Protein 3DIP (pdb70)

Foldseek 3Di:
DKAWFKKKKKADPLQRFKIKIWIDIPVGDIFIFMFGGPRVLLVCCCAVPLQVVRGGPHLQVLLVSLVVQQDDVPDHFFLDSSLLNLLRVSQRSLLVQLVVVFFESLVSVPDFLDQKAFAEEAAAAEPPLLLVVLVVCLVQQHQEYEDEQLAVQCVVPQEDGDPVSLVVSCVSLVSNCVRPNNSHAYEYEHPQRHDLVRLLVNQQSCVVSRHPEYEQSHNHLLPLVSLLVSCVVRVGAYEYEARTAAQVSLLSNLVSVSHQEYEYFQSRHSHLSRLSVSLVSCVVSVHAYEYERAQLSQLRRRSSLRNRNRYHYYYDYDPVHDYCNVVFKPDHFDDGNRMTGHDGGTGSNIDTDPCSCVPPPMDMDMDGDDD/DWAWFKKKKKDDPVARFKIKIWIDTPVGDIFIFMFGHPRVLLVCCCFVPVCVVGGGPHLQVLLVSLVVQLDDPPDHFFLDSSLLNLLRVSQRSLLVQLVVVFWASLVSLPHFLDQWAFAEEEFLPALLVVLVVCLVLQHQEYEDEQLAVQCVVPQEDDDPVSLVSSCVRLVRNCVNPNNSHAYEYEPPQRHDLVRLLVSQQVCVVSRHPEYEQSHNHLLPLVSLLVSCVVRVGAYEYEAGTAAPVSLLSNLVSVSHQEYEYFSSRHSHLSRLLVSLVSCVVSVHAYEYDHAQLSQLRRRSSLRNRNRYHYYYDYDPDVNVVFKPDHFDAHSRMTGHDTGGGSNIDTDPCSCVPPPMDMDMDGDDD

Nearest PDB structures (foldseek):
  4jn7-assembly1_A  TM=8.848E-01  e=3.374E-29  Rhizobium rhizogenes K84
  3no1-assembly1_C  TM=8.374E-01  e=2.042E-25  marine actinobacterium PHSC20C1
  4h83-assembly3_C  TM=8.393E-01  e=2.134E-24  marine actinobacterium PHSC20C1
  3msy-assembly1_A  TM=8.237E-01  e=7.470E-25  marine actinobacterium PHSC20C1
  4h83-assembly1_F  TM=7.962E-01  e=2.270E-24  marine actinobacterium PHSC20C1

B-factor: mean 30.41, std 9.1, range [6.36, 83.69]

Solvent-accessible surface area: 26213 Å² total

CATH classification: 3.30.390.10 (+1 more: 3.20.20.120)

Structure (mmCIF, N/CA/C/O backbone):
data_3DIP
#
_entry.id   3DIP
#
_cell.length_a   282.292
_cell.length_b   282.292
_cell.length_c   282.292
_cell.angle_alpha   90.000
_cell.angle_beta   90.000
_cell.angle_gamma   90.000
#
_symmetry.space_group_name_H-M   'F 4 3 2'
#
loop_
_entity.id
_entity.type
_entity.pdbx_description
1 polymer enolase
2 non-polymer 'SULFATE ION'
3 water water
#
loop_
_atom_site.group_PDB
_atom_site.id
_atom_site.type_symbol
_atom_site.label_atom_id
_atom_site.label_alt_id
_atom_site.label_comp_id
_atom_site.label_asym_id
_atom_site.label_entity_id
_atom_site.label_seq_id
_atom_site.pdbx_PDB_ins_code
_atom_site.Cartn_x
_atom_site.Cartn_y
_atom_site.Cartn_z
_atom_site.occupancy
_atom_site.B_iso_or_equiv
_atom_site.auth_seq_id
_atom_site.auth_comp_id
_atom_site.auth_asym_id
_atom_site.auth_atom_id
_atom_site.pdbx_PDB_model_num
ATOM 1 N N . LEU A 1 3 ? -29.287 -39.717 -77.467 1.00 42.23 1 LEU A N 1
ATOM 2 C CA . LEU A 1 3 ? -30.759 -39.927 -77.657 1.00 42.02 1 LEU A CA 1
ATOM 3 C C . LEU A 1 3 ? -31.694 -39.059 -76.788 1.00 41.64 1 LEU A C 1
ATOM 4 O O . LEU A 1 3 ? -32.420 -38.249 -77.358 1.00 42.84 1 LEU A O 1
ATOM 6 N N . PRO A 1 4 ? -31.692 -39.200 -75.433 1.00 40.69 2 PRO A N 1
ATOM 7 C CA . PRO A 1 4 ? -32.890 -38.682 -74.708 1.00 39.69 2 PRO A CA 1
ATOM 8 C C . PRO A 1 4 ? -33.107 -37.176 -74.889 1.00 39.21 2 PRO A C 1
ATOM 9 O O . PRO A 1 4 ? -32.224 -36.368 -74.557 1.00 39.06 2 PRO A O 1
ATOM 13 N N . ARG A 1 5 ? -34.266 -36.808 -75.433 1.00 38.14 3 ARG A N 1
ATOM 14 C CA . ARG A 1 5 ? -34.577 -35.409 -75.727 1.00 37.69 3 ARG A CA 1
ATOM 15 C C . ARG A 1 5 ? -35.440 -34.784 -74.642 1.00 35.87 3 ARG A C 1
ATOM 16 O O . ARG A 1 5 ? -36.191 -35.489 -73.965 1.00 35.44 3 ARG A O 1
ATOM 24 N N . ILE A 1 6 ? -35.318 -33.463 -74.484 1.00 34.27 4 ILE A N 1
ATOM 25 C CA . ILE A 1 6 ? -36.190 -32.693 -73.596 1.00 32.72 4 ILE A CA 1
ATOM 26 C C . ILE A 1 6 ? -37.587 -32.624 -74.221 1.00 32.88 4 ILE A C 1
ATOM 27 O O . ILE A 1 6 ? -37.738 -32.210 -75.383 1.00 33.06 4 ILE A O 1
ATOM 32 N N . THR A 1 7 ? -38.596 -32.998 -73.433 1.00 32.33 5 THR A N 1
ATOM 33 C CA . THR A 1 7 ? -39.978 -33.089 -73.895 1.00 31.77 5 THR A CA 1
ATOM 34 C C . THR A 1 7 ? -40.931 -32.047 -73.302 1.00 31.97 5 THR A C 1
ATOM 35 O O . THR A 1 7 ? -41.936 -31.693 -73.934 1.00 31.85 5 THR A O 1
ATOM 39 N N . ALA A 1 8 ? -40.652 -31.593 -72.080 1.00 31.91 6 ALA A N 1
ATOM 40 C CA . ALA A 1 8 ? -41.527 -30.623 -71.400 1.00 31.56 6 ALA A CA 1
ATOM 41 C C . ALA A 1 8 ? -40.760 -29.785 -70.403 1.00 31.51 6 ALA A C 1
ATOM 42 O O . ALA A 1 8 ? -39.657 -30.155 -69.987 1.00 31.31 6 ALA A O 1
ATOM 44 N N . LEU A 1 9 ? -41.371 -28.672 -70.002 1.00 31.39 7 LEU A N 1
ATOM 45 C CA . LEU A 1 9 ? -40.797 -27.771 -69.016 1.00 31.39 7 LEU A CA 1
ATOM 46 C C . LEU A 1 9 ? -41.923 -27.272 -68.126 1.00 31.55 7 LEU A C 1
ATOM 47 O O . LEU A 1 9 ? -42.922 -26.739 -68.619 1.00 31.96 7 LEU A O 1
ATOM 52 N N . ARG A 1 10 ? -41.762 -27.453 -66.818 1.00 31.59 8 ARG A N 1
ATOM 53 C CA . ARG A 1 10 ? -42.798 -27.084 -65.849 1.00 31.56 8 ARG A CA 1
ATOM 54 C C . ARG A 1 10 ? -42.236 -26.118 -64.805 1.00 31.65 8 ARG A C 1
ATOM 55 O O . ARG A 1 10 ? -41.099 -26.263 -64.361 1.00 32.19 8 ARG A O 1
ATOM 63 N N . THR A 1 11 ? -43.032 -25.123 -64.436 1.00 31.49 9 THR A N 1
ATOM 64 C CA . THR A 1 11 ? -42.693 -24.247 -63.339 1.00 31.14 9 THR A CA 1
ATOM 65 C C . THR A 1 11 ? -43.749 -24.330 -62.258 1.00 31.56 9 THR A C 1
ATOM 66 O O . THR A 1 11 ? -44.942 -24.470 -62.546 1.00 31.81 9 THR A O 1
ATOM 70 N N . ILE A 1 12 ? -43.301 -24.241 -61.008 1.00 31.87 10 ILE A N 1
ATOM 71 C CA . ILE A 1 12 ? -44.198 -24.232 -59.859 1.00 32.10 10 ILE A CA 1
ATOM 72 C C . ILE A 1 12 ? -43.895 -23.016 -58.991 1.00 32.83 10 ILE A C 1
ATOM 73 O O . ILE A 1 12 ? -42.734 -22.724 -58.707 1.00 33.16 10 ILE A O 1
ATOM 78 N N . ARG A 1 13 ? -44.941 -22.294 -58.603 1.00 33.40 11 ARG A N 1
ATOM 79 C CA . ARG A 1 13 ? -44.822 -21.175 -57.673 1.00 33.94 11 ARG A CA 1
ATOM 80 C C . ARG A 1 13 ? -45.827 -21.375 -56.543 1.00 34.68 11 ARG A C 1
ATOM 81 O O . ARG A 1 13 ? -46.955 -21.801 -56.788 1.00 35.06 11 ARG A O 1
ATOM 89 N N . LEU A 1 14 ? -45.425 -21.079 -55.312 1.00 35.22 12 LEU A N 1
ATOM 90 C CA . LEU A 1 14 ? -46.305 -21.270 -54.167 1.00 35.87 12 LEU A CA 1
ATOM 91 C C . LEU A 1 14 ? -46.565 -19.934 -53.499 1.00 37.12 12 LEU A C 1
ATOM 92 O O . LEU A 1 14 ? -45.624 -19.189 -53.214 1.00 37.26 12 LEU A O 1
ATOM 97 N N . PRO A 1 15 ? -47.835 -19.641 -53.187 1.00 38.27 13 PRO A N 1
ATOM 98 C CA . PRO A 1 15 ? -48.132 -18.287 -52.690 1.00 39.14 13 PRO A CA 1
ATOM 99 C C . PRO A 1 15 ? -47.418 -17.949 -51.367 1.00 39.70 13 PRO A C 1
ATOM 100 O O . PRO A 1 15 ? -47.233 -16.771 -51.063 1.00 40.28 13 PRO A O 1
ATOM 104 N N . GLU A 1 16 ? -46.996 -18.967 -50.617 1.00 40.15 14 GLU A N 1
ATOM 105 C CA . GLU A 1 16 ? -46.334 -18.771 -49.319 1.00 41.12 14 GLU A CA 1
ATOM 106 C C . GLU A 1 16 ? -44.854 -18.440 -49.433 1.00 40.44 14 GLU A C 1
ATOM 107 O O . GLU A 1 16 ? -44.268 -17.867 -48.518 1.00 40.93 14 GLU A O 1
ATOM 113 N N . ARG A 1 17 ? -44.247 -18.848 -50.541 1.00 39.86 15 ARG A N 1
ATOM 114 C CA . ARG A 1 17 ? -42.864 -18.517 -50.853 1.00 38.60 15 ARG A CA 1
ATOM 115 C C . ARG A 1 17 ? -42.880 -17.750 -52.172 1.00 37.69 15 ARG A C 1
ATOM 116 O O . ARG A 1 17 ? -42.581 -18.321 -53.213 1.00 37.22 15 ARG A O 1
ATOM 124 N N . PRO A 1 18 ? -43.246 -16.447 -52.128 1.00 37.25 16 PRO A N 1
ATOM 125 C CA . PRO A 1 18 ? -43.485 -15.694 -53.381 1.00 36.48 16 PRO A CA 1
ATOM 126 C C . PRO A 1 18 ? -42.219 -15.399 -54.183 1.00 35.95 16 PRO A C 1
ATOM 127 O O . PRO A 1 18 ? -42.307 -15.109 -55.376 1.00 35.59 16 PRO A O 1
ATOM 131 N N . LYS A 1 19 ? -41.050 -15.481 -53.552 1.00 34.97 17 LYS A N 1
ATOM 132 C CA . LYS A 1 19 ? -39.825 -15.183 -54.275 1.00 34.39 17 LYS A CA 1
ATOM 133 C C . LYS A 1 19 ? -39.274 -16.392 -55.008 1.00 33.17 17 LYS A C 1
ATOM 134 O O . LYS A 1 19 ? -38.473 -16.253 -55.929 1.00 33.08 17 LYS A O 1
ATOM 140 N N . LEU A 1 20 ? -39.726 -17.578 -54.619 1.00 31.85 18 LEU A N 1
ATOM 141 C CA . LEU A 1 20 ? -39.211 -18.820 -55.187 1.00 31.00 18 LEU A CA 1
ATOM 142 C C . LEU A 1 20 ? -39.952 -19.293 -56.440 1.00 30.15 18 LEU A C 1
ATOM 143 O O . LEU A 1 20 ? -41.131 -18.977 -56.642 1.00 30.27 18 LEU A O 1
ATOM 148 N N . ILE A 1 21 ? -39.241 -20.043 -57.277 1.00 29.13 19 ILE A N 1
ATOM 149 C CA . ILE A 1 21 ? -39.833 -20.761 -58.414 1.00 28.13 19 ILE A CA 1
ATOM 150 C C . ILE A 1 21 ? -39.064 -22.076 -58.639 1.00 28.44 19 ILE A C 1
ATOM 151 O O . ILE A 1 21 ? -37.825 -22.101 -58.620 1.00 28.52 19 ILE A O 1
ATOM 156 N N . TRP A 1 22 ? -39.798 -23.167 -58.822 1.00 28.27 20 TRP A N 1
ATOM 157 C CA . TRP A 1 22 ? -39.174 -24.445 -59.123 1.00 27.98 20 TRP A CA 1
ATOM 158 C C . TRP A 1 22 ? -39.381 -24.768 -60.571 1.00 27.56 20 TRP A C 1
ATOM 159 O O . TRP A 1 22 ? -40.432 -24.464 -61.119 1.00 27.55 20 TRP A O 1
ATOM 170 N N . VAL A 1 23 ? -38.362 -25.344 -61.198 1.00 27.10 21 VAL A N 1
ATOM 171 C CA . VAL A 1 23 ? -38.466 -25.733 -62.584 1.00 27.36 21 VAL A CA 1
ATOM 172 C C . VAL A 1 23 ? -38.183 -27.239 -62.739 1.00 27.61 21 VAL A C 1
ATOM 173 O O . VAL A 1 23 ? -37.227 -27.784 -62.173 1.00 26.69 21 VAL A O 1
ATOM 177 N N . GLU A 1 24 ? -39.062 -27.901 -63.488 1.00 28.17 22 GLU A N 1
ATOM 178 C CA . GLU A 1 24 ? -38.929 -29.323 -63.741 1.00 29.06 22 GLU A CA 1
ATOM 179 C C . GLU A 1 24 ? -38.771 -29.550 -65.225 1.00 28.78 22 GLU A C 1
ATOM 180 O O . GLU A 1 24 ? -39.502 -28.971 -66.042 1.00 29.00 22 GLU A O 1
ATOM 186 N N . VAL A 1 25 ? -37.787 -30.365 -65.568 1.00 28.61 23 VAL A N 1
ATOM 187 C CA . VAL A 1 25 ? -37.497 -30.644 -66.966 1.00 28.90 23 VAL A CA 1
ATOM 188 C C . VAL A 1 25 ? -37.633 -32.133 -67.224 1.00 29.12 23 VAL A C 1
ATOM 189 O O . VAL A 1 25 ? -36.953 -32.968 -66.600 1.00 29.22 23 VAL A O 1
ATOM 193 N N . GLU A 1 26 ? -38.532 -32.447 -68.147 1.00 29.73 24 GLU A N 1
ATOM 194 C CA . GLU A 1 26 ? -38.855 -33.809 -68.498 1.00 30.35 24 GLU A CA 1
ATOM 195 C C . GLU A 1 26 ? -38.108 -34.240 -69.740 1.00 30.78 24 GLU A C 1
ATOM 196 O O . GLU A 1 26 ? -37.964 -33.479 -70.695 1.00 30.79 24 GLU A O 1
ATOM 202 N N . THR A 1 27 ? -37.640 -35.479 -69.713 1.00 31.82 25 THR A N 1
ATOM 203 C CA . THR A 1 27 ? -37.035 -36.111 -70.877 1.00 33.12 25 THR A CA 1
ATOM 204 C C . THR A 1 27 ? -37.794 -37.389 -71.332 1.00 34.46 25 THR A C 1
ATOM 205 O O . THR A 1 27 ? -38.509 -38.029 -70.534 1.00 34.71 25 THR A O 1
ATOM 209 N N . GLU A 1 28 ? -37.624 -37.742 -72.611 1.00 35.64 26 GLU A N 1
ATOM 210 C CA . GLU A 1 28 ? -38.231 -38.932 -73.254 1.00 36.87 26 GLU A CA 1
ATOM 211 C C . GLU A 1 28 ? -38.081 -40.234 -72.486 1.00 36.65 26 GLU A C 1
ATOM 212 O O . GLU A 1 28 ? -38.831 -41.186 -72.715 1.00 37.01 26 GLU A O 1
ATOM 218 N N . ASP A 1 29 ? -37.068 -40.304 -71.622 1.00 36.60 27 ASP A N 1
ATOM 219 C CA . ASP A 1 29 ? -36.709 -41.552 -70.955 1.00 35.45 27 ASP A CA 1
ATOM 220 C C . ASP A 1 29 ? -37.435 -41.722 -69.637 1.00 35.14 27 ASP A C 1
ATOM 221 O O . ASP A 1 29 ? -37.081 -42.598 -68.844 1.00 35.39 27 ASP A O 1
ATOM 226 N N . GLY A 1 30 ? -38.423 -40.868 -69.386 1.00 34.91 28 GLY A N 1
ATOM 227 C CA . GLY A 1 30 ? -39.224 -40.949 -68.153 1.00 35.05 28 GLY A CA 1
ATOM 228 C C . GLY A 1 30 ? -38.709 -40.128 -66.965 1.00 35.10 28 GLY A C 1
ATOM 229 O O . GLY A 1 30 ? -39.367 -40.060 -65.928 1.00 35.22 28 GLY A O 1
ATOM 230 N N . LEU A 1 31 ? -37.556 -39.475 -67.112 1.00 34.83 29 LEU A N 1
ATOM 231 C CA . LEU A 1 31 ? -36.940 -38.769 -65.984 1.00 33.90 29 LEU A CA 1
ATOM 232 C C . LEU A 1 31 ? -37.350 -37.299 -65.900 1.00 33.53 29 LEU A C 1
ATOM 233 O O . LEU A 1 31 ? -37.677 -36.667 -66.921 1.00 32.90 29 LEU A O 1
ATOM 238 N N . THR A 1 32 ? -37.380 -36.758 -64.678 1.00 33.11 30 THR A N 1
ATOM 239 C CA . THR A 1 32 ? -37.541 -35.306 -64.531 1.00 33.18 30 THR A CA 1
ATOM 240 C C . THR A 1 32 ? -36.389 -34.686 -63.733 1.00 32.37 30 THR A C 1
ATOM 241 O O . THR A 1 32 ? -36.004 -35.192 -62.677 1.00 32.39 30 THR A O 1
ATOM 245 N N . GLY A 1 33 ? -35.827 -33.602 -64.258 1.00 31.70 31 GLY A N 1
ATOM 246 C CA . GLY A 1 33 ? -34.748 -32.887 -63.562 1.00 30.27 31 GLY A CA 1
ATOM 247 C C . GLY A 1 33 ? -35.311 -31.696 -62.807 1.00 29.51 31 GLY A C 1
ATOM 248 O O . GLY A 1 33 ? -36.218 -31.014 -63.302 1.00 29.24 31 GLY A O 1
ATOM 249 N N . LEU A 1 34 ? -34.782 -31.441 -61.610 1.00 28.18 32 LEU A N 1
ATOM 250 C CA . LEU A 1 34 ? -35.231 -30.287 -60.815 1.00 27.41 32 LEU A CA 1
ATOM 251 C C . LEU A 1 34 ? -34.199 -29.150 -60.718 1.00 26.67 32 LEU A C 1
ATOM 252 O O . LEU A 1 34 ? -32.999 -29.381 -60.549 1.00 26.20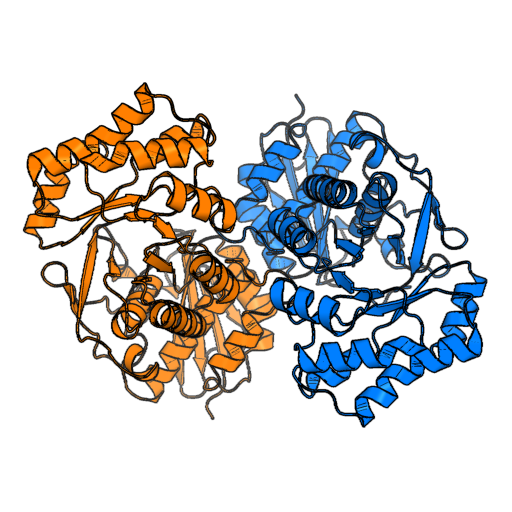 32 LEU A O 1
ATOM 257 N N . GLY A 1 35 ? -34.703 -27.927 -60.835 1.00 26.18 33 GLY A N 1
ATOM 258 C CA . GLY A 1 35 ? -33.943 -26.712 -60.660 1.00 25.37 33 GLY A CA 1
ATOM 259 C C . GLY A 1 35 ? -34.852 -25.705 -59.985 1.00 25.60 33 GLY A C 1
ATOM 260 O O . GLY A 1 35 ? -36.031 -25.968 -59.757 1.00 25.11 33 GLY A O 1
ATOM 261 N N . GLU A 1 36 ? -34.303 -24.531 -59.693 1.00 25.59 34 GLU A N 1
ATOM 262 C CA . GLU A 1 36 ? -34.947 -23.548 -58.833 1.00 25.24 34 GLU A CA 1
ATOM 263 C C . GLU A 1 36 ? -34.206 -22.238 -59.021 1.00 24.65 34 GLU A C 1
ATOM 264 O O . GLU A 1 36 ? -33.043 -22.243 -59.390 1.00 24.56 34 GLU A O 1
ATOM 270 N N . THR A 1 37 ? -34.887 -21.124 -58.803 1.00 24.06 35 THR A N 1
ATOM 271 C CA . THR A 1 37 ? -34.205 -19.855 -58.627 1.00 24.01 35 THR A CA 1
ATOM 272 C C . THR A 1 37 ? -35.052 -18.922 -57.754 1.00 24.50 35 THR A C 1
ATOM 273 O O . THR A 1 37 ? -36.110 -19.339 -57.254 1.00 24.60 35 THR A O 1
ATOM 277 N N . PHE A 1 38 ? -34.593 -17.684 -57.565 1.00 24.41 36 PHE A N 1
ATOM 278 C CA . PHE A 1 38 ? -35.060 -16.860 -56.465 1.00 24.50 36 PHE A CA 1
ATOM 279 C C . PHE A 1 38 ? -35.129 -15.391 -56.864 1.00 24.45 36 PHE A C 1
ATOM 280 O O . PHE A 1 38 ? -34.257 -14.902 -57.605 1.00 24.72 36 PHE A O 1
ATOM 288 N N . ARG A 1 39 ? -36.166 -14.702 -56.377 1.00 23.95 37 ARG A N 1
ATOM 289 C CA . ARG A 1 39 ? -36.531 -13.320 -56.771 1.00 24.23 37 ARG A CA 1
ATOM 290 C C . ARG A 1 39 ? -37.033 -13.140 -58.201 1.00 23.59 37 ARG A C 1
ATOM 291 O O . ARG A 1 39 ? -36.543 -13.769 -59.136 1.00 23.19 37 ARG A O 1
ATOM 299 N N . GLY A 1 40 ? -38.003 -12.243 -58.354 1.00 23.78 38 GLY A N 1
ATOM 300 C CA . GLY A 1 40 ? -38.674 -11.976 -59.629 1.00 24.28 38 GLY A CA 1
ATOM 301 C C . GLY A 1 40 ? -39.226 -13.245 -60.249 1.00 24.79 38 GLY A C 1
ATOM 302 O O . GLY A 1 40 ? -38.964 -13.533 -61.430 1.00 24.94 38 GLY A O 1
ATOM 303 N N . ALA A 1 41 ? -39.966 -14.011 -59.442 1.00 24.57 39 ALA A N 1
ATOM 304 C CA . ALA A 1 41 ? -40.434 -15.343 -59.838 1.00 25.13 39 ALA A CA 1
ATOM 305 C C . ALA A 1 41 ? -41.402 -15.337 -61.025 1.00 25.29 39 ALA A C 1
ATOM 306 O O . ALA A 1 41 ? -41.394 -16.267 -61.835 1.00 24.87 39 ALA A O 1
ATOM 308 N N . GLN A 1 42 ? -42.233 -14.302 -61.130 1.00 25.77 40 GLN A N 1
ATOM 309 C CA . GLN A 1 42 ? -43.126 -14.204 -62.280 1.00 27.63 40 GLN A CA 1
ATOM 310 C C . GLN A 1 42 ? -42.362 -13.889 -63.571 1.00 26.70 40 GLN A C 1
ATOM 311 O O . GLN A 1 42 ? -42.629 -14.503 -64.618 1.00 27.02 40 GLN A O 1
ATOM 317 N N . ALA A 1 43 ? -41.406 -12.953 -63.492 1.00 25.67 41 ALA A N 1
ATOM 318 C CA . ALA A 1 43 ? -40.519 -12.676 -64.613 1.00 24.69 41 ALA A CA 1
ATOM 319 C C . ALA A 1 43 ? -39.831 -13.959 -65.082 1.00 25.15 41 ALA A C 1
ATOM 320 O O . ALA A 1 43 ? -39.838 -14.266 -66.291 1.00 24.78 41 ALA A O 1
ATOM 322 N N . VAL A 1 44 ? -39.252 -14.708 -64.135 1.00 24.62 42 VAL A N 1
ATOM 323 C CA . VAL A 1 44 ? -38.521 -15.923 -64.472 1.00 24.68 42 VAL A CA 1
ATOM 324 C C . VAL A 1 44 ? -39.450 -16.925 -65.134 1.00 25.33 42 VAL A C 1
ATOM 325 O O . VAL A 1 44 ? -39.101 -17.505 -66.162 1.00 25.47 42 VAL A O 1
ATOM 329 N N . GLU A 1 45 ? -40.628 -17.119 -64.546 1.00 26.30 43 GLU A N 1
ATOM 330 C CA . GLU A 1 45 ? -41.684 -17.967 -65.135 1.00 27.66 43 GLU A CA 1
ATOM 331 C C . GLU A 1 45 ? -41.948 -17.559 -66.582 1.00 27.32 43 GLU A C 1
ATOM 332 O O . GLU A 1 45 ? -41.944 -18.410 -67.478 1.00 27.19 43 GLU A O 1
ATOM 338 N N . ALA A 1 46 ? -42.155 -16.257 -66.802 1.00 27.01 44 ALA A N 1
ATOM 339 C CA . ALA A 1 46 ? -42.382 -15.736 -68.144 1.00 27.19 44 ALA A CA 1
ATOM 340 C C . ALA A 1 46 ? -41.240 -16.076 -69.113 1.00 27.64 44 ALA A C 1
ATOM 341 O O . ALA A 1 46 ? -41.494 -16.575 -70.221 1.00 28.57 44 ALA A O 1
ATOM 343 N N . VAL A 1 47 ? -39.993 -15.856 -68.691 1.00 27.43 45 VAL A N 1
ATOM 344 C CA . VAL A 1 47 ? -38.820 -16.212 -69.502 1.00 27.14 45 VAL A CA 1
ATOM 345 C C . VAL A 1 47 ? -38.849 -17.708 -69.866 1.00 28.17 45 VAL A C 1
ATOM 346 O O . VAL A 1 47 ? -38.707 -18.096 -71.047 1.00 28.15 45 VAL A O 1
ATOM 350 N N . LEU A 1 48 ? -39.058 -18.537 -68.847 1.00 28.30 46 LEU A N 1
ATOM 351 C CA . LEU A 1 48 ? -39.029 -19.972 -69.022 1.00 28.86 46 LEU A CA 1
ATOM 352 C C . LEU A 1 48 ? -40.033 -20.435 -70.070 1.00 29.68 46 LEU A C 1
ATOM 353 O O . LEU A 1 48 ? -39.699 -21.264 -70.912 1.00 29.28 46 LEU A O 1
ATOM 358 N N . HIS A 1 49 ? -41.234 -19.851 -70.048 1.00 30.89 47 HIS A N 1
ATOM 359 C CA . HIS A 1 49 ? -42.315 -20.274 -70.937 1.00 31.77 47 HIS A CA 1
ATOM 360 C C . HIS A 1 49 ? -42.367 -19.547 -72.287 1.00 32.70 47 HIS A C 1
ATOM 361 O O . HIS A 1 49 ? -42.514 -20.195 -73.317 1.00 32.56 47 HIS A O 1
ATOM 368 N N . GLU A 1 50 ? -42.221 -18.222 -72.293 1.00 34.23 48 GLU A N 1
ATOM 369 C CA . GLU A 1 50 ? -42.167 -17.476 -73.566 1.00 35.01 48 GLU A CA 1
ATOM 370 C C . GLU A 1 50 ? -40.849 -17.718 -74.331 1.00 34.79 48 GLU A C 1
ATOM 371 O O . GLU A 1 50 ? -40.858 -17.800 -75.557 1.00 35.75 48 GLU A O 1
ATOM 377 N N . GLN A 1 51 ? -39.724 -17.853 -73.626 1.00 34.64 49 GLN A N 1
ATOM 378 C CA . GLN A 1 51 ? -38.404 -17.876 -74.295 1.00 34.37 49 GLN A CA 1
ATOM 379 C C . GLN A 1 51 ? -37.590 -19.173 -74.192 1.00 33.43 49 GLN A C 1
ATOM 380 O O . GLN A 1 51 ? -37.049 -19.630 -75.185 1.00 33.79 49 GLN A O 1
ATOM 386 N N . THR A 1 52 ? -37.493 -19.751 -73.004 1.00 32.45 50 THR A N 1
ATOM 387 C CA . THR A 1 52 ? -36.594 -20.881 -72.774 1.00 31.91 50 THR A CA 1
ATOM 388 C C . THR A 1 52 ? -37.159 -22.170 -73.369 1.00 31.80 50 THR A C 1
ATOM 389 O O . THR A 1 52 ? -36.459 -22.899 -74.092 1.00 31.56 50 THR A O 1
ATOM 393 N N . ALA A 1 53 ? -38.422 -22.437 -73.047 1.00 31.54 51 ALA A N 1
ATOM 394 C CA . ALA A 1 53 ? -39.162 -23.604 -73.548 1.00 32.34 51 ALA A CA 1
ATOM 395 C C . ALA A 1 53 ? -39.056 -23.853 -75.071 1.00 32.65 51 ALA A C 1
ATOM 396 O O . ALA A 1 53 ? -38.647 -24.937 -75.481 1.00 32.23 51 ALA A O 1
ATOM 398 N N . PRO A 1 54 ? -39.452 -22.870 -75.914 1.00 33.33 52 PRO A N 1
ATOM 399 C CA . PRO A 1 54 ? -39.200 -23.062 -77.362 1.00 33.55 52 PRO A CA 1
ATOM 400 C C . PRO A 1 54 ? -37.742 -23.355 -77.739 1.00 33.76 52 PRO A C 1
ATOM 401 O O . PRO A 1 54 ? -37.504 -24.026 -78.747 1.00 33.94 52 PRO A O 1
ATOM 405 N N . ALA A 1 55 ? -36.777 -22.865 -76.957 1.00 33.67 53 ALA A N 1
ATOM 406 C CA . ALA A 1 55 ? -35.351 -23.033 -77.319 1.00 33.24 53 ALA A CA 1
ATOM 407 C C . ALA A 1 55 ? -34.773 -24.403 -76.958 1.00 32.87 53 ALA A C 1
ATOM 408 O O . ALA A 1 55 ? -33.857 -24.883 -77.619 1.00 33.22 53 ALA A O 1
ATOM 410 N N . ILE A 1 56 ? -35.297 -25.030 -75.909 1.00 32.64 54 ILE A N 1
ATOM 411 C CA . ILE A 1 56 ? -34.703 -26.273 -75.401 1.00 31.97 54 ILE A CA 1
ATOM 412 C C . ILE A 1 56 ? -35.518 -27.536 -75.727 1.00 31.61 54 ILE A C 1
ATOM 413 O O . ILE A 1 56 ? -34.974 -28.652 -75.804 1.00 31.07 54 ILE A O 1
ATOM 418 N N . ILE A 1 57 ? -36.814 -27.361 -75.928 1.00 31.26 55 ILE A N 1
ATOM 419 C CA . ILE A 1 57 ? -37.683 -28.506 -76.199 1.00 31.62 55 ILE A CA 1
ATOM 420 C C . ILE A 1 57 ? -37.322 -29.157 -77.544 1.00 31.82 55 ILE A C 1
ATOM 421 O O . ILE A 1 57 ? -37.235 -28.476 -78.564 1.00 31.51 55 ILE A O 1
ATOM 426 N N . GLY A 1 58 ? -37.052 -30.466 -77.513 1.00 32.17 56 GLY A N 1
ATOM 427 C CA . GLY A 1 58 ? -36.579 -31.182 -78.711 1.00 32.43 56 GLY A CA 1
ATOM 428 C C . GLY A 1 58 ? -35.070 -31.412 -78.741 1.00 32.25 56 GLY A C 1
ATOM 429 O O . GLY A 1 58 ? -34.571 -32.302 -79.438 1.00 33.04 56 GLY A O 1
ATOM 430 N N . ARG A 1 59 ? -34.338 -30.613 -77.981 1.00 31.82 57 ARG A N 1
ATOM 431 C CA . ARG A 1 59 ? -32.899 -30.782 -77.863 1.00 31.11 57 ARG A CA 1
ATOM 432 C C . ARG A 1 59 ? -32.531 -31.981 -76.995 1.00 30.52 57 ARG A C 1
ATOM 433 O O . ARG A 1 59 ? -33.234 -32.318 -76.038 1.00 30.76 57 ARG A O 1
ATOM 441 N N . ALA A 1 60 ? -31.442 -32.642 -77.346 1.00 29.77 58 ALA A N 1
ATOM 442 C CA . ALA A 1 60 ? -30.901 -33.710 -76.525 1.00 29.59 58 ALA A CA 1
ATOM 443 C C . ALA A 1 60 ? -30.451 -33.103 -75.180 1.00 29.71 58 ALA A C 1
ATOM 444 O O . ALA A 1 60 ? -29.730 -32.100 -75.135 1.00 29.67 58 ALA A O 1
ATOM 446 N N . ALA A 1 61 ? -30.914 -33.709 -74.095 1.00 29.85 59 ALA A N 1
ATOM 447 C CA . ALA A 1 61 ? -30.671 -33.232 -72.734 1.00 29.46 59 ALA A CA 1
ATOM 448 C C . ALA A 1 61 ? -29.198 -33.282 -72.343 1.00 29.48 59 ALA A C 1
ATOM 449 O O . ALA A 1 61 ? -28.786 -32.587 -71.426 1.00 29.41 59 ALA A O 1
ATOM 451 N N . GLU A 1 62 ? -28.418 -34.110 -73.037 1.00 29.48 60 GLU A N 1
ATOM 452 C CA . GLU A 1 62 ? -27.016 -34.333 -72.684 1.00 29.55 60 GLU A CA 1
ATOM 453 C C . GLU A 1 62 ? -26.094 -33.196 -73.110 1.00 28.39 60 GLU A C 1
ATOM 454 O O . GLU A 1 62 ? -24.929 -33.171 -72.722 1.00 28.65 60 GLU A O 1
ATOM 460 N N . ASN A 1 63 ? -26.588 -32.278 -73.929 1.00 27.60 61 ASN A N 1
ATOM 461 C CA . ASN A 1 63 ? -25.759 -31.156 -74.348 1.00 27.17 61 ASN A CA 1
ATOM 462 C C . ASN A 1 63 ? -25.911 -29.985 -73.373 1.00 27.13 61 ASN A C 1
ATOM 463 O O . ASN A 1 63 ? -26.336 -28.884 -73.745 1.00 27.50 61 ASN A O 1
ATOM 468 N N . ILE A 1 64 ? -25.552 -30.251 -72.116 1.00 26.62 62 ILE A N 1
ATOM 469 C CA . ILE A 1 64 ? -25.766 -29.317 -71.016 1.00 26.34 62 ILE A CA 1
ATOM 470 C C . ILE A 1 64 ? -25.053 -27.967 -71.223 1.00 26.27 62 ILE A C 1
ATOM 471 O O . ILE A 1 64 ? -25.679 -26.904 -71.091 1.00 26.21 62 ILE A O 1
ATOM 476 N N . THR A 1 65 ? -23.758 -28.022 -71.543 1.00 26.03 63 THR A N 1
ATOM 477 C CA . THR A 1 65 ? -22.924 -26.820 -71.654 1.00 26.40 63 THR A CA 1
ATOM 478 C C . THR A 1 65 ? -23.241 -25.991 -72.893 1.00 26.30 63 THR A C 1
ATOM 479 O O . THR A 1 65 ? -23.129 -24.770 -72.863 1.00 26.39 63 THR A O 1
ATOM 483 N N . SER A 1 66 ? -23.672 -26.660 -73.960 1.00 26.50 64 SER A N 1
ATOM 484 C CA . SER A 1 66 ? -24.146 -25.997 -75.176 1.00 26.49 64 SER A CA 1
ATOM 485 C C . SER A 1 66 ? -25.460 -25.267 -74.932 1.00 26.43 64 SER A C 1
ATOM 486 O O . SER A 1 66 ? -25.614 -24.104 -75.315 1.00 26.24 64 SER A O 1
ATOM 489 N N . ILE A 1 67 ? -26.410 -25.957 -74.308 1.00 26.52 65 ILE A N 1
ATOM 490 C CA . ILE A 1 67 ? -27.652 -25.321 -73.885 1.00 26.86 65 ILE A CA 1
ATOM 491 C C . ILE A 1 67 ? -27.385 -24.111 -72.983 1.00 27.37 65 ILE A C 1
ATOM 492 O O . ILE A 1 67 ? -27.977 -23.039 -73.189 1.00 27.52 65 ILE A O 1
ATOM 497 N N . SER A 1 68 ? -26.483 -24.283 -72.007 1.00 27.46 66 SER A N 1
ATOM 498 C CA . SER A 1 68 ? -26.125 -23.217 -71.080 1.00 27.38 66 SER A CA 1
ATOM 499 C C . SER A 1 68 ? -25.546 -22.033 -71.821 1.00 27.83 66 SER A C 1
ATOM 500 O O . SER A 1 68 ? -25.930 -20.903 -71.548 1.00 27.57 66 SER A O 1
ATOM 503 N N . SER A 1 69 ? -24.627 -22.279 -72.760 1.00 28.40 67 SER A N 1
ATOM 504 C CA . SER A 1 69 ? -24.053 -21.180 -73.546 1.00 29.19 67 SER A CA 1
ATOM 505 C C . SER A 1 69 ? -25.135 -20.381 -74.239 1.00 28.95 67 SER A C 1
ATOM 506 O O . SER A 1 69 ? -25.116 -19.161 -74.211 1.00 29.32 67 SER A O 1
ATOM 509 N N . GLU A 1 70 ? -26.099 -21.068 -74.835 1.00 28.68 68 GLU A N 1
ATOM 510 C CA . GLU A 1 70 ? -27.158 -20.364 -75.518 1.00 28.90 68 GLU A CA 1
ATOM 511 C C . GLU A 1 70 ? -28.026 -19.536 -74.559 1.00 28.13 68 GLU A C 1
ATOM 512 O O . GLU A 1 70 ? -28.241 -18.327 -74.776 1.00 27.23 68 GLU A O 1
ATOM 518 N N . LEU A 1 71 ? -28.501 -20.187 -73.495 1.00 27.42 69 LEU A N 1
ATOM 519 C CA . LEU A 1 71 ? -29.448 -19.563 -72.593 1.00 26.77 69 LEU A CA 1
ATOM 520 C C . LEU A 1 71 ? -28.814 -18.384 -71.853 1.00 26.85 69 LEU A C 1
ATOM 521 O O . LEU A 1 71 ? -29.504 -17.420 -71.502 1.00 26.34 69 LEU A O 1
ATOM 526 N N . LEU A 1 72 ? -27.495 -18.465 -71.657 1.00 26.95 70 LEU A N 1
ATOM 527 C CA . LEU A 1 72 ? -26.716 -17.408 -71.013 1.00 27.88 70 LEU A CA 1
ATOM 528 C C . LEU A 1 72 ? -26.355 -16.276 -71.934 1.00 28.74 70 LEU A C 1
ATOM 529 O O . LEU A 1 72 ? -25.834 -15.254 -71.485 1.00 29.80 70 LEU A O 1
ATOM 534 N N . ASN A 1 73 ? -26.631 -16.450 -73.215 1.00 29.64 71 ASN A N 1
ATOM 535 C CA . ASN A 1 73 ? -26.341 -15.433 -74.198 1.00 30.40 71 ASN A CA 1
ATOM 536 C C . ASN A 1 73 ? -27.548 -14.818 -74.888 1.00 30.04 71 ASN A C 1
ATOM 537 O O . ASN A 1 73 ? -27.586 -14.747 -76.123 1.00 29.88 71 ASN A O 1
ATOM 542 N N . PRO A 1 74 ? -28.543 -14.363 -74.103 1.00 29.85 72 PRO A N 1
ATOM 543 C CA . PRO A 1 74 ? -29.677 -13.814 -74.836 1.00 29.44 72 PRO A CA 1
ATOM 544 C C . PRO A 1 74 ? -29.241 -12.480 -75.439 1.00 29.22 72 PRO A C 1
ATOM 545 O O . PRO A 1 74 ? -28.250 -11.898 -75.003 1.00 29.32 72 PRO A O 1
ATOM 549 N N . TYR A 1 75 ? -29.967 -11.996 -76.434 1.00 28.84 73 TYR A N 1
ATOM 550 C CA . TYR A 1 75 ? -29.587 -10.755 -77.067 1.00 28.00 73 TYR A CA 1
ATOM 551 C C . TYR A 1 75 ? -29.560 -9.594 -76.070 1.00 28.00 73 TYR A C 1
ATOM 552 O O . TYR A 1 75 ? -28.699 -8.724 -76.167 1.00 28.13 73 TYR A O 1
ATOM 561 N N . VAL A 1 76 ? -30.481 -9.590 -75.111 1.00 27.79 74 VAL A N 1
ATOM 562 C CA . VAL A 1 76 ? -30.453 -8.603 -74.025 1.00 27.93 74 VAL A CA 1
ATOM 563 C C . VAL A 1 76 ? -30.502 -9.344 -72.675 1.00 28.03 74 VAL A C 1
ATOM 564 O O . VAL A 1 76 ? -31.136 -10.391 -72.588 1.00 28.28 74 VAL A O 1
ATOM 568 N N . GLY A 1 77 ? -29.811 -8.821 -71.653 1.00 27.27 75 GLY A N 1
ATOM 569 C CA . GLY A 1 77 ? -29.802 -9.420 -70.314 1.00 26.37 75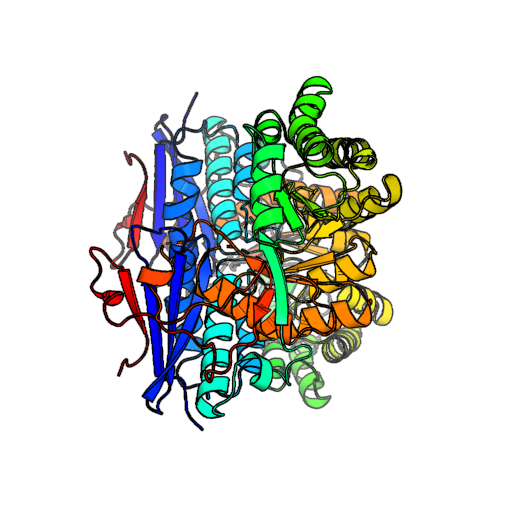 GLY A CA 1
ATOM 570 C C . GLY A 1 77 ? -28.581 -10.269 -69.946 1.00 26.06 75 GLY A C 1
ATOM 571 O O . GLY A 1 77 ? -28.538 -10.900 -68.891 1.00 26.01 75 GLY A O 1
ATOM 572 N N . PHE A 1 78 ? -27.575 -10.289 -70.798 1.00 25.06 76 PHE A N 1
ATOM 573 C CA . PHE A 1 78 ? -26.432 -11.163 -70.561 1.00 24.82 76 PHE A CA 1
ATOM 574 C C . PHE A 1 78 ? -25.497 -10.511 -69.507 1.00 24.89 76 PHE A C 1
ATOM 575 O O . PHE A 1 78 ? -25.617 -9.318 -69.223 1.00 24.92 76 PHE A O 1
ATOM 583 N N . GLY A 1 79 ? -24.575 -11.285 -68.939 1.00 24.27 77 GLY A N 1
ATOM 584 C C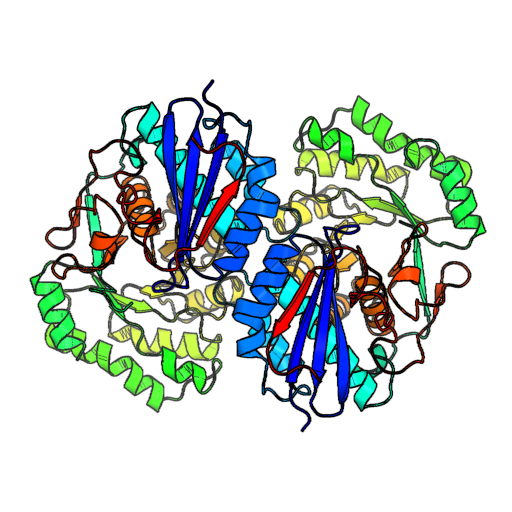A . GLY A 1 79 ? -23.541 -10.713 -68.081 1.00 24.83 77 GLY A CA 1
ATOM 585 C C . GLY A 1 79 ? -24.012 -10.133 -66.750 1.00 24.92 77 GLY A C 1
ATOM 586 O O . GLY A 1 79 ? -23.354 -9.239 -66.185 1.00 25.53 77 GLY A O 1
ATOM 587 N N . SER A 1 80 ? -25.121 -10.664 -66.239 1.00 24.34 78 SER A N 1
ATOM 588 C CA . SER A 1 80 ? -25.718 -10.208 -64.999 1.00 24.47 78 SER A CA 1
ATOM 589 C C . SER A 1 80 ? -26.773 -11.206 -64.542 1.00 23.95 78 SER A C 1
ATOM 590 O O . SER A 1 80 ? -27.240 -12.027 -65.331 1.00 23.40 78 SER A O 1
ATOM 593 N N . SER A 1 81 ? -27.158 -11.115 -63.269 1.00 23.32 79 SER A N 1
ATOM 594 C CA . SER A 1 81 ? -28.134 -12.028 -62.679 1.00 22.74 79 SER A CA 1
ATOM 595 C C . SER A 1 81 ? -29.573 -11.558 -62.999 1.00 22.71 79 SER A C 1
ATOM 596 O O . SER A 1 81 ? -30.467 -11.527 -62.137 1.00 22.22 79 SER A O 1
ATOM 599 N N . SER A 1 82 ? -29.765 -11.198 -64.266 1.00 22.61 80 SER A N 1
ATOM 600 C CA . SER A 1 82 ? -31.061 -10.849 -64.858 1.00 22.74 80 SER A CA 1
ATOM 601 C C . SER A 1 82 ? -32.085 -11.980 -64.752 1.00 22.34 80 SER A C 1
ATOM 602 O O . SER A 1 82 ? -31.727 -13.133 -64.515 1.00 22.25 80 SER A O 1
ATOM 605 N N . ALA A 1 83 ? -33.354 -11.661 -64.970 1.00 22.10 81 ALA A N 1
ATOM 606 C CA . ALA A 1 83 ? -34.388 -12.705 -64.981 1.00 22.12 81 ALA A CA 1
ATOM 607 C C . ALA A 1 83 ? -34.078 -13.784 -66.056 1.00 21.80 81 ALA A C 1
ATOM 608 O O . ALA A 1 83 ? -34.315 -14.975 -65.855 1.00 22.00 81 ALA A O 1
ATOM 610 N N . GLU A 1 84 ? -33.478 -13.350 -67.160 1.00 21.39 82 GLU A N 1
ATOM 611 C CA . GLU A 1 84 ? -32.992 -14.237 -68.213 1.00 21.26 82 GLU A CA 1
ATOM 612 C C . GLU A 1 84 ? -31.979 -15.280 -67.690 1.00 21.56 82 GLU A C 1
ATOM 613 O O . GLU A 1 84 ? -32.136 -16.504 -67.912 1.00 21.99 82 GLU A O 1
ATOM 619 N N . VAL A 1 85 ? -30.964 -14.795 -66.974 1.00 21.19 83 VAL A N 1
ATOM 620 C CA . VAL A 1 85 ? -29.878 -15.643 -66.475 1.00 20.39 83 VAL A CA 1
ATOM 621 C C . VAL A 1 85 ? -30.290 -16.494 -65.280 1.00 20.95 83 VAL A C 1
ATOM 622 O O . VAL A 1 85 ? -29.791 -17.624 -65.123 1.00 20.93 83 VAL A O 1
ATOM 626 N N . ARG A 1 86 ? -31.200 -15.971 -64.453 1.00 20.93 84 ARG A N 1
ATOM 627 C CA . ARG A 1 86 ? -31.784 -16.775 -63.375 1.00 21.90 84 ARG A CA 1
ATOM 628 C C . ARG A 1 86 ? -32.555 -17.988 -63.922 1.00 22.64 84 ARG A C 1
ATOM 629 O O . ARG A 1 86 ? -32.458 -19.093 -63.383 1.00 23.00 84 ARG A O 1
ATOM 637 N N . ALA A 1 87 ? -33.301 -17.762 -65.010 1.00 23.49 85 ALA A N 1
ATOM 638 C CA . ALA A 1 87 ? -34.091 -18.794 -65.665 1.00 23.59 85 ALA A CA 1
ATOM 639 C C . ALA A 1 87 ? -33.179 -19.833 -66.269 1.00 23.80 85 ALA A C 1
ATOM 640 O O . ALA A 1 87 ? -33.413 -21.038 -66.125 1.00 24.14 85 ALA A O 1
ATOM 642 N N . ALA A 1 88 ? -32.116 -19.356 -66.918 1.00 23.78 86 ALA A N 1
ATOM 643 C CA . ALA A 1 88 ? -31.091 -20.228 -67.456 1.00 23.55 86 ALA A CA 1
ATOM 644 C C . ALA A 1 88 ? -30.472 -21.101 -66.359 1.00 23.99 86 ALA A C 1
ATOM 645 O O . ALA A 1 88 ? -30.298 -22.316 -66.559 1.00 24.66 86 ALA A O 1
ATOM 647 N N . SER A 1 89 ? -30.163 -20.496 -65.206 1.00 23.49 87 SER A N 1
ATOM 648 C CA . SER A 1 89 ? -29.520 -21.215 -64.098 1.00 23.35 87 SER A CA 1
ATOM 649 C C . SER A 1 89 ? -30.386 -22.342 -63.559 1.00 23.50 87 SER A C 1
ATOM 650 O O . SER A 1 89 ? -29.870 -23.433 -63.263 1.00 23.44 87 SER A O 1
ATOM 653 N N . ALA A 1 90 ? -31.693 -22.071 -63.417 1.00 23.26 88 ALA A N 1
ATOM 654 C CA . ALA A 1 90 ? -32.652 -23.069 -62.959 1.00 23.42 88 ALA A CA 1
ATOM 655 C C . ALA A 1 90 ? -32.677 -24.284 -63.877 1.00 23.65 88 ALA A C 1
ATOM 656 O O . ALA A 1 90 ? -32.649 -25.419 -63.396 1.00 24.01 88 ALA A O 1
ATOM 658 N N . VAL A 1 91 ? -32.681 -24.046 -65.194 1.00 23.74 89 VAL A N 1
ATOM 659 C CA . VAL A 1 91 ? -32.697 -25.127 -66.203 1.00 23.36 89 VAL A CA 1
ATOM 660 C C . VAL A 1 91 ? -31.382 -25.902 -66.193 1.00 23.22 89 VAL A C 1
ATOM 661 O O . VAL A 1 91 ? -31.386 -27.138 -66.223 1.00 23.79 89 VAL A O 1
ATOM 665 N N . ASP A 1 92 ? -30.260 -25.188 -66.125 1.00 22.76 90 ASP A N 1
ATOM 666 C CA . ASP A 1 92 ? -28.943 -25.840 -66.059 1.00 22.78 90 ASP A CA 1
ATOM 667 C C . ASP A 1 92 ? -28.823 -26.803 -64.865 1.00 22.37 90 ASP A C 1
ATOM 668 O O . ASP A 1 92 ? -28.254 -27.879 -64.998 1.00 21.94 90 ASP A O 1
ATOM 673 N N . ILE A 1 93 ? -29.342 -26.400 -63.702 1.00 22.35 91 ILE A N 1
ATOM 674 C CA . ILE A 1 93 ? -29.373 -27.291 -62.523 1.00 22.03 91 ILE A CA 1
ATOM 675 C C . ILE A 1 93 ? -30.216 -28.540 -62.818 1.00 22.35 91 ILE A C 1
ATOM 676 O O . ILE A 1 93 ? -29.758 -29.686 -62.554 1.00 22.57 91 ILE A O 1
ATOM 681 N N . ALA A 1 94 ? -31.412 -28.333 -63.394 1.00 21.45 92 ALA A N 1
ATOM 682 C CA . ALA A 1 94 ? -32.250 -29.471 -63.795 1.00 21.23 92 ALA A CA 1
ATOM 683 C C . ALA A 1 94 ? -31.515 -30.398 -64.774 1.00 21.17 92 ALA A C 1
ATOM 684 O O . ALA A 1 94 ? -31.602 -31.620 -64.643 1.00 20.88 92 ALA A O 1
ATOM 686 N N . LEU A 1 95 ? -30.765 -29.826 -65.723 1.00 21.11 93 LEU A N 1
ATOM 687 C CA . LEU A 1 95 ? -30.049 -30.656 -66.713 1.00 21.24 93 LEU A CA 1
ATOM 688 C C . LEU A 1 95 ? -28.924 -31.516 -66.101 1.00 21.64 93 LEU A C 1
ATOM 689 O O . LEU A 1 95 ? -28.797 -32.721 -66.423 1.00 21.54 93 LEU A O 1
ATOM 694 N N . TRP A 1 96 ? -28.145 -30.926 -65.192 1.00 21.65 94 TRP A N 1
ATOM 695 C CA . TRP A 1 96 ? -27.099 -31.681 -64.476 1.00 21.96 94 TRP A CA 1
ATOM 696 C C . TRP A 1 96 ? -27.690 -32.751 -63.564 1.00 22.31 94 TRP A C 1
ATOM 697 O O . TRP A 1 96 ? -27.137 -33.853 -63.463 1.00 22.43 94 TRP A O 1
ATOM 708 N N . ASP A 1 97 ? -28.802 -32.410 -62.911 1.00 23.13 95 ASP A N 1
ATOM 709 C CA . ASP A 1 97 ? -29.643 -33.377 -62.180 1.00 24.03 95 ASP A CA 1
ATOM 710 C C . ASP A 1 97 ? -29.896 -34.611 -63.070 1.00 24.46 95 ASP A C 1
ATOM 711 O O . ASP A 1 97 ? -29.567 -35.747 -62.687 1.00 25.09 95 ASP A O 1
ATOM 716 N N . LEU A 1 98 ? -30.419 -34.371 -64.276 1.00 24.49 96 LEU A N 1
ATOM 717 C CA . LEU A 1 98 ? -30.649 -35.428 -65.261 1.00 24.77 96 LEU A CA 1
ATOM 718 C C . LEU A 1 98 ? -29.389 -36.207 -65.665 1.00 25.08 96 LEU A C 1
ATOM 719 O O . LEU A 1 98 ? -29.440 -37.441 -65.801 1.00 25.97 96 LEU A O 1
ATOM 724 N N . ALA A 1 99 ? -28.271 -35.510 -65.864 1.00 24.90 97 ALA A N 1
ATOM 725 C CA . ALA A 1 99 ? -27.024 -36.190 -66.214 1.00 25.45 97 ALA A CA 1
ATOM 726 C C . ALA A 1 99 ? -26.622 -37.134 -65.096 1.00 26.08 97 ALA A C 1
ATOM 727 O O . ALA A 1 99 ? -26.241 -38.283 -65.360 1.00 26.46 97 ALA A O 1
ATOM 729 N N . GLY A 1 100 ? -26.704 -36.645 -63.855 1.00 26.08 98 GLY A N 1
ATOM 730 C CA . GLY A 1 100 ? -26.457 -37.474 -62.683 1.00 26.76 98 GLY A CA 1
ATOM 731 C C . GLY A 1 100 ? -27.355 -38.702 -62.633 1.00 26.78 98 GLY A C 1
ATOM 732 O O . GLY A 1 100 ? -26.888 -39.817 -62.439 1.00 26.13 98 GLY A O 1
ATOM 733 N N . GLN A 1 101 ? -28.651 -38.478 -62.814 1.00 27.48 99 GLN A N 1
ATOM 734 C CA . GLN A 1 101 ? -29.630 -39.568 -62.886 1.00 27.91 99 GLN A CA 1
ATOM 735 C C . GLN A 1 101 ? -29.281 -40.609 -63.941 1.00 28.36 99 GLN A C 1
ATOM 736 O O . GLN A 1 101 ? -29.283 -41.804 -63.636 1.00 28.26 99 GLN A O 1
ATOM 742 N N . ARG A 1 102 ? -28.977 -40.167 -65.168 1.00 28.60 100 ARG A N 1
ATOM 743 C CA . ARG A 1 102 ? -28.745 -41.114 -66.271 1.00 28.31 100 ARG A CA 1
ATOM 744 C C . ARG A 1 102 ? -27.516 -41.949 -65.985 1.00 28.96 100 ARG A C 1
ATOM 745 O O . ARG A 1 102 ? -27.471 -43.140 -66.304 1.00 30.04 100 ARG A O 1
ATOM 753 N N . ALA A 1 103 ? -26.522 -41.335 -65.348 1.00 28.71 101 ALA A N 1
ATOM 754 C CA . ALA A 1 103 ? -25.257 -42.001 -65.118 1.00 27.73 101 ALA A CA 1
ATOM 755 C C . ALA A 1 103 ? -25.245 -42.705 -63.779 1.00 27.42 101 ALA A C 1
ATOM 756 O O . ALA A 1 103 ? -24.303 -43.423 -63.483 1.00 27.92 101 ALA A O 1
ATOM 758 N N . GLY A 1 104 ? -26.275 -42.494 -62.967 1.00 26.67 102 GLY A N 1
ATOM 759 C CA . GLY A 1 104 ? -26.315 -43.042 -61.615 1.00 26.31 102 GLY A CA 1
ATOM 760 C C . GLY A 1 104 ? -25.185 -42.550 -60.711 1.00 26.19 102 GLY A C 1
ATOM 761 O O . GLY A 1 104 ? -24.582 -43.332 -59.983 1.00 25.93 102 GLY A O 1
ATOM 762 N N . VAL A 1 105 ? -24.889 -41.253 -60.763 1.00 25.87 103 VAL A N 1
ATOM 763 C CA . VAL A 1 105 ? -23.860 -40.663 -59.893 1.00 25.37 103 VAL A CA 1
ATOM 764 C C . VAL A 1 105 ? -24.369 -39.377 -59.248 1.00 25.31 103 VAL A C 1
ATOM 765 O O . VAL A 1 105 ? -25.231 -38.688 -59.816 1.00 26.01 103 VAL A O 1
ATOM 769 N N . PRO A 1 106 ? -23.852 -39.047 -58.055 1.00 24.55 104 PRO A N 1
ATOM 770 C CA . PRO A 1 106 ? -24.219 -37.727 -57.515 1.00 23.97 104 PRO A CA 1
ATOM 771 C C . PRO A 1 106 ? -23.787 -36.617 -58.479 1.00 23.55 104 PRO A C 1
ATOM 772 O O . PRO A 1 106 ? -22.819 -36.790 -59.242 1.00 23.51 104 PRO A O 1
ATOM 776 N N . LEU A 1 107 ? -24.492 -35.490 -58.452 1.00 23.03 105 LEU A N 1
ATOM 777 C CA . LEU A 1 107 ? -24.201 -34.412 -59.375 1.00 23.19 105 LEU A CA 1
ATOM 778 C C . LEU A 1 107 ? -22.713 -33.996 -59.397 1.00 23.76 105 LEU A C 1
ATOM 779 O O . LEU A 1 107 ? -22.143 -33.787 -60.466 1.00 23.95 105 LEU A O 1
ATOM 784 N N . HIS A 1 108 ? -22.064 -33.894 -58.239 1.00 23.59 106 HIS A N 1
ATOM 785 C CA . HIS A 1 108 ? -20.696 -33.387 -58.247 1.00 23.55 106 HIS A CA 1
ATOM 786 C C . HIS A 1 108 ? -19.737 -34.351 -58.911 1.00 24.43 106 HIS A C 1
ATOM 787 O O . HIS A 1 108 ? -18.639 -33.946 -59.333 1.00 25.15 106 HIS A O 1
ATOM 794 N N . VAL A 1 109 ? -20.115 -35.629 -58.969 1.00 24.52 107 VAL A N 1
ATOM 795 C CA . VAL A 1 109 ? -19.295 -36.616 -59.664 1.00 24.13 107 VAL A CA 1
ATOM 796 C C . VAL A 1 109 ? -19.503 -36.473 -61.183 1.00 24.24 107 VAL A C 1
ATOM 797 O O . VAL A 1 109 ? -18.547 -36.539 -61.948 1.00 24.44 107 VAL A O 1
ATOM 801 N N . ALA A 1 110 ? -20.743 -36.268 -61.623 1.00 23.95 108 ALA A N 1
ATOM 802 C CA . ALA A 1 110 ? -20.980 -35.937 -63.037 1.00 23.57 108 ALA A CA 1
ATOM 803 C C . ALA A 1 110 ? -20.121 -34.756 -63.503 1.00 23.23 108 ALA A C 1
ATOM 804 O O . ALA A 1 110 ? -19.620 -34.773 -64.615 1.00 23.39 108 ALA A O 1
ATOM 806 N N . LEU A 1 111 ? -19.939 -33.749 -62.642 1.00 23.22 109 LEU A N 1
ATOM 807 C CA . LEU A 1 111 ? -19.093 -32.576 -62.933 1.00 23.02 109 LEU A CA 1
ATOM 808 C C . LEU A 1 111 ? -17.620 -32.917 -63.181 1.00 23.26 109 LEU A C 1
ATOM 809 O O . LEU A 1 111 ? -16.895 -32.130 -63.816 1.00 23.80 109 LEU A O 1
ATOM 814 N N . GLY A 1 112 ? -17.183 -34.080 -62.702 1.00 22.96 110 GLY A N 1
ATOM 815 C CA . GLY A 1 112 ? -15.805 -34.512 -62.883 1.00 22.85 110 GLY A CA 1
ATOM 816 C C . GLY A 1 112 ? -15.115 -35.038 -61.639 1.00 23.00 110 GLY A C 1
ATOM 817 O O . GLY A 1 112 ? -13.941 -35.428 -61.691 1.00 24.00 110 GLY A O 1
ATOM 818 N N . GLY A 1 113 ? -15.834 -35.049 -60.525 1.00 22.75 111 GLY A N 1
ATOM 819 C CA . GLY A 1 113 ? -15.359 -35.662 -59.298 1.00 22.82 111 GLY A CA 1
ATOM 820 C C . GLY A 1 113 ? -15.547 -34.803 -58.068 1.00 23.23 111 GLY A C 1
ATOM 821 O O . GLY A 1 113 ? -15.736 -33.580 -58.166 1.00 23.00 111 GLY A O 1
ATOM 822 N N . ALA A 1 114 ? -15.518 -35.447 -56.901 1.00 23.75 112 ALA A N 1
ATOM 823 C CA . ALA A 1 114 ? -15.349 -34.722 -55.622 1.00 24.07 112 ALA A CA 1
ATOM 824 C C . ALA A 1 114 ? -13.892 -34.333 -55.435 1.00 24.10 112 ALA A C 1
ATOM 825 O O . ALA A 1 114 ? -12.992 -35.138 -55.719 1.00 24.12 112 ALA A O 1
ATOM 827 N N . ALA A 1 115 ? -13.668 -33.105 -54.971 1.00 24.10 113 ALA A N 1
ATOM 828 C CA . ALA A 1 115 ? -12.370 -32.670 -54.445 1.00 24.19 113 ALA A CA 1
ATOM 829 C C . ALA A 1 115 ? -12.278 -32.965 -52.951 1.00 24.94 113 ALA A C 1
ATOM 830 O O . ALA A 1 115 ? -11.199 -32.913 -52.372 1.00 25.39 113 ALA A O 1
ATOM 832 N N . ARG A 1 116 ? -13.427 -33.222 -52.324 1.00 25.27 114 ARG A N 1
ATOM 833 C CA . ARG A 1 116 ? -13.498 -33.513 -50.895 1.00 25.68 114 ARG A CA 1
ATOM 834 C C . ARG A 1 116 ? -14.774 -34.343 -50.601 1.00 26.57 114 ARG A C 1
ATOM 835 O O . ARG A 1 116 ? -15.754 -34.286 -51.350 1.00 26.61 114 ARG A O 1
ATOM 843 N N . ASP A 1 117 ? -14.753 -35.137 -49.539 1.00 27.29 115 ASP A N 1
ATOM 844 C CA . ASP A 1 117 ? -15.946 -35.921 -49.191 1.00 28.49 115 ASP A CA 1
ATOM 845 C C . ASP A 1 117 ? -16.901 -35.177 -48.240 1.00 28.10 115 ASP A C 1
ATOM 846 O O . ASP A 1 117 ? -17.959 -35.690 -47.904 1.00 28.04 115 ASP A O 1
ATOM 851 N N . ARG A 1 118 ? -16.501 -33.966 -47.835 1.00 28.06 116 ARG A N 1
ATOM 852 C CA . ARG A 1 118 ? -17.261 -33.099 -46.930 1.00 27.56 116 ARG A CA 1
ATOM 853 C C . ARG A 1 118 ? -16.751 -31.664 -47.008 1.00 26.76 116 ARG A C 1
ATOM 854 O O . ARG A 1 118 ? -15.625 -31.426 -47.403 1.00 27.19 116 ARG A O 1
ATOM 862 N N . VAL A 1 119 ? -17.578 -30.714 -46.608 1.00 26.19 117 VAL A N 1
ATOM 863 C CA . VAL A 1 119 ? -17.192 -29.314 -46.591 1.00 25.87 117 VAL A CA 1
ATOM 864 C C . VAL A 1 119 ? -17.729 -28.629 -45.326 1.00 25.63 117 VAL A C 1
ATOM 865 O O . VAL A 1 119 ? -18.873 -28.862 -44.922 1.00 24.64 117 VAL A O 1
ATOM 869 N N . PRO A 1 120 ? -16.879 -27.809 -44.678 1.00 25.93 118 PRO A N 1
ATOM 870 C CA . PRO A 1 120 ? -17.302 -27.007 -43.539 1.00 26.15 118 PRO A CA 1
ATOM 871 C C . PRO A 1 120 ? -18.415 -26.074 -43.956 1.00 26.81 118 PRO A C 1
ATOM 872 O O . PRO A 1 120 ? -18.417 -25.583 -45.080 1.00 26.90 118 PRO A O 1
ATOM 876 N N . VAL A 1 121 ? -19.368 -25.852 -43.062 1.00 27.51 119 VAL A N 1
ATOM 877 C CA . VAL A 1 121 ? -20.492 -24.983 -43.347 1.00 28.02 119 VAL A CA 1
ATOM 878 C C . VAL A 1 121 ? -20.575 -23.869 -42.311 1.00 28.98 119 VAL A C 1
ATOM 879 O O . VAL A 1 121 ? -20.015 -23.968 -41.219 1.00 28.37 119 VAL A O 1
ATOM 883 N N . TYR A 1 122 ? -21.267 -22.799 -42.669 1.00 30.67 120 TYR A N 1
ATOM 884 C CA . TYR A 1 122 ? -21.660 -21.784 -41.709 1.00 32.66 120 TYR A CA 1
ATOM 885 C C . TYR A 1 122 ? -23.153 -21.533 -41.870 1.00 34.50 120 TYR A C 1
ATOM 886 O O . TYR A 1 122 ? -23.654 -21.499 -42.991 1.00 34.66 120 TYR A O 1
ATOM 895 N N . ALA A 1 123 ? -23.866 -21.392 -40.755 1.00 37.37 121 ALA A N 1
ATOM 896 C CA . ALA A 1 123 ? -25.337 -21.285 -40.796 1.00 39.84 121 ALA A CA 1
ATOM 897 C C . ALA A 1 123 ? -25.782 -19.859 -40.565 1.00 41.39 121 ALA A C 1
ATOM 898 O O . ALA A 1 123 ? -25.398 -19.245 -39.576 1.00 42.11 121 ALA A O 1
ATOM 900 N N . THR A 1 124 ? -26.598 -19.356 -41.486 1.00 43.19 122 THR A N 1
ATOM 901 C CA . THR A 1 124 ? -27.078 -17.978 -41.480 1.00 44.91 122 THR A CA 1
ATOM 902 C C . THR A 1 124 ? -28.601 -17.900 -41.286 1.00 45.89 122 THR A C 1
ATOM 903 O O . THR A 1 124 ? -29.135 -16.843 -40.923 1.00 46.29 122 THR A O 1
ATOM 907 N N . CYS A 1 125 ? -29.284 -19.011 -41.564 1.00 47.02 123 CYS A N 1
ATOM 908 C CA . CYS A 1 125 ? -30.750 -19.096 -41.543 1.00 48.48 123 CYS A CA 1
ATOM 909 C C . CYS A 1 125 ? -31.227 -20.428 -40.950 1.00 49.58 123 CYS A C 1
ATOM 910 O O . CYS A 1 125 ? -30.499 -21.443 -41.000 1.00 49.34 123 CYS A O 1
ATOM 913 N N . ALA A 1 126 ? -32.454 -20.406 -40.414 1.00 50.93 124 ALA A N 1
ATOM 914 C CA . ALA A 1 126 ? -33.093 -21.569 -39.759 1.00 52.48 124 ALA A CA 1
ATOM 915 C C . ALA A 1 126 ? -34.629 -21.545 -39.893 1.00 53.35 124 ALA A C 1
ATOM 916 O O . ALA A 1 126 ? -35.214 -20.515 -40.224 1.00 53.39 124 ALA A O 1
ATOM 918 N N . GLY A 1 127 ? -35.272 -22.683 -39.644 1.00 54.64 125 GLY A N 1
ATOM 919 C CA . GLY A 1 127 ? -36.724 -22.717 -39.464 1.00 56.51 125 GLY A CA 1
ATOM 920 C C . GLY A 1 127 ? -37.588 -22.324 -40.653 1.00 57.72 125 GLY A C 1
ATOM 921 O O . GLY A 1 127 ? -37.234 -22.589 -41.810 1.00 58.30 125 GLY A O 1
ATOM 922 N N . TYR A 1 128 ? -38.715 -21.674 -40.363 1.00 58.65 126 TYR A N 1
ATOM 923 C CA . TYR A 1 128 ? -39.809 -21.521 -41.335 1.00 59.82 126 TYR A CA 1
ATOM 924 C C . TYR A 1 128 ? -40.041 -20.091 -41.848 1.00 60.73 126 TYR A C 1
ATOM 925 O O . TYR A 1 128 ? -40.893 -19.879 -42.716 1.00 60.81 126 TYR A O 1
ATOM 934 N N . ASP A 1 129 ? -39.273 -19.124 -41.339 1.00 61.90 127 ASP A N 1
ATOM 935 C CA . ASP A 1 129 ? -39.586 -17.698 -41.546 1.00 62.80 127 ASP A CA 1
ATOM 936 C C . ASP A 1 129 ? -38.855 -16.973 -42.676 1.00 63.08 127 ASP A C 1
ATOM 937 O O . ASP A 1 129 ? -39.409 -16.030 -43.261 1.00 63.36 127 ASP A O 1
ATOM 942 N N . PHE A 1 130 ? -37.626 -17.399 -42.971 1.00 63.03 128 PHE A N 1
ATOM 943 C CA . PHE A 1 130 ? -36.731 -16.649 -43.866 1.00 62.89 128 PHE A CA 1
ATOM 944 C C . PHE A 1 130 ? -37.174 -16.587 -45.348 1.00 63.13 128 PHE A C 1
ATOM 945 O O . PHE A 1 130 ? -38.144 -17.236 -45.765 1.00 63.21 128 PHE A O 1
ATOM 953 N N . ASP A 1 159 ? -28.846 -10.855 -29.252 1.00 42.07 157 ASP A N 1
ATOM 954 C CA . ASP A 1 159 ? -27.627 -11.116 -28.487 1.00 41.09 157 ASP A CA 1
ATOM 955 C C . ASP A 1 159 ? -26.733 -12.089 -29.257 1.00 39.62 157 ASP A C 1
ATOM 956 O O . ASP A 1 159 ? -26.891 -13.311 -29.187 1.00 39.34 157 ASP A O 1
ATOM 961 N N . ALA A 1 160 ? -25.786 -11.512 -29.986 1.00 38.12 158 ALA A N 1
ATOM 962 C CA . ALA A 1 160 ? -24.895 -12.252 -30.865 1.00 36.25 158 ALA A CA 1
ATOM 963 C C . ALA A 1 160 ? -23.916 -13.165 -30.112 1.00 34.90 158 ALA A C 1
ATOM 964 O O . ALA A 1 160 ? -23.454 -14.169 -30.666 1.00 34.45 158 ALA A O 1
ATOM 966 N N . GLY A 1 161 ? -23.618 -12.815 -28.860 1.00 33.35 159 GLY A N 1
ATOM 967 C CA . GLY A 1 161 ? -22.759 -13.622 -27.999 1.00 31.92 159 GLY A CA 1
ATOM 968 C C . GLY A 1 161 ? -23.363 -14.979 -27.672 1.00 31.21 159 GLY A C 1
ATOM 969 O O . GLY A 1 161 ? -22.720 -16.013 -27.866 1.00 30.84 159 GLY A O 1
ATOM 970 N N . VAL A 1 162 ? -24.605 -14.966 -27.185 1.00 30.70 160 VAL A N 1
ATOM 971 C CA . VAL A 1 162 ? -25.376 -16.187 -26.938 1.00 30.51 160 VAL A CA 1
ATOM 972 C C . VAL A 1 162 ? -25.468 -17.049 -28.206 1.00 30.63 160 VAL A C 1
ATOM 973 O O . VAL A 1 162 ? -25.276 -18.276 -28.152 1.00 30.52 160 VAL A O 1
ATOM 977 N N . LEU A 1 163 ? -25.740 -16.406 -29.343 1.00 30.17 161 LEU A N 1
ATOM 978 C CA . LEU A 1 163 ? -25.768 -17.110 -30.622 1.00 30.15 161 LEU A CA 1
ATOM 979 C C . LEU A 1 163 ? -24.406 -17.763 -30.897 1.00 29.95 161 LEU A C 1
ATOM 980 O O . LEU A 1 163 ? -24.333 -18.964 -31.166 1.00 30.08 161 LEU A O 1
ATOM 985 N N . ALA A 1 164 ? -23.337 -16.981 -30.793 1.00 29.46 162 ALA A N 1
ATOM 986 C CA . ALA A 1 164 ? -21.992 -17.510 -30.996 1.00 29.94 162 ALA A CA 1
ATOM 987 C C . ALA A 1 164 ? -21.702 -18.738 -30.112 1.00 30.32 162 ALA A C 1
ATOM 988 O O . ALA A 1 164 ? -21.154 -19.739 -30.596 1.00 29.81 162 ALA A O 1
ATOM 990 N N . GLU A 1 165 ? -22.071 -18.654 -28.830 1.00 30.70 163 GLU A N 1
ATOM 991 C CA . GLU A 1 165 ? -21.915 -19.789 -27.909 1.00 31.90 163 GLU A CA 1
ATOM 992 C C . GLU A 1 165 ? -22.555 -21.079 -28.413 1.00 30.97 163 GLU A C 1
ATOM 993 O O . GLU A 1 165 ? -21.896 -22.121 -28.448 1.00 31.07 163 GLU A O 1
ATOM 999 N N . SER A 1 166 ? -23.816 -21.022 -28.823 1.00 30.69 164 SER A N 1
ATOM 1000 C CA . SER A 1 166 ? -24.460 -22.249 -29.290 1.00 30.59 164 SER A CA 1
ATOM 1001 C C . SER A 1 166 ? -23.994 -22.703 -30.685 1.00 30.22 164 SER A C 1
ATOM 1002 O O . SER A 1 166 ? -23.857 -23.919 -30.931 1.00 30.42 164 SER A O 1
ATOM 1005 N N . LEU A 1 167 ? -23.712 -21.751 -31.582 1.00 29.00 165 LEU A N 1
ATOM 1006 C CA . LEU A 1 167 ? -23.094 -22.116 -32.855 1.00 27.70 165 LEU A CA 1
ATOM 1007 C C . LEU A 1 167 ? -21.774 -22.850 -32.632 1.00 27.95 165 LEU A C 1
ATOM 1008 O O . LEU A 1 167 ? -21.529 -23.865 -33.291 1.00 28.57 165 LEU A O 1
ATOM 1013 N N . VAL A 1 168 ? -20.949 -22.369 -31.688 1.00 27.86 166 VAL A N 1
ATOM 1014 C CA . VAL A 1 168 ? -19.690 -23.043 -31.328 1.00 27.72 166 VAL A CA 1
ATOM 1015 C C . VAL A 1 168 ? -19.998 -24.425 -30.738 1.00 28.34 166 VAL A C 1
ATOM 1016 O O . VAL A 1 168 ? -19.377 -25.422 -31.124 1.00 28.65 166 VAL A O 1
ATOM 1020 N N . ALA A 1 169 ? -20.971 -24.475 -29.830 1.00 28.25 167 ALA A N 1
ATOM 1021 C CA . ALA A 1 169 ? -21.399 -25.729 -29.221 1.00 28.66 167 ALA A CA 1
ATOM 1022 C C . ALA A 1 169 ? -21.792 -26.753 -30.291 1.00 28.99 167 ALA A C 1
ATOM 1023 O O . ALA A 1 169 ? -21.472 -27.946 -30.167 1.00 29.11 167 ALA A O 1
ATOM 1025 N N . GLU A 1 170 ? -22.456 -26.288 -31.354 1.00 29.24 168 GLU A N 1
ATOM 1026 C CA . GLU A 1 170 ? -22.905 -27.189 -32.422 1.00 29.83 168 GLU A CA 1
ATOM 1027 C C . GLU A 1 170 ? -21.817 -27.508 -33.451 1.00 29.19 168 GLU A C 1
ATOM 1028 O O . GLU A 1 170 ? -22.063 -28.264 -34.397 1.00 28.96 168 GLU A O 1
ATOM 1034 N N . GLY A 1 171 ? -20.627 -26.927 -33.278 1.00 28.83 169 GLY A N 1
ATOM 1035 C CA . GLY A 1 171 ? -19.489 -27.266 -34.130 1.00 28.60 169 GLY A CA 1
ATOM 1036 C C . GLY A 1 171 ? -19.252 -26.420 -35.383 1.00 28.68 169 GLY A C 1
ATOM 1037 O O . GLY A 1 171 ? -18.369 -26.752 -36.176 1.00 28.24 169 GLY A O 1
ATOM 1038 N N . TYR A 1 172 ? -20.019 -25.339 -35.570 1.00 28.51 170 TYR A N 1
ATOM 1039 C CA . TYR A 1 172 ? -19.774 -24.404 -36.698 1.00 28.58 170 TYR A CA 1
ATOM 1040 C C . TYR A 1 172 ? -18.463 -23.637 -36.558 1.00 27.89 170 TYR A C 1
ATOM 1041 O O . TYR A 1 172 ? -18.216 -22.987 -35.535 1.00 27.91 170 TYR A O 1
ATOM 1050 N N . ALA A 1 173 ? -17.634 -23.714 -37.597 1.00 26.27 171 ALA A N 1
ATOM 1051 C CA . ALA A 1 173 ? -16.401 -22.950 -37.644 1.00 24.91 171 ALA A CA 1
ATOM 1052 C C . ALA A 1 173 ? -16.601 -21.442 -37.956 1.00 23.78 171 ALA A C 1
ATOM 1053 O O . ALA A 1 173 ? -15.697 -20.645 -37.700 1.00 23.01 171 ALA A O 1
ATOM 1055 N N . ALA A 1 174 ? -17.766 -21.057 -38.490 1.00 22.30 172 ALA A N 1
ATOM 1056 C CA . ALA A 1 174 ? -17.977 -19.667 -38.934 1.00 21.88 172 ALA A CA 1
ATOM 1057 C C . ALA A 1 174 ? -19.405 -19.180 -38.765 1.00 21.13 172 ALA A C 1
ATOM 1058 O O . ALA A 1 174 ? -20.345 -19.977 -38.763 1.00 21.67 172 ALA A O 1
ATOM 1060 N N . MET A 1 175 ? -19.567 -17.870 -38.630 1.00 20.09 173 MET A N 1
ATOM 1061 C CA . MET A 1 175 ? -20.893 -17.280 -38.529 1.00 19.16 173 MET A CA 1
ATOM 1062 C C . MET A 1 175 ? -20.910 -15.954 -39.285 1.00 21.21 173 MET A C 1
ATOM 1063 O O . MET A 1 175 ? -19.895 -15.242 -39.342 1.00 21.82 173 MET A O 1
ATOM 1068 N N . LYS A 1 176 ? -22.068 -15.634 -39.857 1.00 21.95 174 LYS A N 1
ATOM 1069 C CA . LYS A 1 176 ? -22.224 -14.443 -40.635 1.00 22.86 174 LYS A CA 1
ATOM 1070 C C . LYS A 1 176 ? -23.338 -13.584 -40.088 1.00 23.30 174 LYS A C 1
ATOM 1071 O O . LYS A 1 176 ? -24.438 -14.070 -39.832 1.00 23.17 174 LYS A O 1
ATOM 1077 N N . ILE A 1 177 ? -23.037 -12.298 -39.933 1.00 23.52 175 ILE A N 1
ATOM 1078 C CA . ILE A 1 177 ? -24.003 -11.324 -39.449 1.00 23.76 175 ILE A CA 1
ATOM 1079 C C . ILE A 1 177 ? -23.947 -10.084 -40.338 1.00 24.02 175 ILE A C 1
ATOM 1080 O O . ILE A 1 177 ? -22.984 -9.869 -41.069 1.00 23.66 175 ILE A O 1
ATOM 1085 N N . TRP A 1 178 ? -24.989 -9.278 -40.266 1.00 24.32 176 TRP A N 1
ATOM 1086 C CA . TRP A 1 178 ? -25.077 -8.088 -41.067 1.00 25.24 176 TRP A CA 1
ATOM 1087 C C . TRP A 1 178 ? -25.727 -6.952 -40.285 1.00 25.11 176 TRP A C 1
ATOM 1088 O O . TRP A 1 178 ? -26.820 -6.523 -40.619 1.00 25.44 176 TRP A O 1
ATOM 1099 N N . PRO A 1 179 ? -25.048 -6.448 -39.238 1.00 25.00 177 PRO A N 1
ATOM 1100 C CA . PRO A 1 179 ? -25.712 -5.462 -38.379 1.00 24.94 177 PRO A CA 1
ATOM 1101 C C . PRO A 1 179 ? -25.685 -4.008 -38.889 1.00 24.92 177 PRO A C 1
ATOM 1102 O O . PRO A 1 179 ? -26.260 -3.154 -38.254 1.00 25.48 177 PRO A O 1
ATOM 1106 N N . PHE A 1 180 ? -25.039 -3.728 -40.016 1.00 24.74 178 PHE A N 1
ATOM 1107 C CA . PHE A 1 180 ? -25.006 -2.370 -40.562 1.00 24.38 178 PHE A CA 1
ATOM 1108 C C . PHE A 1 180 ? -26.158 -2.018 -41.532 1.00 24.84 178 PHE A C 1
ATOM 1109 O O . PHE A 1 180 ? -26.387 -0.830 -41.789 1.00 25.21 178 PHE A O 1
ATOM 1117 N N . ASP A 1 181 ? -26.880 -3.016 -42.060 1.00 24.81 179 ASP A N 1
ATOM 1118 C CA . ASP A 1 181 ? -27.914 -2.780 -43.108 1.00 25.55 179 ASP A CA 1
ATOM 1119 C C . ASP A 1 181 ? -28.888 -1.622 -42.868 1.00 26.39 179 ASP A C 1
ATOM 1120 O O . ASP A 1 181 ? -29.144 -0.834 -43.783 1.00 26.49 179 ASP A O 1
ATOM 1125 N N . ASP A 1 182 ? -29.430 -1.515 -41.658 1.00 27.59 180 ASP A N 1
ATOM 1126 C CA . ASP A 1 182 ? -30.423 -0.471 -41.369 1.00 29.39 180 ASP A CA 1
ATOM 1127 C C . ASP A 1 182 ? -29.895 0.943 -41.586 1.00 29.41 180 ASP A C 1
ATOM 1128 O O . ASP A 1 182 ? -30.638 1.818 -42.080 1.00 29.46 180 ASP A O 1
ATOM 1133 N N . PHE A 1 183 ? -28.616 1.154 -41.253 1.00 29.02 181 PHE A N 1
ATOM 1134 C CA . PHE A 1 183 ? -27.991 2.477 -41.392 1.00 28.80 181 PHE A CA 1
ATOM 1135 C C . PHE A 1 183 ? -27.951 2.991 -42.821 1.00 28.61 181 PHE A C 1
ATOM 1136 O O . PHE A 1 183 ? -28.000 4.193 -43.038 1.00 29.23 181 PHE A O 1
ATOM 1144 N N . ALA A 1 184 ? -27.888 2.082 -43.786 1.00 28.70 182 ALA A N 1
ATOM 1145 C CA . ALA A 1 184 ? -27.861 2.455 -45.192 1.00 29.39 182 ALA A CA 1
ATOM 1146 C C . ALA A 1 184 ? -29.171 3.106 -45.660 1.00 29.90 182 ALA A C 1
ATOM 1147 O O . ALA A 1 184 ? -29.180 3.875 -46.619 1.00 30.02 182 ALA A O 1
ATOM 1149 N N . SER A 1 185 ? -30.273 2.809 -44.978 1.00 30.29 183 SER A N 1
ATOM 1150 C CA . SER A 1 185 ? -31.545 3.449 -45.303 1.00 30.87 183 SER A CA 1
ATOM 1151 C C . SER A 1 185 ? -31.586 4.914 -44.846 1.00 30.51 183 SER A C 1
ATOM 1152 O O . SER A 1 185 ? -32.430 5.681 -45.307 1.00 31.00 183 SER A O 1
ATOM 1155 N N . ILE A 1 186 ? -30.677 5.312 -43.957 1.00 30.07 184 ILE A N 1
ATOM 1156 C CA . ILE A 1 186 ? -30.496 6.734 -43.676 1.00 29.35 184 ILE A CA 1
ATOM 1157 C C . ILE A 1 186 ? -29.793 7.387 -44.881 1.00 29.32 184 ILE A C 1
ATOM 1158 O O . ILE A 1 186 ? -30.216 8.429 -45.386 1.00 30.24 184 ILE A O 1
ATOM 1163 N N . THR A 1 187 ? -28.697 6.775 -45.307 1.00 28.04 185 THR A N 1
ATOM 1164 C CA . THR A 1 187 ? -27.971 7.167 -46.515 1.00 26.44 185 THR A CA 1
ATOM 1165 C C . THR A 1 187 ? -26.916 6.111 -46.799 1.00 25.04 185 THR A C 1
ATOM 1166 O O . THR A 1 187 ? -26.224 5.659 -45.893 1.00 24.01 185 THR A O 1
ATOM 1170 N N . PRO A 1 188 ? -26.817 5.698 -48.063 1.00 24.18 186 PRO A N 1
ATOM 1171 C CA . PRO A 1 188 ? -25.822 4.682 -48.390 1.00 23.32 186 PRO A CA 1
ATOM 1172 C C . PRO A 1 188 ? -24.419 5.258 -48.541 1.00 22.11 186 PRO A C 1
ATOM 1173 O O . PRO A 1 188 ? -23.479 4.503 -48.677 1.00 22.31 186 PRO A O 1
ATOM 1177 N N . HIS A 1 189 ? -24.271 6.575 -48.460 1.00 21.67 187 HIS A N 1
ATOM 1178 C CA . HIS A 1 189 ? -22.989 7.233 -48.798 1.00 21.30 187 HIS A CA 1
ATOM 1179 C C . HIS A 1 189 ? -22.200 7.823 -47.636 1.00 21.08 187 HIS A C 1
ATOM 1180 O O . HIS A 1 189 ? -21.129 8.406 -47.826 1.00 20.55 187 HIS A O 1
ATOM 1187 N N . HIS A 1 190 ? -22.728 7.641 -46.431 1.00 21.61 188 HIS A N 1
ATOM 1188 C CA . HIS A 1 190 ? -22.060 8.060 -45.218 1.00 21.72 188 HIS A CA 1
ATOM 1189 C C . HIS A 1 190 ? -22.611 7.261 -44.073 1.00 22.40 188 HIS A C 1
ATOM 1190 O O . HIS A 1 190 ? -23.787 6.918 -44.071 1.00 23.63 188 HIS A O 1
ATOM 1197 N N . ILE A 1 191 ? -21.764 6.945 -43.106 1.00 23.07 189 ILE A N 1
ATOM 1198 C CA . ILE A 1 191 ? -22.218 6.370 -41.848 1.00 23.45 189 ILE A CA 1
ATOM 1199 C C . ILE A 1 191 ? -21.596 7.157 -40.688 1.00 24.27 189 ILE A C 1
ATOM 1200 O O . ILE A 1 191 ? -20.375 7.356 -40.641 1.00 23.38 189 ILE A O 1
ATOM 1205 N N . SER A 1 192 ? -22.442 7.638 -39.774 1.00 25.59 190 SER A N 1
ATOM 1206 C CA . SER A 1 192 ? -21.932 8.384 -38.603 1.00 27.37 190 SER A CA 1
ATOM 1207 C C . SER A 1 192 ? -21.058 7.507 -37.701 1.00 27.83 190 SER A C 1
ATOM 1208 O O . SER A 1 192 ? -21.108 6.258 -37.764 1.00 27.55 190 SER A O 1
ATOM 1211 N N . LEU A 1 193 ? -20.225 8.168 -36.901 1.00 28.65 191 LEU A N 1
ATOM 1212 C CA . LEU A 1 193 ? -19.393 7.483 -35.928 1.00 29.21 191 LEU A CA 1
ATOM 1213 C C . LEU A 1 193 ? -20.232 6.703 -34.901 1.00 30.09 191 LEU A C 1
ATOM 1214 O O . LEU A 1 193 ? -19.823 5.615 -34.454 1.00 30.79 191 LEU A O 1
ATOM 1219 N N . THR A 1 194 ? -21.408 7.247 -34.568 1.00 30.44 192 THR A N 1
ATOM 1220 C CA . THR A 1 194 ? -22.353 6.663 -33.605 1.00 30.86 192 THR A CA 1
ATOM 1221 C C . THR A 1 194 ? -23.029 5.407 -34.137 1.00 31.02 192 THR A C 1
ATOM 1222 O O . THR A 1 194 ? -23.116 4.382 -33.442 1.00 31.65 192 THR A O 1
ATOM 1226 N N . ASP A 1 195 ? -23.530 5.491 -35.365 1.00 30.84 193 ASP A N 1
ATOM 1227 C CA . ASP A 1 195 ? -24.073 4.320 -36.028 1.00 30.42 193 ASP A CA 1
ATOM 1228 C C . ASP A 1 195 ? -23.000 3.251 -36.200 1.00 29.64 193 ASP A C 1
ATOM 1229 O O . ASP A 1 195 ? -23.261 2.070 -35.955 1.00 29.55 193 ASP A O 1
ATOM 1234 N N . LEU A 1 196 ? -21.789 3.685 -36.556 1.00 28.80 194 LEU A N 1
ATOM 1235 C CA . LEU A 1 196 ? -20.625 2.809 -36.635 1.00 28.53 194 LEU A CA 1
ATOM 1236 C C . LEU A 1 196 ? -20.380 2.048 -35.323 1.00 28.86 194 LEU A C 1
ATOM 1237 O O . LEU A 1 196 ? -20.368 0.811 -35.330 1.00 28.44 194 LEU A O 1
ATOM 1242 N N . LYS A 1 197 ? -20.238 2.774 -34.204 1.00 29.50 195 LYS A N 1
ATOM 1243 C CA . LYS A 1 197 ? -20.089 2.134 -32.888 1.00 30.14 195 LYS A CA 1
ATOM 1244 C C . LYS A 1 197 ? -21.179 1.095 -32.610 1.00 30.78 195 LYS A C 1
ATOM 1245 O O . LYS A 1 197 ? -20.865 0.024 -32.097 1.00 30.87 195 LYS A O 1
ATOM 1247 N N . ASP A 1 198 ? -22.436 1.383 -32.965 1.00 30.94 196 ASP A N 1
ATOM 1248 C CA . ASP A 1 198 ? -23.519 0.426 -32.686 1.00 31.49 196 ASP A CA 1
ATOM 1249 C C . ASP A 1 198 ? -23.464 -0.802 -33.550 1.00 31.52 196 ASP A C 1
ATOM 1250 O O . ASP A 1 198 ? -23.711 -1.908 -33.071 1.00 31.93 196 ASP A O 1
ATOM 1255 N N . GLY A 1 199 ? -23.144 -0.615 -34.828 1.00 31.50 197 GLY A N 1
ATOM 1256 C CA . GLY A 1 199 ? -23.032 -1.746 -35.742 1.00 30.76 197 GLY A CA 1
ATOM 1257 C C . GLY A 1 199 ? -21.928 -2.694 -35.332 1.00 30.37 197 GLY A C 1
ATOM 1258 O O . GLY A 1 199 ? -21.994 -3.875 -35.619 1.00 30.13 197 GLY A O 1
ATOM 1259 N N . LEU A 1 200 ? -20.910 -2.173 -34.656 1.00 30.58 198 LEU A N 1
ATOM 1260 C CA . LEU A 1 200 ? -19.783 -2.991 -34.216 1.00 30.79 198 LEU A CA 1
ATOM 1261 C C . LEU A 1 200 ? -20.042 -3.760 -32.911 1.00 31.34 198 LEU A C 1
ATOM 1262 O O . LEU A 1 200 ? -19.332 -4.734 -32.623 1.00 31.03 198 LEU A O 1
ATOM 1267 N N . GLU A 1 201 ? -21.060 -3.347 -32.144 1.00 31.67 199 GLU A N 1
ATOM 1268 C CA . GLU A 1 201 ? -21.423 -4.033 -30.888 1.00 32.56 199 GLU A CA 1
ATOM 1269 C C . GLU A 1 201 ? -21.534 -5.571 -30.975 1.00 31.92 199 GLU A C 1
ATOM 1270 O O . GLU A 1 201 ? -20.986 -6.275 -30.116 1.00 32.37 199 GLU A O 1
ATOM 1276 N N . PRO A 1 202 ? -22.262 -6.101 -31.981 1.00 31.07 200 PRO A N 1
ATOM 1277 C CA . PRO A 1 202 ? -22.330 -7.567 -32.088 1.00 30.66 200 PRO A CA 1
ATOM 1278 C C . PRO A 1 202 ? -20.968 -8.221 -32.268 1.00 30.45 200 PRO A C 1
ATOM 1279 O O . PRO A 1 202 ? -20.800 -9.372 -31.885 1.00 30.64 200 PRO A O 1
ATOM 1283 N N . PHE A 1 203 ? -20.008 -7.507 -32.851 1.00 29.90 201 PHE A N 1
ATOM 1284 C CA . PHE A 1 203 ? -18.681 -8.078 -33.056 1.00 29.56 201 PHE A CA 1
ATOM 1285 C C . PHE A 1 203 ? -17.955 -8.186 -31.727 1.00 29.99 201 PHE A C 1
ATOM 1286 O O . PHE A 1 203 ? -17.316 -9.203 -31.445 1.00 30.13 201 PHE A O 1
ATOM 1294 N N . ARG A 1 204 ? -18.076 -7.136 -30.911 1.00 30.56 202 ARG A N 1
ATOM 1295 C CA . ARG A 1 204 ? -17.528 -7.102 -29.551 1.00 31.15 202 ARG A CA 1
ATOM 1296 C C . ARG A 1 204 ? -18.103 -8.264 -28.708 1.00 30.49 202 ARG A C 1
ATOM 1297 O O . ARG A 1 204 ? -17.360 -8.991 -28.048 1.00 29.63 202 ARG A O 1
ATOM 1305 N N . LYS A 1 205 ? -19.425 -8.439 -28.764 1.00 30.32 203 LYS A N 1
ATOM 1306 C CA . LYS A 1 205 ? -20.097 -9.487 -27.996 1.00 30.06 203 LYS A CA 1
ATOM 1307 C C . LYS A 1 205 ? -19.602 -10.885 -28.355 1.00 29.87 203 LYS A C 1
ATOM 1308 O O . LYS A 1 205 ? -19.316 -11.694 -27.446 1.00 30.02 203 LYS A O 1
ATOM 1314 N N . ILE A 1 206 ? -19.471 -11.156 -29.665 1.00 28.61 204 ILE A N 1
ATOM 1315 C CA . ILE A 1 206 ? -19.033 -12.463 -30.149 1.00 26.95 204 ILE A CA 1
ATOM 1316 C C . ILE A 1 206 ? -17.642 -12.734 -29.615 1.00 26.91 204 ILE A C 1
ATOM 1317 O O . ILE A 1 206 ? -17.373 -13.820 -29.088 1.00 27.19 204 ILE A O 1
ATOM 1322 N N . ARG A 1 207 ? -16.764 -11.743 -29.733 1.00 26.12 205 ARG A N 1
ATOM 1323 C CA . ARG A 1 207 ? -15.416 -11.901 -29.229 1.00 25.60 205 ARG A CA 1
ATOM 1324 C C . ARG A 1 207 ? -15.408 -12.102 -27.712 1.00 25.60 205 ARG A C 1
ATOM 1325 O O . ARG A 1 207 ? -14.754 -13.034 -27.221 1.00 25.32 205 ARG A O 1
ATOM 1333 N N . ALA A 1 208 ? -16.164 -11.280 -26.983 1.00 25.18 206 ALA A N 1
ATOM 1334 C CA . ALA A 1 208 ? -16.167 -11.373 -25.520 1.00 25.81 206 ALA A CA 1
ATOM 1335 C C . ALA A 1 208 ? -16.722 -12.721 -25.031 1.00 25.89 206 ALA A C 1
ATOM 1336 O O . ALA A 1 208 ? -16.264 -13.242 -24.016 1.00 26.05 206 ALA A O 1
ATOM 1338 N N . ALA A 1 209 ? -17.661 -13.290 -25.790 1.00 25.59 207 ALA A N 1
ATOM 1339 C CA . ALA A 1 209 ? -18.292 -14.566 -25.455 1.00 25.06 207 ALA A CA 1
ATOM 1340 C C . ALA A 1 209 ? -17.477 -15.784 -25.838 1.00 24.89 207 ALA A C 1
ATOM 1341 O O . ALA A 1 209 ? -17.441 -16.743 -25.069 1.00 24.89 207 ALA A O 1
ATOM 1343 N N . VAL A 1 210 ? -16.846 -15.777 -27.023 1.00 24.65 208 VAL A N 1
ATOM 1344 C CA . VAL A 1 210 ? -16.179 -17.004 -27.543 1.00 24.09 208 VAL A CA 1
ATOM 1345 C C . VAL A 1 210 ? -14.725 -16.829 -28.043 1.00 24.12 208 VAL A C 1
ATOM 1346 O O . VAL A 1 210 ? -14.102 -17.795 -28.510 1.00 23.59 208 VAL A O 1
ATOM 1350 N N . GLY A 1 211 ? -14.183 -15.614 -27.936 1.00 24.41 209 GLY A N 1
ATOM 1351 C CA . GLY A 1 211 ? -12.829 -15.325 -28.430 1.00 24.65 209 GLY A CA 1
ATOM 1352 C C . GLY A 1 211 ? -12.607 -15.753 -29.876 1.00 25.45 209 GLY A C 1
ATOM 1353 O O . GLY A 1 211 ? -13.356 -15.367 -30.768 1.00 25.67 209 GLY A O 1
ATOM 1354 N N . GLN A 1 212 ? -11.593 -16.577 -30.098 1.00 25.98 210 GLN A N 1
ATOM 1355 C CA . GLN A 1 212 ? -11.172 -16.983 -31.438 1.00 26.44 210 GLN A CA 1
ATOM 1356 C C . GLN A 1 212 ? -11.811 -18.300 -31.900 1.00 26.34 210 GLN A C 1
ATOM 1357 O O . GLN A 1 212 ? -11.462 -18.819 -32.963 1.00 26.11 210 GLN A O 1
ATOM 1363 N N . ARG A 1 213 ? -12.766 -18.818 -31.127 1.00 26.35 211 ARG A N 1
ATOM 1364 C CA . ARG A 1 213 ? -13.381 -20.134 -31.404 1.00 26.74 211 ARG A CA 1
ATOM 1365 C C . ARG A 1 213 ? -14.333 -20.208 -32.609 1.00 25.93 211 ARG A C 1
ATOM 1366 O O . ARG A 1 213 ? -14.734 -21.300 -33.021 1.00 26.14 211 ARG A O 1
ATOM 1374 N N . ILE A 1 214 ? -14.717 -19.062 -33.154 1.00 24.19 212 ILE A N 1
ATOM 1375 C CA . ILE A 1 214 ? -15.507 -19.051 -34.368 1.00 23.37 212 ILE A CA 1
ATOM 1376 C C . ILE A 1 214 ? -14.967 -17.928 -35.263 1.00 23.65 212 ILE A C 1
ATOM 1377 O O . ILE A 1 214 ? -14.447 -16.919 -34.750 1.00 23.81 212 ILE A O 1
ATOM 1382 N N . GLU A 1 215 ? -15.065 -18.125 -36.580 1.00 22.85 213 GLU A N 1
ATOM 1383 C CA . GLU A 1 215 ? -14.807 -17.069 -37.554 1.00 22.43 213 GLU A CA 1
ATOM 1384 C C . GLU A 1 215 ? -16.031 -16.176 -37.655 1.00 22.41 213 GLU A C 1
ATOM 1385 O O . GLU A 1 215 ? -17.176 -16.653 -37.501 1.00 22.15 213 GLU A O 1
ATOM 1391 N N . ILE A 1 216 ? -15.794 -14.882 -37.890 1.00 22.01 214 ILE A N 1
ATOM 1392 C CA . ILE A 1 216 ? -16.896 -13.946 -38.134 1.00 21.75 214 ILE A CA 1
ATOM 1393 C C . ILE A 1 216 ? -16.824 -13.355 -39.538 1.00 22.25 214 ILE A C 1
ATOM 1394 O O . ILE A 1 216 ? -15.765 -12.918 -39.994 1.00 22.33 214 ILE A O 1
ATOM 1399 N N . MET A 1 217 ? -17.973 -13.326 -40.199 1.00 22.12 215 MET A N 1
ATOM 1400 C CA . MET A 1 217 ? -18.065 -12.797 -41.533 1.00 22.72 215 MET A CA 1
ATOM 1401 C C . MET A 1 217 ? -19.047 -11.628 -41.474 1.00 23.41 215 MET A C 1
ATOM 1402 O O . MET A 1 217 ? -20.170 -11.775 -40.983 1.00 23.52 215 MET A O 1
ATOM 1407 N N . CYS A 1 218 ? -18.591 -10.453 -41.917 1.00 23.76 216 CYS A N 1
ATOM 1408 C CA . CYS A 1 218 ? -19.445 -9.281 -41.988 1.00 23.56 216 CYS A CA 1
ATOM 1409 C C . CYS A 1 218 ? -20.083 -9.131 -43.373 1.00 23.66 216 CYS A C 1
ATOM 1410 O O . CYS A 1 218 ? -19.401 -8.836 -44.358 1.00 25.01 216 CYS A O 1
ATOM 1413 N N . GLU A 1 219 ? -21.387 -9.340 -43.439 1.00 22.93 217 GLU A N 1
ATOM 1414 C CA . GLU A 1 219 ? -22.151 -9.166 -44.657 1.00 22.96 217 GLU A CA 1
ATOM 1415 C C . GLU A 1 219 ? -22.592 -7.708 -44.764 1.00 22.62 217 GLU A C 1
ATOM 1416 O O . GLU A 1 219 ? -23.175 -7.165 -43.809 1.00 22.39 217 GLU A O 1
ATOM 1422 N N . LEU A 1 220 ? -22.309 -7.068 -45.904 1.00 21.75 218 LEU A N 1
ATOM 1423 C CA . LEU A 1 220 ? -22.755 -5.676 -46.125 1.00 21.02 218 LEU A CA 1
ATOM 1424 C C . LEU A 1 220 ? -23.825 -5.560 -47.203 1.00 20.88 218 LEU A C 1
ATOM 1425 O O . LEU A 1 220 ? -24.387 -4.482 -47.394 1.00 20.70 218 LEU A O 1
ATOM 1430 N N . HIS A 1 221 ? -24.093 -6.657 -47.910 1.00 20.87 219 HIS A N 1
ATOM 1431 C CA . HIS A 1 221 ? -25.209 -6.710 -48.857 1.00 21.75 219 HIS A CA 1
ATOM 1432 C C . HIS A 1 221 ? -25.188 -5.659 -49.985 1.00 22.23 219 HIS A C 1
ATOM 1433 O O . HIS A 1 221 ? -26.266 -5.217 -50.435 1.00 22.99 219 HIS A O 1
ATOM 1440 N N . SER A 1 222 ? -23.997 -5.238 -50.423 1.00 21.97 220 SER A N 1
ATOM 1441 C CA . SER A 1 222 ? -23.863 -4.256 -51.534 1.00 21.48 220 SER A CA 1
ATOM 1442 C C . SER A 1 222 ? -24.620 -2.945 -51.258 1.00 21.52 220 SER A C 1
ATOM 1443 O O . SER A 1 222 ? -25.150 -2.328 -52.174 1.00 21.73 220 SER A O 1
ATOM 1446 N N . LEU A 1 223 ? -24.684 -2.525 -50.006 1.00 21.40 221 LEU A N 1
ATOM 1447 C CA . LEU A 1 223 ? -25.497 -1.370 -49.652 1.00 21.07 221 LEU A CA 1
ATOM 1448 C C . LEU A 1 223 ? -24.756 -0.040 -49.692 1.00 20.70 221 LEU A C 1
ATOM 1449 O O . LEU A 1 223 ? -25.396 1.010 -49.751 1.00 21.02 221 LEU A O 1
ATOM 1454 N N . TRP A 1 224 ? -23.422 -0.073 -49.683 1.00 19.94 222 TRP A N 1
ATOM 1455 C CA . TRP A 1 224 ? -22.643 1.130 -49.354 1.00 18.94 222 TRP A CA 1
ATOM 1456 C C . TRP A 1 224 ? -21.799 1.754 -50.471 1.00 18.80 222 TRP A C 1
ATOM 1457 O O . TRP A 1 224 ? -21.277 1.055 -51.335 1.00 17.54 222 TRP A O 1
ATOM 1468 N N . GLY A 1 225 ? -21.632 3.077 -50.396 1.00 18.99 223 GLY A N 1
ATOM 1469 C CA . GLY A 1 225 ? -20.668 3.799 -51.221 1.00 19.18 223 GLY A CA 1
ATOM 1470 C C . GLY A 1 225 ? -19.254 3.640 -50.680 1.00 19.75 223 GLY A C 1
ATOM 1471 O O . GLY A 1 225 ? -19.051 3.026 -49.612 1.00 19.93 223 GLY A O 1
ATOM 1472 N N . THR A 1 226 ? -18.274 4.211 -51.389 1.00 19.28 224 THR A N 1
ATOM 1473 C CA . THR A 1 226 ? -16.860 3.923 -51.102 1.00 19.53 224 THR A CA 1
ATOM 1474 C C . THR A 1 226 ? -16.383 4.385 -49.722 1.00 19.66 224 THR A C 1
ATOM 1475 O O . THR A 1 226 ? -15.601 3.685 -49.073 1.00 19.04 224 THR A O 1
ATOM 1479 N N . HIS A 1 227 ? -16.854 5.554 -49.281 1.00 19.61 225 HIS A N 1
ATOM 1480 C CA . HIS A 1 227 ? -16.417 6.099 -48.004 1.00 20.49 225 HIS A CA 1
ATOM 1481 C C . HIS A 1 227 ? -16.999 5.327 -46.812 1.00 20.43 225 HIS A C 1
ATOM 1482 O O . HIS A 1 227 ? -16.275 4.955 -45.880 1.00 20.47 225 HIS A O 1
ATOM 1489 N N . ALA A 1 228 ? -18.294 5.050 -46.867 1.00 20.13 226 ALA A N 1
ATOM 1490 C CA . ALA A 1 228 ? -18.930 4.303 -45.810 1.00 19.69 226 ALA A CA 1
ATOM 1491 C C . ALA A 1 228 ? -18.345 2.905 -45.737 1.00 19.52 226 ALA A C 1
ATOM 1492 O O . ALA A 1 228 ? -18.166 2.381 -44.653 1.00 20.31 226 ALA A O 1
ATOM 1494 N N . ALA A 1 229 ? -18.011 2.297 -46.868 1.00 18.88 227 ALA A N 1
ATOM 1495 C CA . ALA A 1 229 ? -17.464 0.937 -46.800 1.00 18.06 227 ALA A CA 1
ATOM 1496 C C . ALA A 1 229 ? -16.043 0.904 -46.196 1.00 18.31 227 ALA A C 1
ATOM 1497 O O . ALA A 1 229 ? -15.714 0.029 -45.382 1.00 18.74 227 ALA A O 1
ATOM 1499 N N . ALA A 1 230 ? -15.207 1.848 -46.608 1.00 17.72 228 ALA A N 1
ATOM 1500 C CA . ALA A 1 230 ? -13.865 1.959 -46.088 1.00 17.49 228 ALA A CA 1
ATOM 1501 C C . ALA A 1 230 ? -13.881 2.163 -44.566 1.00 17.67 228 ALA A C 1
ATOM 1502 O O . ALA A 1 230 ? -13.086 1.559 -43.847 1.00 16.99 228 ALA A O 1
ATOM 1504 N N . ARG A 1 231 ? -14.800 3.018 -44.104 1.00 18.06 229 ARG A N 1
ATOM 1505 C CA . ARG A 1 231 ? -14.971 3.340 -42.703 1.00 18.38 229 ARG A CA 1
ATOM 1506 C C . ARG A 1 231 ? -15.412 2.096 -41.913 1.00 19.49 229 ARG A C 1
ATOM 1507 O O . ARG A 1 231 ? -14.910 1.847 -40.814 1.00 20.48 229 ARG A O 1
ATOM 1515 N N . ILE A 1 232 ? -16.347 1.320 -42.462 1.00 19.77 230 ILE A N 1
ATOM 1516 C CA . ILE A 1 232 ? -16.744 0.080 -41.826 1.00 20.46 230 ILE A CA 1
ATOM 1517 C C . ILE A 1 232 ? -15.587 -0.946 -41.844 1.00 21.48 230 ILE A C 1
ATOM 1518 O O . ILE A 1 232 ? -15.206 -1.456 -40.789 1.00 22.96 230 ILE A O 1
ATOM 1523 N N . CYS A 1 233 ? -15.009 -1.220 -43.010 1.00 21.42 231 CYS A N 1
ATOM 1524 C CA . CYS A 1 233 ? -13.840 -2.108 -43.113 1.00 21.45 231 CYS A CA 1
ATOM 1525 C C . CYS A 1 233 ? -12.698 -1.797 -42.180 1.00 21.89 231 CYS A C 1
ATOM 1526 O O . CYS A 1 233 ? -12.171 -2.707 -41.554 1.00 22.59 231 CYS A O 1
ATOM 1529 N N . ASN A 1 234 ? -12.290 -0.531 -42.100 1.00 21.95 232 ASN A N 1
ATOM 1530 C CA . ASN A 1 234 ? -11.256 -0.155 -41.159 1.00 22.14 232 ASN A CA 1
ATOM 1531 C C . ASN A 1 234 ? -11.694 -0.437 -39.709 1.00 22.95 232 ASN A C 1
ATOM 1532 O O . ASN A 1 234 ? -10.936 -1.018 -38.952 1.00 22.90 232 ASN A O 1
ATOM 1537 N N . ALA A 1 235 ? -12.920 -0.051 -39.338 1.00 23.21 233 ALA A N 1
ATOM 1538 C CA . ALA A 1 235 ? -13.377 -0.217 -37.960 1.00 23.62 233 ALA A CA 1
ATOM 1539 C C . ALA A 1 235 ? -13.440 -1.677 -37.513 1.00 24.38 233 ALA A C 1
ATOM 1540 O O . ALA A 1 235 ? -13.328 -1.963 -36.318 1.00 24.17 233 ALA A O 1
ATOM 1542 N N . LEU A 1 236 ? -13.615 -2.596 -38.468 1.00 25.08 234 LEU A N 1
ATOM 1543 C CA . LEU A 1 236 ? -13.682 -4.025 -38.162 1.00 25.45 234 LEU A CA 1
ATOM 1544 C C . LEU A 1 236 ? -12.313 -4.658 -37.942 1.00 26.39 234 LEU A C 1
ATOM 1545 O O . LEU A 1 236 ? -12.237 -5.818 -37.541 1.00 27.28 234 LEU A O 1
ATOM 1550 N N . ALA A 1 237 ? -11.234 -3.930 -38.211 1.00 27.17 235 ALA A N 1
ATOM 1551 C CA . ALA A 1 237 ? -9.878 -4.517 -38.097 1.00 28.18 235 ALA A CA 1
ATOM 1552 C C . ALA A 1 237 ? -9.647 -5.296 -36.790 1.00 28.55 235 ALA A C 1
ATOM 1553 O O . ALA A 1 237 ? -9.068 -6.386 -36.810 1.00 28.44 235 ALA A O 1
ATOM 1555 N N . ASP A 1 238 ? -10.112 -4.735 -35.675 1.00 28.84 236 ASP A N 1
ATOM 1556 C CA . ASP A 1 238 ? -9.802 -5.269 -34.349 1.00 30.05 236 ASP A CA 1
ATOM 1557 C C . ASP A 1 238 ? -10.605 -6.510 -33.969 1.00 29.18 236 ASP A C 1
ATOM 1558 O O . ASP A 1 238 ? -10.331 -7.149 -32.947 1.00 29.28 236 ASP A O 1
ATOM 1563 N N . TYR A 1 239 ? -11.570 -6.871 -34.803 1.00 27.92 237 TYR A N 1
ATOM 1564 C CA . TYR A 1 239 ? -12.398 -8.028 -34.513 1.00 26.35 237 TYR A CA 1
ATOM 1565 C C . TYR A 1 239 ? -11.962 -9.255 -35.293 1.00 24.59 237 TYR A C 1
ATOM 1566 O O . TYR A 1 239 ? -12.516 -10.336 -35.106 1.00 24.28 237 TYR A O 1
ATOM 1575 N N . GLY A 1 240 ? -10.936 -9.093 -36.128 1.00 23.01 238 GLY A N 1
ATOM 1576 C CA . GLY A 1 240 ? -10.379 -10.204 -36.905 1.00 21.47 238 GLY A CA 1
ATOM 1577 C C . GLY A 1 240 ? -11.407 -10.961 -37.733 1.00 20.96 238 GLY A C 1
ATOM 1578 O O . GLY A 1 240 ? -11.465 -12.189 -37.680 1.00 20.70 238 GLY A O 1
ATOM 1579 N N . VAL A 1 241 ? -12.238 -10.221 -38.478 1.00 20.51 239 VAL A N 1
ATOM 1580 C CA . VAL A 1 241 ? -13.283 -10.815 -39.315 1.00 19.82 239 VAL A CA 1
ATOM 1581 C C . VAL A 1 241 ? -12.616 -11.622 -40.405 1.00 19.32 239 VAL A C 1
ATOM 1582 O O . VAL A 1 241 ? -11.551 -11.235 -40.886 1.00 19.75 239 VAL A O 1
ATOM 1586 N N . LEU A 1 242 ? -13.215 -12.757 -40.759 1.00 18.19 240 LEU A N 1
ATOM 1587 C CA . LEU A 1 242 ? -12.697 -13.584 -41.828 1.00 17.30 240 LEU A CA 1
ATOM 1588 C C . LEU A 1 242 ? -12.842 -12.856 -43.184 1.00 17.61 240 LEU A C 1
ATOM 1589 O O . LEU A 1 242 ? -11.915 -12.845 -44.012 1.00 16.97 240 LEU A O 1
ATOM 1594 N N . TRP A 1 243 ? -14.003 -12.245 -43.396 1.00 17.29 241 TRP A N 1
ATOM 1595 C CA . TRP A 1 243 ? -14.235 -11.488 -44.604 1.00 17.79 241 TRP A CA 1
ATOM 1596 C C . TRP A 1 243 ? -15.340 -10.471 -44.436 1.00 18.77 241 TRP A C 1
ATOM 1597 O O . TRP A 1 243 ? -16.238 -10.628 -43.583 1.00 19.51 241 TRP A O 1
ATOM 1608 N N . VAL A 1 244 ? -15.228 -9.411 -45.230 1.00 19.11 242 VAL A N 1
ATOM 1609 C CA . VAL A 1 244 ? -16.278 -8.427 -45.350 1.00 20.03 242 VAL A CA 1
ATOM 1610 C C . VAL A 1 244 ? -16.889 -8.655 -46.727 1.00 20.32 242 VAL A C 1
ATOM 1611 O O . VAL A 1 244 ? -16.192 -8.571 -47.765 1.00 19.84 242 VAL A O 1
ATOM 1615 N N . GLU A 1 245 ? -18.184 -8.972 -46.710 1.00 20.00 243 GLU A N 1
ATOM 1616 C CA . GLU A 1 245 ? -18.878 -9.426 -47.894 1.00 20.30 243 GLU A CA 1
ATOM 1617 C C . GLU A 1 245 ? -19.696 -8.338 -48.589 1.00 19.86 243 GLU A C 1
ATOM 1618 O O . GLU A 1 245 ? -20.515 -7.651 -47.969 1.00 19.38 243 GLU A O 1
ATOM 1624 N N . ASP A 1 246 ? -19.455 -8.219 -49.892 1.00 19.87 244 ASP A N 1
ATOM 1625 C CA . ASP A 1 246 ? -20.168 -7.299 -50.773 1.00 20.24 244 ASP A CA 1
ATOM 1626 C C . ASP A 1 246 ? -20.280 -5.891 -50.176 1.00 20.13 244 ASP A C 1
ATOM 1627 O O . ASP A 1 246 ? -21.384 -5.391 -49.957 1.00 19.72 244 ASP A O 1
ATOM 1632 N N . PRO A 1 247 ? -19.124 -5.247 -49.921 1.00 20.10 245 PRO A N 1
ATOM 1633 C CA . PRO A 1 247 ? -19.118 -3.919 -49.310 1.00 19.79 245 PRO A CA 1
ATOM 1634 C C . PRO A 1 247 ? -19.728 -2.808 -50.173 1.00 20.23 245 PRO A C 1
ATOM 1635 O O . PRO A 1 247 ? -20.223 -1.837 -49.605 1.00 20.57 245 PRO A O 1
ATOM 1639 N N . ILE A 1 248 ? -19.698 -2.945 -51.509 1.00 20.03 246 ILE A N 1
ATOM 1640 C CA . ILE A 1 248 ? -19.991 -1.827 -52.430 1.00 19.76 246 ILE A CA 1
ATOM 1641 C C . ILE A 1 248 ? -21.293 -1.967 -53.223 1.00 20.09 246 ILE A C 1
ATOM 1642 O O . ILE A 1 248 ? -21.568 -3.001 -53.808 1.00 20.03 246 ILE A O 1
ATOM 1647 N N . ALA A 1 249 ? -22.084 -0.905 -53.231 1.00 20.43 247 ALA A N 1
ATOM 1648 C CA . ALA A 1 249 ? -23.262 -0.788 -54.089 1.00 20.63 247 ALA A CA 1
ATOM 1649 C C . ALA A 1 249 ? -22.838 -0.339 -55.505 1.00 20.34 247 ALA A C 1
ATOM 1650 O O . ALA A 1 249 ? -22.530 0.844 -55.673 1.00 20.48 247 ALA A O 1
ATOM 1652 N N . LYS A 1 250 ? -22.776 -1.216 -56.510 1.00 19.51 248 LYS A N 1
ATOM 1653 C CA . LYS A 1 250 ? -22.937 -2.654 -56.440 1.00 20.16 248 LYS A CA 1
ATOM 1654 C C . LYS A 1 250 ? -21.599 -3.266 -56.846 1.00 19.97 248 LYS A C 1
ATOM 1655 O O . LYS A 1 250 ? -20.656 -2.542 -57.197 1.00 19.85 248 LYS A O 1
ATOM 1661 N N . MET A 1 251 ? -21.518 -4.594 -56.818 1.00 19.35 249 MET A N 1
ATOM 1662 C CA . MET A 1 251 ? -20.221 -5.268 -56.948 1.00 19.73 249 MET A CA 1
ATOM 1663 C C . MET A 1 251 ? -19.728 -5.445 -58.407 1.00 20.44 249 MET A C 1
ATOM 1664 O O . MET A 1 251 ? -18.684 -6.063 -58.657 1.00 19.25 249 MET A O 1
ATOM 1669 N N . ASP A 1 252 ? -20.483 -4.889 -59.363 1.00 20.95 250 ASP A N 1
ATOM 1670 C CA . ASP A 1 252 ? -19.944 -4.687 -60.709 1.00 21.41 250 ASP A CA 1
ATOM 1671 C C . ASP A 1 252 ? -18.983 -3.507 -60.724 1.00 21.20 250 ASP A C 1
ATOM 1672 O O . ASP A 1 252 ? -18.280 -3.302 -61.707 1.00 21.64 250 ASP A O 1
ATOM 1677 N N . ASN A 1 253 ? -18.964 -2.725 -59.652 1.00 21.06 251 ASN A N 1
ATOM 1678 C CA . ASN A 1 253 ? -17.980 -1.642 -59.555 1.00 21.66 251 ASN A CA 1
ATOM 1679 C C . ASN A 1 253 ? -16.635 -2.167 -59.058 1.00 21.87 251 ASN A C 1
ATOM 1680 O O . ASN A 1 253 ? -16.268 -1.994 -57.902 1.00 21.70 251 ASN A O 1
ATOM 1685 N N . ILE A 1 254 ? -15.908 -2.799 -59.965 1.00 21.95 252 ILE A N 1
ATOM 1686 C CA . ILE A 1 254 ? -14.662 -3.452 -59.640 1.00 21.54 252 ILE A CA 1
ATOM 1687 C C . ILE A 1 254 ? -13.573 -2.453 -59.214 1.00 21.48 252 ILE A C 1
ATOM 1688 O O . ILE A 1 254 ? -12.889 -2.711 -58.206 1.00 21.95 252 ILE A O 1
ATOM 1693 N N . PRO A 1 255 ? -13.413 -1.317 -59.942 1.00 20.69 253 PRO A N 1
ATOM 1694 C CA . PRO A 1 255 ? -12.374 -0.364 -59.525 1.00 20.05 253 PRO A CA 1
ATOM 1695 C C . PRO A 1 255 ? -12.569 0.157 -58.093 1.00 19.26 253 PRO A C 1
ATOM 1696 O O . PRO A 1 255 ? -11.585 0.285 -57.362 1.00 18.84 253 PRO A O 1
ATOM 1700 N N . ALA A 1 256 ? -13.823 0.408 -57.711 1.00 18.64 254 ALA A N 1
ATOM 1701 C CA . ALA A 1 256 ? -14.184 0.871 -56.354 1.00 18.57 254 ALA A CA 1
ATOM 1702 C C . ALA A 1 256 ? -13.822 -0.180 -55.306 1.00 18.03 254 ALA A C 1
ATOM 1703 O O . ALA A 1 256 ? -13.254 0.152 -54.270 1.00 17.96 254 ALA A O 1
ATOM 1705 N N . VAL A 1 257 ? -14.132 -1.438 -55.602 1.00 17.66 255 VAL A N 1
ATOM 1706 C CA . VAL A 1 257 ? -13.784 -2.554 -54.724 1.00 18.03 255 VAL A CA 1
ATOM 1707 C C . VAL A 1 257 ? -12.261 -2.760 -54.642 1.00 17.98 255 VAL A C 1
ATOM 1708 O O . VAL A 1 257 ? -11.720 -2.928 -53.557 1.00 19.17 255 VAL A O 1
ATOM 1712 N N . ALA A 1 258 ? -11.573 -2.741 -55.782 1.00 17.51 256 ALA A N 1
ATOM 1713 C CA . ALA A 1 258 ? -10.122 -2.834 -55.795 1.00 16.94 256 ALA A CA 1
ATOM 1714 C C . ALA A 1 258 ? -9.473 -1.707 -54.966 1.00 17.45 256 ALA A C 1
ATOM 1715 O O . ALA A 1 258 ? -8.486 -1.945 -54.291 1.00 17.34 256 ALA A O 1
ATOM 1717 N N . ASP A 1 259 ? -10.011 -0.485 -55.031 1.00 17.94 257 ASP A N 1
ATOM 1718 C CA . ASP A 1 259 ? -9.410 0.632 -54.312 1.00 18.20 257 ASP A CA 1
ATOM 1719 C C . ASP A 1 259 ? -9.666 0.454 -52.816 1.00 18.78 257 ASP A C 1
ATOM 1720 O O . ASP A 1 259 ? -8.766 0.675 -52.005 1.00 19.71 257 ASP A O 1
ATOM 1725 N N . LEU A 1 260 ? -10.871 0.013 -52.466 1.00 19.08 258 LEU A N 1
ATOM 1726 C CA . LEU A 1 260 ? -11.211 -0.333 -51.093 1.00 19.77 258 LEU A CA 1
ATOM 1727 C C . LEU A 1 260 ? -10.237 -1.339 -50.477 1.00 20.50 258 LEU A C 1
ATOM 1728 O O . LEU A 1 260 ? -9.749 -1.150 -49.345 1.00 20.55 258 LEU A O 1
ATOM 1733 N N . ARG A 1 261 ? -9.995 -2.428 -51.212 1.00 21.02 259 ARG A N 1
ATOM 1734 C CA . ARG A 1 261 ? -9.168 -3.517 -50.711 1.00 21.41 259 ARG A CA 1
ATOM 1735 C C . ARG A 1 261 ? -7.729 -3.033 -50.571 1.00 22.24 259 ARG A C 1
ATOM 1736 O O . ARG A 1 261 ? -7.046 -3.384 -49.628 1.00 23.07 259 ARG A O 1
ATOM 1744 N N . ARG A 1 262 ? -7.294 -2.206 -51.509 1.00 23.04 260 ARG A N 1
ATOM 1745 C CA . ARG A 1 262 ? -5.955 -1.647 -51.511 1.00 24.58 260 ARG A CA 1
ATOM 1746 C C . ARG A 1 262 ? -5.713 -0.691 -50.322 1.00 24.34 260 ARG A C 1
ATOM 1747 O O . ARG A 1 262 ? -4.720 -0.839 -49.589 1.00 24.47 260 ARG A O 1
ATOM 1755 N N . GLN A 1 263 ? -6.628 0.264 -50.130 1.00 23.76 261 GLN A N 1
ATOM 1756 C CA . GLN A 1 263 ? -6.491 1.277 -49.091 1.00 23.30 261 GLN A CA 1
ATOM 1757 C C . GLN A 1 263 ? -6.629 0.735 -47.660 1.00 23.35 261 GLN A C 1
ATOM 1758 O O . GLN A 1 263 ? -5.908 1.173 -46.756 1.00 23.66 261 GLN A O 1
ATOM 1764 N N . THR A 1 264 ? -7.543 -0.210 -47.457 1.00 22.77 262 THR A N 1
ATOM 1765 C CA . THR A 1 264 ? -7.861 -0.699 -46.111 1.00 21.81 262 THR A CA 1
ATOM 1766 C C . THR A 1 264 ? -7.197 -2.026 -45.804 1.00 22.24 262 THR A C 1
ATOM 1767 O O . THR A 1 264 ? -7.025 -2.356 -44.643 1.00 22.04 262 THR A O 1
ATOM 1771 N N . ARG A 1 265 ? -6.866 -2.795 -46.847 1.00 22.89 263 ARG A N 1
ATOM 1772 C CA . ARG A 1 265 ? -6.306 -4.150 -46.723 1.00 24.15 263 ARG A CA 1
ATOM 1773 C C . ARG A 1 265 ? -7.257 -5.143 -46.057 1.00 23.90 263 ARG A C 1
ATOM 1774 O O . ARG A 1 265 ? -6.828 -6.167 -45.519 1.00 23.86 263 ARG A O 1
ATOM 1782 N N . ALA A 1 266 ? -8.551 -4.838 -46.088 1.00 23.78 264 ALA A N 1
ATOM 1783 C CA . ALA A 1 266 ? -9.552 -5.703 -45.453 1.00 22.95 264 ALA A CA 1
ATOM 1784 C C . ALA A 1 266 ? -9.736 -6.935 -46.331 1.00 22.42 264 ALA A C 1
ATOM 1785 O O . ALA A 1 266 ? -9.497 -6.864 -47.533 1.00 21.77 264 ALA A O 1
ATOM 1787 N N . PRO A 1 267 ? -10.097 -8.081 -45.720 1.00 22.33 265 PRO A N 1
ATOM 1788 C CA . PRO A 1 267 ? -10.406 -9.267 -46.525 1.00 21.67 265 PRO A CA 1
ATOM 1789 C C . PRO A 1 267 ? -11.797 -9.120 -47.157 1.00 21.34 265 PRO A C 1
ATOM 1790 O O . PRO A 1 267 ? -12.794 -8.973 -46.422 1.00 21.32 265 PRO A O 1
ATOM 1794 N N . ILE A 1 268 ? -11.863 -9.130 -48.492 1.00 20.63 266 ILE A N 1
ATOM 1795 C CA . ILE A 1 268 ? -13.129 -8.864 -49.210 1.00 20.12 266 ILE A CA 1
ATOM 1796 C C . ILE A 1 268 ? -13.684 -10.116 -49.906 1.00 20.09 266 ILE A C 1
ATOM 1797 O O . ILE A 1 268 ? -12.959 -10.819 -50.607 1.00 19.96 266 ILE A O 1
ATOM 1802 N N . CYS A 1 269 ? -14.964 -10.394 -49.678 1.00 20.68 267 CYS A N 1
ATOM 1803 C CA . CYS A 1 269 ? -15.678 -11.453 -50.394 1.00 20.85 267 CYS A CA 1
ATOM 1804 C C . CYS A 1 269 ? -16.716 -10.831 -51.354 1.00 20.77 267 CYS A C 1
ATOM 1805 O O . CYS A 1 269 ? -17.502 -9.940 -50.975 1.00 20.76 267 CYS A O 1
ATOM 1808 N N . GLY A 1 270 ? -16.694 -11.277 -52.604 1.00 20.59 268 GLY A N 1
ATOM 1809 C CA . GLY A 1 270 ? -17.562 -10.714 -53.629 1.00 20.14 268 GLY A CA 1
ATOM 1810 C C . GLY A 1 270 ? -18.148 -11.771 -54.527 1.00 20.54 268 GLY A C 1
ATOM 1811 O O . GLY A 1 270 ? -17.559 -12.840 -54.699 1.00 20.37 268 GLY A O 1
ATOM 1812 N N . GLY A 1 271 ? -19.326 -11.482 -55.082 1.00 21.05 269 GLY A N 1
ATOM 1813 C CA . GLY A 1 271 ? -19.878 -12.279 -56.180 1.00 21.73 269 GLY A CA 1
ATOM 1814 C C . GLY A 1 271 ? -21.270 -12.876 -56.026 1.00 22.45 269 GLY A C 1
ATOM 1815 O O . GLY A 1 271 ? -21.884 -13.283 -57.021 1.00 22.75 269 GLY A O 1
ATOM 1816 N N . GLU A 1 272 ? -21.785 -12.929 -54.803 1.00 22.93 270 GLU A N 1
ATOM 1817 C CA . GLU A 1 272 ? -23.122 -13.502 -54.553 1.00 23.90 270 GLU A CA 1
ATOM 1818 C C . GLU A 1 272 ? -24.191 -13.179 -55.617 1.00 23.46 270 GLU A C 1
ATOM 1819 O O . GLU A 1 272 ? -24.897 -14.066 -56.086 1.00 23.04 270 GLU A O 1
ATOM 1825 N N . ASN A 1 273 ? -24.318 -11.910 -55.971 1.00 23.36 271 ASN A N 1
ATOM 1826 C CA . ASN A 1 273 ? -25.373 -11.528 -56.886 1.00 23.60 271 ASN A CA 1
ATOM 1827 C C . ASN A 1 273 ? -24.866 -11.166 -58.293 1.00 23.23 271 ASN A C 1
ATOM 1828 O O . ASN A 1 273 ? -25.594 -10.590 -59.099 1.00 22.81 271 ASN A O 1
ATOM 1833 N N . LEU A 1 274 ? -23.619 -11.530 -58.585 1.00 22.80 272 LEU A N 1
ATOM 1834 C CA . LEU A 1 274 ? -23.065 -11.347 -59.924 1.00 22.76 272 LEU A CA 1
ATOM 1835 C C . LEU A 1 274 ? -23.269 -12.621 -60.702 1.00 23.14 272 LEU A C 1
ATOM 1836 O O . LEU A 1 274 ? -23.560 -13.654 -60.105 1.00 22.90 272 LEU A O 1
ATOM 1841 N N . ALA A 1 275 ? -23.121 -12.543 -62.028 1.00 23.86 273 ALA A N 1
ATOM 1842 C CA . ALA A 1 275 ? -23.327 -13.701 -62.912 1.00 24.63 273 ALA A CA 1
ATOM 1843 C C . ALA A 1 275 ? -22.375 -13.673 -64.080 1.00 25.05 273 ALA A C 1
ATOM 1844 O O . ALA A 1 275 ? -21.983 -12.596 -64.530 1.00 25.89 273 ALA A O 1
ATOM 1846 N N . GLY A 1 276 ? -22.032 -14.864 -64.572 1.00 25.41 274 GLY A N 1
ATOM 1847 C CA . GLY A 1 276 ? -21.213 -15.048 -65.773 1.00 25.34 274 GLY A CA 1
ATOM 1848 C C . GLY A 1 276 ? -19.746 -14.994 -65.450 1.00 25.88 274 GLY A C 1
ATOM 1849 O O . GLY A 1 276 ? -19.352 -14.350 -64.490 1.00 26.44 274 GLY A O 1
ATOM 1850 N N . THR A 1 277 ? -18.931 -15.661 -66.265 1.00 26.15 275 THR A N 1
ATOM 1851 C CA . THR A 1 277 ? -17.491 -15.748 -66.039 1.00 25.97 275 THR A CA 1
ATOM 1852 C C . THR A 1 277 ? -16.807 -14.403 -66.182 1.00 25.50 275 THR A C 1
ATOM 1853 O O . THR A 1 277 ? -15.821 -14.135 -65.484 1.00 25.43 275 THR A O 1
ATOM 1857 N N . ARG A 1 278 ? -17.331 -13.554 -67.063 1.00 25.11 276 ARG A N 1
ATOM 1858 C CA . ARG A 1 278 ? -16.716 -12.248 -67.328 1.00 25.16 276 ARG A CA 1
ATOM 1859 C C . ARG A 1 278 ? -16.535 -11.404 -66.031 1.00 25.31 276 ARG A C 1
ATOM 1860 O O . ARG A 1 278 ? -15.414 -10.955 -65.724 1.00 24.70 276 ARG A O 1
ATOM 1868 N N . ARG A 1 279 ? -17.624 -11.198 -65.282 1.00 24.73 277 ARG A N 1
ATOM 1869 C CA . ARG A 1 279 ? -17.572 -10.357 -64.096 1.00 25.00 277 ARG A CA 1
ATOM 1870 C C . ARG A 1 279 ? -16.642 -10.946 -63.034 1.00 24.88 277 ARG A C 1
ATOM 1871 O O . ARG A 1 279 ? -15.876 -10.204 -62.417 1.00 25.22 277 ARG A O 1
ATOM 1879 N N . PHE A 1 280 ? -16.676 -12.271 -62.854 1.00 24.28 278 PHE A N 1
ATOM 1880 C CA . PHE A 1 280 ? -15.775 -12.942 -61.902 1.00 23.73 278 PHE A CA 1
ATOM 1881 C C . PHE A 1 280 ? -14.329 -12.846 -62.362 1.00 24.04 278 PHE A C 1
ATOM 1882 O O . PHE A 1 280 ? -13.430 -12.553 -61.571 1.00 24.28 278 PHE A O 1
ATOM 1890 N N . HIS A 1 281 ? -14.109 -13.085 -63.650 1.00 24.21 279 HIS A N 1
ATOM 1891 C CA . HIS A 1 281 ? -12.775 -12.990 -64.230 1.00 24.67 279 HIS A CA 1
ATOM 1892 C C . HIS A 1 281 ? -12.170 -11.600 -63.982 1.00 24.58 279 HIS A C 1
ATOM 1893 O O . HIS A 1 281 ? -10.998 -11.487 -63.574 1.00 25.10 279 HIS A O 1
ATOM 1900 N N . GLU A 1 282 ? -12.976 -10.559 -64.196 1.00 23.92 280 GLU A N 1
ATOM 1901 C CA . GLU A 1 282 ? -12.548 -9.163 -63.986 1.00 23.91 280 GLU A CA 1
ATOM 1902 C C . GLU A 1 282 ? -12.269 -8.834 -62.506 1.00 22.97 280 GLU A C 1
ATOM 1903 O O . GLU A 1 282 ? -11.284 -8.143 -62.221 1.00 22.77 280 GLU A O 1
ATOM 1909 N N . MET A 1 283 ? -13.140 -9.299 -61.581 1.00 21.59 281 MET A N 1
ATOM 1910 C CA . MET A 1 283 ? -12.942 -9.090 -60.146 1.00 19.65 281 MET A CA 1
ATOM 1911 C C . MET A 1 283 ? -11.582 -9.669 -59.762 1.00 20.61 281 MET A C 1
ATOM 1912 O O . MET A 1 283 ? -10.746 -8.984 -59.145 1.00 20.09 281 MET A O 1
ATOM 1917 N N . LEU A 1 284 ? -11.360 -10.920 -60.170 1.00 21.07 282 LEU A N 1
ATOM 1918 C CA . LEU A 1 284 ? -10.143 -11.662 -59.826 1.00 22.25 282 LEU A CA 1
ATOM 1919 C C . LEU A 1 284 ? -8.853 -11.054 -60.384 1.00 23.57 282 LEU A C 1
ATOM 1920 O O . LEU A 1 284 ? -7.844 -10.992 -59.653 1.00 23.24 282 LEU A O 1
ATOM 1925 N N . CYS A 1 285 ? -8.882 -10.620 -61.660 1.00 24.23 283 CYS A N 1
ATOM 1926 C CA . CYS A 1 285 ? -7.697 -10.023 -62.307 1.00 25.59 283 CYS A CA 1
ATOM 1927 C C . CYS A 1 285 ? -7.326 -8.683 -61.727 1.00 24.33 283 CYS A C 1
ATOM 1928 O O . CYS A 1 285 ? -6.186 -8.279 -61.810 1.00 24.60 283 CYS A O 1
ATOM 1931 N N . ALA A 1 286 ? -8.310 -7.983 -61.180 1.00 23.35 284 ALA A N 1
ATOM 1932 C CA . ALA A 1 286 ? -8.101 -6.660 -60.639 1.00 22.21 284 ALA A CA 1
ATOM 1933 C C . ALA A 1 286 ? -7.645 -6.733 -59.185 1.00 21.77 284 ALA A C 1
ATOM 1934 O O . ALA A 1 286 ? -7.383 -5.708 -58.572 1.00 21.24 284 ALA A O 1
ATOM 1936 N N . ASP A 1 287 ? -7.545 -7.945 -58.636 1.00 21.28 285 ASP A N 1
ATOM 1937 C CA . ASP A 1 287 ? -7.164 -8.116 -57.227 1.00 21.07 285 ASP A CA 1
ATOM 1938 C C . ASP A 1 287 ? -8.149 -7.401 -56.278 1.00 20.53 285 ASP A C 1
ATOM 1939 O O . ASP A 1 287 ? -7.764 -6.846 -55.221 1.00 19.58 285 ASP A O 1
ATOM 1944 N N . ALA A 1 288 ? -9.424 -7.433 -56.677 1.00 20.06 286 ALA A N 1
ATOM 1945 C CA . ALA A 1 288 ? -10.506 -6.778 -55.945 1.00 19.46 286 ALA A CA 1
ATOM 1946 C C . ALA A 1 288 ? -10.995 -7.586 -54.733 1.00 19.21 286 ALA A C 1
ATOM 1947 O O . ALA A 1 288 ? -11.577 -7.009 -53.786 1.00 18.73 286 ALA A O 1
ATOM 1949 N N . ILE A 1 289 ? -10.774 -8.907 -54.754 1.00 18.61 287 ILE A N 1
ATOM 1950 C CA . ILE A 1 289 ? -11.371 -9.793 -53.721 1.00 18.51 287 ILE A CA 1
ATOM 1951 C C . ILE A 1 289 ? -10.421 -10.851 -53.148 1.00 18.87 287 ILE A C 1
ATOM 1952 O O . ILE A 1 289 ? -9.495 -11.303 -53.825 1.00 19.10 287 ILE A O 1
ATOM 1957 N N . ASP A 1 290 ? -10.659 -11.233 -51.895 1.00 18.83 288 ASP A N 1
ATOM 1958 C CA . ASP A 1 290 ? -9.907 -12.302 -51.256 1.00 19.03 288 ASP A CA 1
ATOM 1959 C C . ASP A 1 290 ? -10.667 -13.642 -51.320 1.00 19.04 288 ASP A C 1
ATOM 1960 O O . ASP A 1 290 ? -10.069 -14.712 -51.201 1.00 18.95 288 ASP A O 1
ATOM 1965 N N . PHE A 1 291 ? -11.984 -13.582 -51.494 1.00 18.73 289 PHE A N 1
ATOM 1966 C CA . PHE A 1 291 ? -12.800 -14.792 -51.518 1.00 19.13 289 PHE A CA 1
ATOM 1967 C C . PHE A 1 291 ? -13.837 -14.641 -52.597 1.00 19.50 289 PHE A C 1
ATOM 1968 O O . PHE A 1 291 ? -14.361 -13.531 -52.801 1.00 19.43 289 PHE A O 1
ATOM 1976 N N . VAL A 1 292 ? -14.141 -15.751 -53.272 1.00 19.53 290 VAL A N 1
ATOM 1977 C CA . VAL A 1 292 ? -15.210 -15.788 -54.276 1.00 19.84 290 VAL A CA 1
ATOM 1978 C C . VAL A 1 292 ? -16.487 -16.418 -53.706 1.00 19.76 290 VAL A C 1
ATOM 1979 O O . VAL A 1 292 ? -16.457 -17.516 -53.170 1.00 19.85 290 VAL A O 1
ATOM 1983 N N . MET A 1 293 ? -17.598 -15.696 -53.785 1.00 20.75 291 MET A N 1
ATOM 1984 C CA . MET A 1 293 ? -18.922 -16.212 -53.410 1.00 20.75 291 MET A CA 1
ATOM 1985 C C . MET A 1 293 ? -19.741 -16.302 -54.683 1.00 21.80 291 MET A C 1
ATOM 1986 O O . MET A 1 293 ? -19.612 -15.455 -55.586 1.00 21.67 291 MET A O 1
ATOM 1991 N N . LEU A 1 294 ? -20.579 -17.322 -54.785 1.00 22.29 292 LEU A N 1
ATOM 1992 C CA . LEU A 1 294 ? -21.524 -17.367 -55.894 1.00 22.67 292 LEU A CA 1
ATOM 1993 C C . LEU A 1 294 ? -22.772 -18.097 -55.462 1.00 22.34 292 LEU A C 1
ATOM 1994 O O . LEU A 1 294 ? -22.717 -18.915 -54.563 1.00 22.00 292 LEU A O 1
ATOM 1999 N N . ASP A 1 295 ? -23.893 -17.734 -56.077 1.00 22.51 293 ASP A N 1
ATOM 2000 C CA . ASP A 1 295 ? -25.168 -18.411 -55.904 1.00 22.65 293 ASP A CA 1
ATOM 2001 C C . ASP A 1 295 ? -25.446 -19.171 -57.197 1.00 22.11 293 ASP A C 1
ATOM 2002 O O . ASP A 1 295 ? -25.543 -18.579 -58.274 1.00 21.92 293 ASP A O 1
ATOM 2007 N N . LEU A 1 296 ? -25.558 -20.485 -57.085 1.00 21.80 294 LEU A N 1
ATOM 2008 C CA . LEU A 1 296 ? -25.709 -21.357 -58.246 1.00 21.07 294 LEU A CA 1
ATOM 2009 C C . LEU A 1 296 ? -27.021 -21.171 -59.024 1.00 21.20 294 LEU A C 1
ATOM 2010 O O . LEU A 1 296 ? -27.143 -21.669 -60.134 1.00 20.67 294 LEU A O 1
ATOM 2015 N N . THR A 1 297 ? -27.987 -20.453 -58.453 1.00 20.89 295 THR A N 1
ATOM 2016 C CA . THR A 1 297 ? -29.239 -20.206 -59.142 1.00 21.49 295 THR A CA 1
ATOM 2017 C C . THR A 1 297 ? -29.314 -18.775 -59.711 1.00 22.52 295 THR A C 1
ATOM 2018 O O . THR A 1 297 ? -30.359 -18.362 -60.247 1.00 22.95 295 THR A O 1
ATOM 2022 N N . TRP A 1 298 ? -28.198 -18.048 -59.608 1.00 22.63 296 TRP A N 1
ATOM 2023 C CA . TRP A 1 298 ? -28.078 -16.664 -60.049 1.00 22.95 296 TRP A CA 1
ATOM 2024 C C . TRP A 1 298 ? -26.873 -16.424 -60.968 1.00 22.68 296 TRP A C 1
ATOM 2025 O O . TRP A 1 298 ? -26.838 -15.451 -61.693 1.00 22.84 296 TRP A O 1
ATOM 2036 N N . CYS A 1 299 ? -25.861 -17.278 -60.896 1.00 22.57 297 CYS A N 1
ATOM 2037 C CA . CYS A 1 299 ? -24.589 -17.042 -61.580 1.00 22.01 297 CYS A CA 1
ATOM 2038 C C . CYS A 1 299 ? -24.556 -17.564 -63.024 1.00 22.31 297 CYS A C 1
ATOM 2039 O O . CYS A 1 299 ? -23.586 -17.326 -63.774 1.00 22.50 297 CYS A O 1
ATOM 2042 N N . GLY A 1 300 ? -25.613 -18.267 -63.419 1.00 22.43 298 GLY A N 1
ATOM 2043 C CA . GLY A 1 300 ? -25.646 -18.961 -64.699 1.00 21.92 298 GLY A CA 1
ATOM 2044 C C . GLY A 1 300 ? -25.921 -20.436 -64.528 1.00 22.47 298 GLY A C 1
ATOM 2045 O O . GLY A 1 300 ? -26.295 -21.114 -65.500 1.00 22.53 298 GLY A O 1
ATOM 2046 N N . GLY A 1 301 ? -25.721 -20.947 -63.304 1.00 22.06 299 GLY A N 1
ATOM 2047 C CA . GLY A 1 301 ? -25.951 -22.363 -62.999 1.00 21.86 299 GLY A CA 1
ATOM 2048 C C . GLY A 1 301 ? -24.672 -23.126 -62.729 1.00 22.20 299 GLY A C 1
ATOM 2049 O O . GLY A 1 301 ? -23.624 -22.531 -62.540 1.00 23.03 299 GLY A O 1
ATOM 2050 N N . LEU A 1 302 ? -24.746 -24.450 -62.727 1.00 22.26 300 LEU A N 1
ATOM 2051 C CA . LEU A 1 302 ? -23.611 -25.282 -62.348 1.00 22.16 300 LEU A CA 1
ATOM 2052 C C . LEU A 1 302 ? -22.520 -25.346 -63.404 1.00 22.60 300 LEU A C 1
ATOM 2053 O O . LEU A 1 302 ? -21.351 -25.568 -63.066 1.00 22.97 300 LEU A O 1
ATOM 2058 N N . SER A 1 303 ? -22.897 -25.187 -64.671 1.00 22.53 301 SER A N 1
ATOM 2059 C CA . SER A 1 303 ? -21.933 -25.236 -65.762 1.00 23.17 301 SER A CA 1
ATOM 2060 C C . SER A 1 303 ? -21.028 -24.011 -65.631 1.00 23.39 301 SER A C 1
ATOM 2061 O O . SER A 1 303 ? -19.803 -24.104 -65.784 1.00 23.38 301 SER A O 1
ATOM 2064 N N . GLU A 1 304 ? -21.664 -22.870 -65.359 1.00 22.93 302 GLU A N 1
ATOM 2065 C CA . GLU A 1 304 ? -20.987 -21.608 -65.245 1.00 23.37 302 GLU A CA 1
ATOM 2066 C C . GLU A 1 304 ? -20.233 -21.545 -63.906 1.00 23.50 302 GLU A C 1
ATOM 2067 O O . GLU A 1 304 ? -19.089 -21.083 -63.852 1.00 23.12 302 GLU A O 1
ATOM 2073 N N . GLY A 1 305 ? -20.865 -22.043 -62.842 1.00 23.00 303 GLY A N 1
ATOM 2074 C CA . GLY A 1 305 ? -20.222 -22.123 -61.544 1.00 22.89 303 GLY A CA 1
ATOM 2075 C C . GLY A 1 305 ? -18.953 -22.958 -61.586 1.00 22.77 303 GLY A C 1
ATOM 2076 O O . GLY A 1 305 ? -17.976 -22.656 -60.889 1.00 22.44 303 GLY A O 1
ATOM 2077 N N . ARG A 1 306 ? -18.975 -24.009 -62.401 1.00 22.03 304 ARG A N 1
ATOM 2078 C CA . ARG A 1 306 ? -17.811 -24.862 -62.581 1.00 22.06 304 ARG A CA 1
ATOM 2079 C C . ARG A 1 306 ? -16.689 -24.074 -63.262 1.00 21.93 304 ARG A C 1
ATOM 2080 O O . ARG A 1 306 ? -15.518 -24.187 -62.893 1.00 21.39 304 ARG A O 1
ATOM 2088 N N . LYS A 1 307 ? -17.054 -23.284 -64.264 1.00 21.90 305 LYS A N 1
ATOM 2089 C CA . LYS A 1 307 ? -16.089 -22.393 -64.888 1.00 22.26 305 LYS A CA 1
ATOM 2090 C C . LYS A 1 307 ? -15.564 -21.328 -63.906 1.00 22.07 305 LYS A C 1
ATOM 2091 O O . LYS A 1 307 ? -14.369 -20.983 -63.936 1.00 22.19 305 LYS A O 1
ATOM 2097 N N . ILE A 1 308 ? -16.453 -20.827 -63.040 1.00 21.56 306 ILE A N 1
ATOM 2098 C CA . ILE A 1 308 ? -16.097 -19.810 -62.047 1.00 21.16 306 ILE A CA 1
ATOM 2099 C C . ILE A 1 308 ? -15.152 -20.380 -60.962 1.00 21.25 306 ILE A C 1
ATOM 2100 O O . ILE A 1 308 ? -14.192 -19.728 -60.569 1.00 21.48 306 ILE A O 1
ATOM 2105 N N . ALA A 1 309 ? -15.393 -21.622 -60.553 1.00 21.07 307 ALA A N 1
ATOM 2106 C CA . ALA A 1 309 ? -14.480 -22.358 -59.687 1.00 21.21 307 ALA A CA 1
ATOM 2107 C C . ALA A 1 309 ? -13.103 -22.563 -60.312 1.00 21.84 307 ALA A C 1
ATOM 2108 O O . ALA A 1 309 ? -12.104 -22.464 -59.604 1.00 22.82 307 ALA A O 1
ATOM 2110 N N . ALA A 1 310 ? -13.035 -22.830 -61.617 1.00 21.91 308 ALA A N 1
ATOM 2111 C CA . ALA A 1 310 ? -11.749 -22.929 -62.314 1.00 22.30 308 ALA A CA 1
ATOM 2112 C C . ALA A 1 310 ? -10.979 -21.586 -62.316 1.00 23.29 308 ALA A C 1
ATOM 2113 O O . ALA A 1 310 ? -9.781 -21.553 -62.014 1.00 23.60 308 ALA A O 1
ATOM 2115 N N . LEU A 1 311 ? -11.666 -20.480 -62.617 1.00 23.77 309 LEU A N 1
ATOM 2116 C CA . LEU A 1 311 ? -11.089 -19.150 -62.410 1.00 24.49 309 LEU A CA 1
ATOM 2117 C C . LEU A 1 311 ? -10.447 -19.019 -61.023 1.00 24.33 309 LEU A C 1
ATOM 2118 O O . LEU A 1 311 ? -9.277 -18.647 -60.907 1.00 24.19 309 LEU A O 1
ATOM 2123 N N . ALA A 1 312 ? -11.227 -19.309 -59.981 1.00 23.98 310 ALA A N 1
ATOM 2124 C CA . ALA A 1 312 ? -10.752 -19.189 -58.615 1.00 23.77 310 ALA A CA 1
ATOM 2125 C C . ALA A 1 312 ? -9.506 -20.037 -58.416 1.00 23.46 310 ALA A C 1
ATOM 2126 O O . ALA A 1 312 ? -8.532 -19.547 -57.861 1.00 23.65 310 ALA A O 1
ATOM 2128 N N . GLU A 1 313 ? -9.540 -21.292 -58.881 1.00 22.98 311 GLU A N 1
ATOM 2129 C CA . GLU A 1 313 ? -8.398 -22.208 -58.764 1.00 22.92 311 GLU A CA 1
ATOM 2130 C C . GLU A 1 313 ? -7.154 -21.650 -59.440 1.00 22.57 311 GLU A C 1
ATOM 2131 O O . GLU A 1 313 ? -6.063 -21.766 -58.914 1.00 23.21 311 GLU A O 1
ATOM 2137 N N . THR A 1 314 ? -7.317 -21.063 -60.613 1.00 22.43 312 THR A N 1
ATOM 2138 C CA . THR A 1 314 ? -6.207 -20.469 -61.324 1.00 23.05 312 THR A CA 1
ATOM 2139 C C . THR A 1 314 ? -5.591 -19.304 -60.512 1.00 22.77 312 THR A C 1
ATOM 2140 O O . THR A 1 314 ? -4.355 -19.188 -60.393 1.00 22.34 312 THR A O 1
ATOM 2144 N N . HIS A 1 315 ? -6.453 -18.473 -59.929 1.00 21.91 313 HIS A N 1
ATOM 2145 C CA . HIS A 1 315 ? -5.990 -17.387 -59.098 1.00 21.90 313 HIS A CA 1
ATOM 2146 C C . HIS A 1 315 ? -5.577 -17.822 -57.682 1.00 22.12 313 HIS A C 1
ATOM 2147 O O . HIS A 1 315 ? -5.134 -16.984 -56.882 1.00 22.11 313 HIS A O 1
ATOM 2154 N N . ALA A 1 316 ? -5.708 -19.122 -57.379 1.00 21.88 314 ALA A N 1
ATOM 2155 C CA . ALA A 1 316 ? -5.476 -19.650 -56.018 1.00 21.97 314 ALA A CA 1
ATOM 2156 C C . ALA A 1 316 ? -6.359 -19.023 -54.925 1.00 21.68 314 ALA A C 1
ATOM 2157 O O . ALA A 1 316 ? -5.963 -18.998 -53.760 1.00 21.97 314 ALA A O 1
ATOM 2159 N N . ARG A 1 317 ? -7.539 -18.523 -55.298 1.00 21.42 315 ARG A N 1
ATOM 2160 C CA . ARG A 1 317 ? -8.455 -17.876 -54.350 1.00 21.13 315 ARG A CA 1
ATOM 2161 C C . ARG A 1 317 ? -9.504 -18.852 -53.847 1.00 20.87 315 ARG A C 1
ATOM 2162 O O . ARG A 1 317 ? -9.991 -19.660 -54.624 1.00 21.21 315 ARG A O 1
ATOM 2170 N N . PRO A 1 318 ? -9.863 -18.774 -52.550 1.00 20.67 316 PRO A N 1
ATOM 2171 C CA . PRO A 1 318 ? -10.886 -19.640 -51.984 1.00 20.72 316 PRO A CA 1
ATOM 2172 C C . PRO A 1 318 ? -12.325 -19.252 -52.347 1.00 21.35 316 PRO A C 1
ATOM 2173 O O . PRO A 1 318 ? -12.604 -18.110 -52.739 1.00 21.19 316 PRO A O 1
ATOM 2177 N N . LEU A 1 319 ? -13.233 -20.206 -52.169 1.00 21.76 317 LEU A N 1
ATOM 2178 C CA . LEU A 1 319 ? -14.576 -20.090 -52.707 1.00 22.47 317 LEU A CA 1
ATOM 2179 C C . LEU A 1 319 ? -15.643 -20.588 -51.724 1.00 22.24 317 LEU A C 1
ATOM 2180 O O . LEU A 1 319 ? -15.390 -21.494 -50.926 1.00 22.35 317 LEU A O 1
ATOM 2185 N N . ALA A 1 320 ? -16.833 -20.000 -51.791 1.00 22.02 318 ALA A N 1
ATOM 2186 C CA . ALA A 1 320 ? -17.959 -20.475 -50.992 1.00 22.60 318 ALA A CA 1
ATOM 2187 C C . ALA A 1 320 ? -19.288 -20.253 -51.725 1.00 22.99 318 ALA A C 1
ATOM 2188 O O . ALA A 1 320 ? -19.552 -19.157 -52.207 1.00 22.45 318 ALA A O 1
ATOM 2190 N N . PRO A 1 321 ? -20.099 -21.305 -51.869 1.00 23.72 319 PRO A N 1
ATOM 2191 C CA . PRO A 1 321 ? -21.439 -21.107 -52.425 1.00 24.76 319 PRO A CA 1
ATOM 2192 C C . PRO A 1 321 ? -22.423 -20.514 -51.418 1.00 25.68 319 PRO A C 1
ATOM 2193 O O . PRO A 1 321 ? -22.376 -20.855 -50.240 1.00 25.96 319 PRO A O 1
ATOM 2197 N N . HIS A 1 322 ? -23.288 -19.628 -51.905 1.00 26.43 320 HIS A N 1
ATOM 2198 C CA . HIS A 1 322 ? -24.321 -18.958 -51.132 1.00 27.50 320 HIS A CA 1
ATOM 2199 C C . HIS A 1 322 ? -25.569 -19.853 -50.965 1.00 28.47 320 HIS A C 1
ATOM 2200 O O . HIS A 1 322 ? -25.825 -20.757 -51.786 1.00 27.92 320 HIS A O 1
ATOM 2220 N N . THR A 1 324 ? -31.917 -19.487 -49.707 1.00 31.91 323 THR A N 1
ATOM 2221 C CA . THR A 1 324 ? -33.023 -19.269 -50.635 1.00 31.21 323 THR A CA 1
ATOM 2222 C C . THR A 1 324 ? -33.988 -20.464 -50.651 1.00 30.68 323 THR A C 1
ATOM 2223 O O . THR A 1 324 ? -34.967 -20.466 -49.901 1.00 31.11 323 THR A O 1
ATOM 2227 N N . GLY A 1 325 ? -33.711 -21.483 -51.448 1.00 29.50 324 GLY A N 1
ATOM 2228 C CA . GLY A 1 325 ? -34.548 -22.677 -51.441 1.00 28.69 324 GLY A CA 1
ATOM 2229 C C . GLY A 1 325 ? -33.676 -23.896 -51.247 1.00 28.33 324 GLY A C 1
ATOM 2230 O O . GLY A 1 325 ? -32.447 -23.769 -51.262 1.00 28.58 324 GLY A O 1
ATOM 2231 N N . PRO A 1 326 ? -34.295 -25.086 -51.076 1.00 27.63 325 PRO A N 1
ATOM 2232 C CA . PRO A 1 326 ? -33.570 -26.339 -50.904 1.00 27.34 325 PRO A CA 1
ATOM 2233 C C . PRO A 1 326 ? -32.741 -26.742 -52.119 1.00 27.39 325 PRO A C 1
ATOM 2234 O O . PRO A 1 326 ? -31.709 -27.382 -51.949 1.00 27.76 325 PRO A O 1
ATOM 2238 N N . VAL A 1 327 ? -33.183 -26.394 -53.332 1.00 27.15 326 VAL A N 1
ATOM 2239 C CA . VAL A 1 327 ? -32.416 -26.743 -54.536 1.00 26.90 326 VAL A CA 1
ATOM 2240 C C . VAL A 1 327 ? -31.111 -25.939 -54.623 1.00 26.96 326 VAL A C 1
ATOM 2241 O O . VAL A 1 327 ? -30.057 -26.510 -54.919 1.00 26.44 326 VAL A O 1
ATOM 2245 N N . ALA A 1 328 ? -31.172 -24.633 -54.345 1.00 26.98 327 ALA A N 1
ATOM 2246 C CA . ALA A 1 328 ? -29.935 -23.818 -54.295 1.00 27.54 327 ALA A CA 1
ATOM 2247 C C . ALA A 1 328 ? -28.898 -24.403 -53.308 1.00 27.79 327 ALA A C 1
ATOM 2248 O O . ALA A 1 328 ? -27.686 -24.428 -53.580 1.00 27.69 327 ALA A O 1
ATOM 2250 N N . LEU A 1 329 ? -29.400 -24.889 -52.176 1.00 27.90 328 LEU A N 1
ATOM 2251 C CA . LEU A 1 329 ? -28.576 -25.474 -51.143 1.00 27.97 328 LEU A CA 1
ATOM 2252 C C . LEU A 1 329 ? -27.879 -26.712 -51.681 1.00 27.72 328 LEU A C 1
ATOM 2253 O O . LEU A 1 329 ? -26.653 -26.814 -51.614 1.00 28.31 328 LEU A O 1
ATOM 2258 N N . MET A 1 330 ? -28.655 -27.646 -52.228 1.00 27.17 329 MET A N 1
ATOM 2259 C CA . MET A 1 330 ? -28.093 -28.866 -52.799 1.00 26.46 329 MET A CA 1
ATOM 2260 C C . MET A 1 330 ? -27.185 -28.613 -53.989 1.00 26.06 329 MET A C 1
ATOM 2261 O O . MET A 1 330 ? -26.139 -29.257 -54.112 1.00 26.22 329 MET A O 1
ATOM 2266 N N . ALA A 1 331 ? -27.563 -27.680 -54.865 1.00 25.56 330 ALA A N 1
ATOM 2267 C CA . ALA A 1 331 ? -26.686 -27.298 -55.979 1.00 25.29 330 ALA A CA 1
ATOM 2268 C C . ALA A 1 331 ? -25.354 -26.703 -55.462 1.00 25.26 330 ALA A C 1
ATOM 2269 O O . ALA A 1 331 ? -24.266 -27.075 -55.938 1.00 25.08 330 ALA A O 1
ATOM 2271 N N . GLY A 1 332 ? -25.445 -25.800 -54.478 1.00 24.89 331 GLY A N 1
ATOM 2272 C CA . GLY A 1 332 ? -24.258 -25.176 -53.898 1.00 24.29 331 GLY A CA 1
ATOM 2273 C C . GLY A 1 332 ? -23.340 -26.214 -53.273 1.00 24.32 331 GLY A C 1
ATOM 2274 O O . GLY A 1 332 ? -22.113 -26.152 -53.427 1.00 23.61 331 GLY A O 1
ATOM 2275 N N . LEU A 1 333 ? -23.939 -27.173 -52.566 1.00 24.11 332 LEU A N 1
ATOM 2276 C CA . LEU A 1 333 ? -23.170 -28.248 -51.927 1.00 24.61 332 LEU A CA 1
ATOM 2277 C C . LEU A 1 333 ? -22.354 -29.071 -52.935 1.00 24.23 332 LEU A C 1
ATOM 2278 O O . LEU A 1 333 ? -21.144 -29.307 -52.738 1.00 24.64 332 LEU A O 1
ATOM 2283 N N . HIS A 1 334 ? -23.009 -29.486 -54.017 1.00 23.70 333 HIS A N 1
ATOM 2284 C CA . HIS A 1 334 ? -22.340 -30.202 -55.098 1.00 22.90 333 HIS A CA 1
ATOM 2285 C C . HIS A 1 334 ? -21.162 -29.397 -55.630 1.00 22.91 333 HIS A C 1
ATOM 2286 O O . HIS A 1 334 ? -20.071 -29.937 -55.821 1.00 22.97 333 HIS A O 1
ATOM 2293 N N . LEU A 1 335 ? -21.366 -28.102 -55.857 1.00 22.33 334 LEU A N 1
ATOM 2294 C CA . LEU A 1 335 ? -20.254 -27.272 -56.296 1.00 21.67 334 LEU A CA 1
ATOM 2295 C C . LEU A 1 335 ? -19.158 -27.172 -55.227 1.00 22.04 334 LEU A C 1
ATOM 2296 O O . LEU A 1 335 ? -17.975 -27.296 -55.550 1.00 22.74 334 LEU A O 1
ATOM 2301 N N . ALA A 1 336 ? -19.534 -26.962 -53.965 1.00 21.60 335 ALA A N 1
ATOM 2302 C CA . ALA A 1 336 ? -18.550 -26.914 -52.893 1.00 21.43 335 ALA A CA 1
ATOM 2303 C C . ALA A 1 336 ? -17.704 -28.208 -52.788 1.00 21.72 335 ALA A C 1
ATOM 2304 O O . ALA A 1 336 ? -16.527 -28.149 -52.423 1.00 22.22 335 ALA A O 1
ATOM 2306 N N . LEU A 1 337 ? -18.283 -29.363 -53.123 1.00 21.31 336 LEU A N 1
ATOM 2307 C CA . LEU A 1 337 ? -17.539 -30.631 -53.059 1.00 21.09 336 LEU A CA 1
ATOM 2308 C C . LEU A 1 337 ? -16.676 -30.863 -54.272 1.00 21.14 336 LEU A C 1
ATOM 2309 O O . LEU A 1 337 ? -15.722 -31.643 -54.218 1.00 21.91 336 LEU A O 1
ATOM 2314 N N . HIS A 1 338 ? -17.031 -30.207 -55.373 1.00 20.92 337 HIS A N 1
ATOM 2315 C CA . HIS A 1 338 ? -16.319 -30.335 -56.626 1.00 20.39 337 HIS A CA 1
ATOM 2316 C C . HIS A 1 338 ? -15.216 -29.298 -56.757 1.00 20.11 337 HIS A C 1
ATOM 2317 O O . HIS A 1 338 ? -14.142 -29.606 -57.278 1.00 20.70 337 HIS A O 1
ATOM 2324 N N . ALA A 1 339 ? -15.496 -28.068 -56.329 1.00 19.47 338 ALA A N 1
ATOM 2325 C CA . ALA A 1 339 ? -14.581 -26.934 -56.555 1.00 19.39 338 ALA A CA 1
ATOM 2326 C C . ALA A 1 339 ? -13.240 -27.151 -55.860 1.00 19.26 338 ALA A C 1
ATOM 2327 O O . ALA A 1 339 ? -13.202 -27.433 -54.673 1.00 18.79 338 ALA A O 1
ATOM 2329 N N . PRO A 1 340 ? -12.126 -27.021 -56.608 1.00 20.17 339 PRO A N 1
ATOM 2330 C CA . PRO A 1 340 ? -10.790 -27.211 -56.010 1.00 19.92 339 PRO A CA 1
ATOM 2331 C C . PRO A 1 340 ? -10.556 -26.318 -54.787 1.00 20.15 339 PRO A C 1
ATOM 2332 O O . PRO A 1 340 ? -9.954 -26.780 -53.801 1.00 20.68 339 PRO A O 1
ATOM 2336 N N . THR A 1 341 ? -11.057 -25.077 -54.809 1.00 19.46 340 THR A N 1
ATOM 2337 C CA . THR A 1 341 ? -10.732 -24.156 -53.719 1.00 19.06 340 THR A CA 1
ATOM 2338 C C . THR A 1 341 ? -11.885 -23.812 -52.759 1.00 19.59 340 THR A C 1
ATOM 2339 O O . THR A 1 341 ? -11.785 -22.837 -51.995 1.00 19.69 340 THR A O 1
ATOM 2343 N N . ALA A 1 342 ? -12.970 -24.586 -52.786 1.00 19.45 341 ALA A N 1
ATOM 2344 C CA . ALA A 1 342 ? -14.068 -24.329 -51.869 1.00 20.23 341 ALA A CA 1
ATOM 2345 C C . ALA A 1 342 ? -13.656 -24.609 -50.429 1.00 20.94 341 ALA A C 1
ATOM 2346 O O . ALA A 1 342 ? -13.077 -25.659 -50.132 1.00 20.56 341 ALA A O 1
ATOM 2348 N N . ILE A 1 343 ? -13.973 -23.663 -49.547 1.00 21.53 342 ILE A N 1
ATOM 2349 C CA . ILE A 1 343 ? -13.673 -23.782 -48.113 1.00 22.13 342 ILE A CA 1
ATOM 2350 C C . ILE A 1 343 ? -14.904 -23.825 -47.191 1.00 23.16 342 ILE A C 1
ATOM 2351 O O . ILE A 1 343 ? -14.801 -24.280 -46.048 1.00 23.75 342 ILE A O 1
ATOM 2356 N N . PHE A 1 344 ? -16.036 -23.314 -47.668 1.00 23.99 343 PHE A N 1
ATOM 2357 C CA . PHE A 1 344 ? -17.258 -23.217 -46.876 1.00 25.48 343 PHE A CA 1
ATOM 2358 C C . PHE A 1 344 ? -18.472 -23.347 -47.765 1.00 26.27 343 PHE A C 1
ATOM 2359 O O . PHE A 1 344 ? -18.368 -23.217 -48.972 1.00 25.79 343 PHE A O 1
ATOM 2367 N N . GLN A 1 345 ? -19.617 -23.599 -47.136 1.00 27.57 344 GLN A N 1
ATOM 2368 C CA . GLN A 1 345 ? -20.909 -23.653 -47.800 1.00 29.04 344 GLN A CA 1
ATOM 2369 C C . GLN A 1 345 ? -21.867 -23.009 -46.814 1.00 29.36 344 GLN A C 1
ATOM 2370 O O . GLN A 1 345 ? -21.900 -23.380 -45.651 1.00 29.44 344 GLN A O 1
ATOM 2376 N N . GLU A 1 346 ? -22.590 -21.994 -47.262 1.00 30.23 345 GLU A N 1
ATOM 2377 C CA . GLU A 1 346 ? -23.617 -21.348 -46.441 1.00 31.51 345 GLU A CA 1
ATOM 2378 C C . GLU A 1 346 ? -24.818 -22.288 -46.307 1.00 32.26 345 GLU A C 1
ATOM 2379 O O . GLU A 1 346 ? -25.251 -22.885 -47.296 1.00 32.44 345 GLU A O 1
ATOM 2385 N N . VAL A 1 347 ? -25.336 -22.459 -45.099 1.00 33.14 346 VAL A N 1
ATOM 2386 C CA . VAL A 1 347 ? -26.446 -23.392 -44.922 1.00 34.62 346 VAL A CA 1
ATOM 2387 C C . VAL A 1 347 ? -27.552 -22.881 -44.025 1.00 36.23 346 VAL A C 1
ATOM 2388 O O . VAL A 1 347 ? -27.441 -21.826 -43.372 1.00 36.03 346 VAL A O 1
ATOM 2392 N N . VAL A 1 348 ? -28.627 -23.667 -44.044 1.00 38.40 347 VAL A N 1
ATOM 2393 C CA . VAL A 1 348 ? -29.688 -23.647 -43.043 1.00 40.39 347 VAL A CA 1
ATOM 2394 C C . VAL A 1 348 ? -29.249 -24.452 -41.790 1.00 41.43 347 VAL A C 1
ATOM 2395 O O . VAL A 1 348 ? -28.591 -25.507 -41.902 1.00 41.56 347 VAL A O 1
ATOM 2399 N N . ARG A 1 349 ? -29.623 -23.957 -40.610 1.00 42.85 348 ARG A N 1
ATOM 2400 C CA . ARG A 1 349 ? -29.208 -24.577 -39.347 1.00 44.09 348 ARG A CA 1
ATOM 2401 C C . ARG A 1 349 ? -29.783 -25.983 -39.109 1.00 44.80 348 ARG A C 1
ATOM 2402 O O . ARG A 1 349 ? -30.979 -26.158 -38.866 1.00 44.84 348 ARG A O 1
ATOM 2410 N N . ALA A 1 350 ? -28.881 -26.968 -39.165 1.00 46.01 349 ALA A N 1
ATOM 2411 C CA . ALA A 1 350 ? -29.188 -28.412 -39.149 1.00 46.77 349 ALA A CA 1
ATOM 2412 C C . ALA A 1 350 ? -29.903 -28.924 -37.902 1.00 47.59 349 ALA A C 1
ATOM 2413 O O . ALA A 1 350 ? -30.604 -29.953 -37.967 1.00 47.99 349 ALA A O 1
ATOM 2415 N N . SER A 1 351 ? -29.700 -28.235 -36.775 1.00 48.09 350 SER A N 1
ATOM 2416 C CA . SER A 1 351 ? -30.328 -28.609 -35.499 1.00 48.64 350 SER A CA 1
ATOM 2417 C C . SER A 1 351 ? -31.796 -28.193 -35.424 1.00 48.98 350 SER A C 1
ATOM 2418 O O . SER A 1 351 ? -32.534 -28.714 -34.592 1.00 49.05 350 SER A O 1
ATOM 2421 N N . LEU A 1 352 ? -32.199 -27.256 -36.286 1.00 49.29 351 LEU A N 1
ATOM 2422 C CA . LEU A 1 352 ? -33.548 -26.680 -36.274 1.00 49.51 351 LEU A CA 1
ATOM 2423 C C . LEU A 1 352 ? -34.311 -27.017 -37.561 1.00 49.56 351 LEU A C 1
ATOM 2424 O O . LEU A 1 352 ? -33.846 -26.700 -38.676 1.00 49.64 351 LEU A O 1
ATOM 2429 N N . ALA A 1 353 ? -35.484 -27.641 -37.394 1.00 49.08 352 ALA A N 1
ATOM 2430 C CA . ALA A 1 353 ? -36.305 -28.104 -38.519 1.00 48.42 352 ALA A CA 1
ATOM 2431 C C . ALA A 1 353 ? -36.739 -26.946 -39.413 1.00 47.72 352 ALA A C 1
ATOM 2432 O O . ALA A 1 353 ? -37.088 -25.872 -38.934 1.00 47.68 352 ALA A O 1
ATOM 2434 N N . THR A 1 354 ? -36.702 -27.178 -40.718 1.00 46.97 353 THR A N 1
ATOM 2435 C CA . THR A 1 354 ? -36.859 -26.106 -41.693 1.00 45.86 353 THR A CA 1
ATOM 2436 C C . THR A 1 354 ? -37.963 -26.425 -42.685 1.00 44.95 353 THR A C 1
ATOM 2437 O O . THR A 1 354 ? -38.305 -27.594 -42.880 1.00 44.60 353 THR A O 1
ATOM 2441 N N . TRP A 1 355 ? -38.527 -25.384 -43.295 1.00 44.11 354 TRP A N 1
ATOM 2442 C CA . TRP A 1 355 ? -39.566 -25.565 -44.308 1.00 43.58 354 TRP A CA 1
ATOM 2443 C C . TRP A 1 355 ? -39.064 -26.340 -45.538 1.00 43.51 354 TRP A C 1
ATOM 2444 O O . TRP A 1 355 ? -39.854 -26.995 -46.207 1.00 43.68 354 TRP A O 1
ATOM 2455 N N . TYR A 1 356 ? -37.760 -26.284 -45.827 1.00 43.29 355 TYR A N 1
ATOM 2456 C CA . TYR A 1 356 ? -37.195 -27.063 -46.936 1.00 43.09 355 TYR A CA 1
ATOM 2457 C C . TYR A 1 356 ? -37.750 -28.489 -46.882 1.00 43.67 355 TYR A C 1
ATOM 2458 O O . TYR A 1 356 ? -38.106 -29.067 -47.909 1.00 43.67 355 TYR A O 1
ATOM 2467 N N . ALA A 1 357 ? -37.838 -29.029 -45.665 1.00 44.27 356 ALA A N 1
ATOM 2468 C CA . ALA A 1 357 ? -38.238 -30.423 -45.421 1.00 44.74 356 ALA A CA 1
ATOM 2469 C C . ALA A 1 357 ? -39.681 -30.695 -45.813 1.00 44.93 356 ALA A C 1
ATOM 2470 O O . ALA A 1 357 ? -40.052 -31.838 -46.045 1.00 45.16 356 ALA A O 1
ATOM 2472 N N . ASP A 1 358 ? -40.487 -29.643 -45.895 1.00 45.42 357 ASP A N 1
ATOM 2473 C CA . ASP A 1 358 ? -41.859 -29.763 -46.393 1.00 46.11 357 ASP A CA 1
ATOM 2474 C C . ASP A 1 358 ? -41.950 -29.920 -47.913 1.00 46.14 357 ASP A C 1
ATOM 2475 O O . ASP A 1 358 ? -42.922 -30.486 -48.411 1.00 46.77 357 ASP A O 1
ATOM 2480 N N . LEU A 1 359 ? -40.947 -29.437 -48.650 1.00 45.74 358 LEU A N 1
ATOM 2481 C CA . LEU A 1 359 ? -41.055 -29.391 -50.115 1.00 45.14 358 LEU A CA 1
ATOM 2482 C C . LEU A 1 359 ? -40.312 -30.486 -50.867 1.00 44.32 358 LEU A C 1
ATOM 2483 O O . LEU A 1 359 ? -40.739 -30.882 -51.940 1.00 44.22 358 LEU A O 1
ATOM 2488 N N . VAL A 1 360 ? -39.204 -30.967 -50.321 1.00 43.97 359 VAL A N 1
ATOM 2489 C CA . VAL A 1 360 ? -38.366 -31.945 -51.039 1.00 43.64 359 VAL A CA 1
ATOM 2490 C C . VAL A 1 360 ? -38.152 -33.222 -50.234 1.00 43.49 359 VAL A C 1
ATOM 2491 O O . VAL A 1 360 ? -38.280 -33.201 -49.021 1.00 43.85 359 VAL A O 1
ATOM 2495 N N . ASP A 1 361 ? -37.824 -34.328 -50.895 1.00 43.21 360 ASP A N 1
ATOM 2496 C CA . ASP A 1 361 ? -37.619 -35.580 -50.167 1.00 43.38 360 ASP A CA 1
ATOM 2497 C C . ASP A 1 361 ? -36.331 -35.655 -49.332 1.00 43.48 360 ASP A C 1
ATOM 2498 O O . ASP A 1 361 ? -36.317 -36.304 -48.286 1.00 43.40 360 ASP A O 1
ATOM 2503 N N . HIS A 1 362 ? -35.258 -34.995 -49.774 1.00 43.30 361 HIS A N 1
ATOM 2504 C CA . HIS A 1 362 ? -33.970 -35.139 -49.094 1.00 43.30 361 HIS A CA 1
ATOM 2505 C C . HIS A 1 362 ? -33.187 -33.844 -48.883 1.00 42.55 361 HIS A C 1
ATOM 2506 O O . HIS A 1 362 ? -33.146 -32.962 -49.740 1.00 42.24 361 HIS A O 1
ATOM 2513 N N . LEU A 1 363 ? -32.583 -33.736 -47.710 1.00 41.83 362 LEU A N 1
ATOM 2514 C CA . LEU A 1 363 ? -31.725 -32.610 -47.400 1.00 41.28 362 LEU A CA 1
ATOM 2515 C C . LEU A 1 363 ? -30.327 -33.117 -47.073 1.00 40.81 362 LEU A C 1
ATOM 2516 O O . LEU A 1 363 ? -30.158 -34.274 -46.688 1.00 40.78 362 LEU A O 1
ATOM 2521 N N . PRO A 1 364 ? -29.313 -32.263 -47.248 1.00 40.38 363 PRO A N 1
ATOM 2522 C CA . PRO A 1 364 ? -27.958 -32.709 -46.968 1.00 40.03 363 PRO A CA 1
ATOM 2523 C C . PRO A 1 364 ? -27.798 -33.089 -45.495 1.00 39.58 363 PRO A C 1
ATOM 2524 O O . PRO A 1 364 ? -28.424 -32.483 -44.614 1.00 39.25 363 PRO A O 1
ATOM 2528 N N . VAL A 1 365 ? -26.960 -34.086 -45.246 1.00 38.96 364 VAL A N 1
ATOM 2529 C CA . VAL A 1 365 ? -26.544 -34.408 -43.894 1.00 38.48 364 VAL A CA 1
ATOM 2530 C C . VAL A 1 365 ? -25.513 -33.375 -43.407 1.00 38.29 364 VAL A C 1
ATOM 2531 O O . VAL A 1 365 ? -24.379 -33.319 -43.909 1.00 37.64 364 VAL A O 1
ATOM 2535 N N . ILE A 1 366 ? -25.943 -32.551 -42.451 1.00 38.01 365 ILE A N 1
ATOM 2536 C CA . ILE A 1 366 ? -25.064 -31.624 -41.767 1.00 38.38 365 ILE A CA 1
ATOM 2537 C C . ILE A 1 366 ? -24.971 -31.991 -40.289 1.00 38.94 365 ILE A C 1
ATOM 2538 O O . ILE A 1 366 ? -25.919 -31.823 -39.520 1.00 39.38 365 ILE A O 1
ATOM 2543 N N . GLN A 1 367 ? -23.818 -32.538 -39.926 1.00 39.41 366 GLN A N 1
ATOM 2544 C CA . GLN A 1 367 ? -23.465 -32.857 -38.549 1.00 39.45 366 GLN A CA 1
ATOM 2545 C C . GLN A 1 367 ? -22.252 -31.994 -38.159 1.00 38.82 366 GLN A C 1
ATOM 2546 O O . GLN A 1 367 ? -21.252 -31.911 -38.898 1.00 37.82 366 GLN A O 1
ATOM 2552 N N . GLU A 1 368 ? -22.350 -31.352 -36.998 1.00 38.23 367 GLU A N 1
ATOM 2553 C CA . GLU A 1 368 ? -21.202 -30.689 -36.371 1.00 37.74 367 GLU A CA 1
ATOM 2554 C C . GLU A 1 368 ? -20.421 -29.733 -37.279 1.00 36.65 367 GLU A C 1
ATOM 2555 O O . GLU A 1 368 ? -19.197 -29.760 -37.282 1.00 36.38 367 GLU A O 1
ATOM 2561 N N . GLY A 1 369 ? -21.128 -28.901 -38.043 1.00 35.65 368 GLY A N 1
ATOM 2562 C CA . GLY A 1 369 ? -20.486 -27.900 -38.888 1.00 34.52 368 GLY A CA 1
ATOM 2563 C C . GLY A 1 369 ? -19.812 -28.432 -40.137 1.00 33.72 368 GLY A C 1
ATOM 2564 O O . GLY A 1 369 ? -18.912 -27.803 -40.683 1.00 33.51 368 GLY A O 1
ATOM 2565 N N . ILE A 1 370 ? -20.282 -29.583 -40.593 1.00 33.21 369 ILE A N 1
ATOM 2566 C CA . ILE A 1 370 ? -19.749 -30.290 -41.744 1.00 32.79 369 ILE A CA 1
ATOM 2567 C C . ILE A 1 370 ? -20.938 -30.770 -42.592 1.00 31.91 369 ILE A C 1
ATOM 2568 O O . ILE A 1 370 ? -21.911 -31.305 -42.064 1.00 31.35 369 ILE A O 1
ATOM 2573 N N . ALA A 1 371 ? -20.885 -30.537 -43.898 1.00 31.25 370 ALA A N 1
ATOM 2574 C CA . ALA A 1 371 ? -21.862 -31.140 -44.789 1.00 30.52 370 ALA A CA 1
ATOM 2575 C C . ALA A 1 371 ? -21.211 -32.344 -45.443 1.00 30.63 370 ALA A C 1
ATOM 2576 O O . ALA A 1 371 ? -20.091 -32.240 -45.959 1.00 30.48 370 ALA A O 1
ATOM 2578 N N . LEU A 1 372 ? -21.889 -33.493 -45.392 1.00 30.49 371 LEU A N 1
ATOM 2579 C CA . LEU A 1 372 ? -21.353 -34.715 -46.012 1.00 30.56 371 LEU A CA 1
ATOM 2580 C C . LEU A 1 372 ? -21.697 -34.787 -47.500 1.00 29.63 371 LEU A C 1
ATOM 2581 O O . LEU A 1 372 ? -22.718 -34.262 -47.923 1.00 29.25 371 LEU A O 1
ATOM 2586 N N . ALA A 1 373 ? -20.831 -35.423 -48.284 1.00 28.96 372 ALA A N 1
ATOM 2587 C CA . ALA A 1 373 ? -21.089 -35.602 -49.698 1.00 28.79 372 ALA A CA 1
ATOM 2588 C C . ALA A 1 373 ? -22.314 -36.493 -49.866 1.00 29.05 372 ALA A C 1
ATOM 2589 O O . ALA A 1 373 ? -22.398 -37.564 -49.270 1.00 28.70 372 ALA A O 1
ATOM 2591 N N . PRO A 1 374 ? -23.286 -36.034 -50.660 1.00 29.46 373 PRO A N 1
ATOM 2592 C CA . PRO A 1 374 ? -24.390 -36.905 -51.054 1.00 29.82 373 PRO A CA 1
ATOM 2593 C C . PRO A 1 374 ? -23.897 -38.151 -51.797 1.00 30.01 373 PRO A C 1
ATOM 2594 O O . PRO A 1 374 ? -22.901 -38.072 -52.533 1.00 29.61 373 PRO A O 1
ATOM 2598 N N . THR A 1 375 ? -24.580 -39.284 -51.591 1.00 30.34 374 THR A N 1
ATOM 2599 C CA . THR A 1 375 ? -24.289 -40.522 -52.342 1.00 30.83 374 THR A CA 1
ATOM 2600 C C . THR A 1 375 ? -25.367 -40.835 -53.388 1.00 30.69 374 THR A C 1
ATOM 2601 O O . THR A 1 375 ? -25.094 -41.519 -54.369 1.00 31.39 374 THR A O 1
ATOM 2605 N N . ARG A 1 376 ? -26.578 -40.313 -53.202 1.00 30.73 375 ARG A N 1
ATOM 2606 C CA . ARG A 1 376 ? -27.680 -40.517 -54.167 1.00 30.90 375 ARG A CA 1
ATOM 2607 C C . ARG A 1 376 ? -27.344 -40.003 -55.567 1.00 30.70 375 ARG A C 1
ATOM 2608 O O . ARG A 1 376 ? -26.552 -39.063 -55.704 1.00 31.07 375 ARG A O 1
ATOM 2616 N N . PRO A 1 377 ? -27.945 -40.610 -56.617 1.00 30.56 376 PRO A N 1
ATOM 2617 C CA . PRO A 1 377 ? -27.695 -40.123 -57.989 1.00 29.97 376 PRO A CA 1
ATOM 2618 C C . PRO A 1 377 ? -28.350 -38.774 -58.270 1.00 29.53 376 PRO A C 1
ATOM 2619 O O . PRO A 1 377 ? -29.377 -38.448 -57.666 1.00 30.01 376 PRO A O 1
ATOM 2623 N N . GLY A 1 378 ? -27.753 -37.988 -59.165 1.00 28.93 377 GLY A N 1
ATOM 2624 C CA . GLY A 1 378 ? -28.336 -36.708 -59.581 1.00 28.12 377 GLY A CA 1
ATOM 2625 C C . GLY A 1 378 ? -28.188 -35.578 -58.573 1.00 27.61 377 GLY A C 1
ATOM 2626 O O . GLY A 1 378 ? -27.236 -35.546 -57.791 1.00 27.01 377 GLY A O 1
ATOM 2627 N N . LEU A 1 379 ? -29.117 -34.624 -58.613 1.00 27.57 378 LEU A N 1
ATOM 2628 C CA . LEU A 1 379 ? -29.180 -33.590 -57.578 1.00 27.34 378 LEU A CA 1
ATOM 2629 C C . LEU A 1 379 ? -29.282 -34.205 -56.174 1.00 27.68 378 LEU A C 1
ATOM 2630 O O . LEU A 1 379 ? -28.672 -33.700 -55.245 1.00 27.49 378 LEU A O 1
ATOM 2635 N N . GLY A 1 380 ? -30.023 -35.307 -56.036 1.00 27.88 379 GLY A N 1
ATOM 2636 C CA . GLY A 1 380 ? -30.151 -35.984 -54.748 1.00 28.37 379 GLY A CA 1
ATOM 2637 C C . GLY A 1 380 ? -31.334 -35.523 -53.907 1.00 28.91 379 GLY A C 1
ATOM 2638 O O . GLY A 1 380 ? -31.483 -35.918 -52.747 1.00 29.25 379 GLY A O 1
ATOM 2639 N N . THR A 1 381 ? -32.167 -34.675 -54.494 1.00 29.44 380 THR A N 1
ATOM 2640 C CA . THR A 1 381 ? -33.426 -34.261 -53.900 1.00 30.07 380 THR A CA 1
ATOM 2641 C C . THR A 1 381 ? -34.467 -34.007 -55.018 1.00 30.45 380 THR A C 1
ATOM 2642 O O . THR A 1 381 ? -34.110 -33.615 -56.133 1.00 30.08 380 THR A O 1
ATOM 2646 N N . ALA A 1 382 ? -35.743 -34.245 -54.721 1.00 30.61 381 ALA A N 1
ATOM 2647 C CA . ALA A 1 382 ? -36.822 -33.987 -55.680 1.00 30.89 381 ALA A CA 1
ATOM 2648 C C . ALA A 1 382 ? -38.020 -33.458 -54.931 1.00 31.23 381 ALA A C 1
ATOM 2649 O O . ALA A 1 382 ? -38.144 -33.691 -53.730 1.00 31.01 381 ALA A O 1
ATOM 2651 N N . LEU A 1 383 ? -38.885 -32.730 -55.637 1.00 31.98 382 LEU A N 1
ATOM 2652 C CA . LEU A 1 383 ? -40.125 -32.227 -55.059 1.00 33.08 382 LEU A CA 1
ATOM 2653 C C . LEU A 1 383 ? -40.998 -33.375 -54.544 1.00 33.82 382 LEU A C 1
ATOM 2654 O O . LEU A 1 383 ? -41.045 -34.444 -55.139 1.00 33.38 382 LEU A O 1
ATOM 2659 N N . LEU A 1 384 ? -41.658 -33.153 -53.412 1.00 35.33 383 LEU A N 1
ATOM 2660 C CA . LEU A 1 384 ? -42.579 -34.139 -52.865 1.00 36.60 383 LEU A CA 1
ATOM 2661 C C . LEU A 1 384 ? -43.862 -34.131 -53.704 1.00 37.74 383 LEU A C 1
ATOM 2662 O O . LEU A 1 384 ? -44.233 -33.076 -54.230 1.00 37.97 383 LEU A O 1
ATOM 2667 N N . PRO A 1 385 ? -44.537 -35.301 -53.839 1.00 38.68 384 PRO A N 1
ATOM 2668 C CA . PRO A 1 385 ? -45.684 -35.444 -54.768 1.00 39.26 384 PRO A CA 1
ATOM 2669 C C . PRO A 1 385 ? -46.816 -34.421 -54.555 1.00 39.62 384 PRO A C 1
ATOM 2670 O O . PRO A 1 385 ? -47.471 -34.010 -55.517 1.00 39.46 384 PRO A O 1
ATOM 2674 N N . HIS A 1 386 ? -47.004 -33.990 -53.312 1.00 40.19 385 HIS A N 1
ATOM 2675 C CA . HIS A 1 386 ? -48.086 -33.072 -52.961 1.00 40.79 385 HIS A CA 1
ATOM 2676 C C . HIS A 1 386 ? -47.850 -31.608 -53.349 1.00 41.57 385 HIS A C 1
ATOM 2677 O O . HIS A 1 386 ? -48.773 -30.792 -53.250 1.00 41.85 385 HIS A O 1
ATOM 2684 N N . VAL A 1 387 ? -46.631 -31.273 -53.776 1.00 42.14 386 VAL A N 1
ATOM 2685 C CA . VAL A 1 387 ? -46.274 -29.869 -54.030 1.00 43.03 386 VAL A CA 1
ATOM 2686 C C . VAL A 1 387 ? -47.091 -29.228 -55.168 1.00 43.70 386 VAL A C 1
ATOM 2687 O O . VAL A 1 387 ? -47.563 -28.098 -55.024 1.00 43.24 386 VAL A O 1
ATOM 2691 N N . ARG A 1 388 ? -47.254 -29.960 -56.272 1.00 44.88 387 ARG A N 1
ATOM 2692 C CA . ARG A 1 388 ? -48.100 -29.542 -57.398 1.00 46.31 387 ARG A CA 1
ATOM 2693 C C . ARG A 1 388 ? -49.533 -29.210 -56.989 1.00 46.97 387 ARG A C 1
ATOM 2694 O O . ARG A 1 388 ? -50.188 -28.411 -57.654 1.00 47.43 387 ARG A O 1
ATOM 2702 N N . LYS A 1 389 ? -50.015 -29.833 -55.910 1.00 47.74 388 LYS A N 1
ATOM 2703 C CA . LYS A 1 389 ? -51.404 -29.692 -55.467 1.00 48.14 388 LYS A CA 1
ATOM 2704 C C . LYS A 1 389 ? -51.602 -28.672 -54.337 1.00 47.68 388 LYS A C 1
ATOM 2705 O O . LYS A 1 389 ? -52.735 -28.447 -53.902 1.00 47.74 388 LYS A O 1
ATOM 2711 N N . ILE A 1 390 ? -50.522 -28.071 -53.839 1.00 46.95 389 ILE A N 1
ATOM 2712 C CA . ILE A 1 390 ? -50.644 -27.097 -52.746 1.00 45.97 389 ILE A CA 1
ATOM 2713 C C . ILE A 1 390 ? -51.663 -26.035 -53.169 1.00 46.15 389 ILE A C 1
ATOM 2714 O O . ILE A 1 390 ? -51.771 -25.710 -54.353 1.00 46.15 389 ILE A O 1
ATOM 2719 N N . ALA A 1 391 ? -52.442 -25.543 -52.208 1.00 45.96 390 ALA A N 1
ATOM 2720 C CA . ALA A 1 391 ? -53.460 -24.526 -52.472 1.00 45.65 390 ALA A CA 1
ATOM 2721 C C . ALA A 1 391 ? -52.871 -23.241 -53.087 1.00 45.28 390 ALA A C 1
ATOM 2722 O O . ALA A 1 391 ? -51.979 -22.596 -52.509 1.00 45.26 390 ALA A O 1
ATOM 2724 N N . GLY A 1 392 ? -53.368 -22.885 -54.269 1.00 44.38 391 GLY A N 1
ATOM 2725 C CA . GLY A 1 392 ? -52.969 -21.640 -54.924 1.00 43.33 391 GLY A CA 1
ATOM 2726 C C . GLY A 1 392 ? -51.677 -21.742 -55.707 1.00 42.74 391 GLY A C 1
ATOM 2727 O O . GLY A 1 392 ? -51.191 -20.739 -56.226 1.00 42.90 391 GLY A O 1
ATOM 2728 N N . ALA A 1 393 ? -51.122 -22.952 -55.792 1.00 41.95 392 ALA A N 1
ATOM 2729 C CA . ALA A 1 393 ? -49.953 -23.212 -56.617 1.00 41.20 392 ALA A CA 1
ATOM 2730 C C . ALA A 1 393 ? -50.252 -22.811 -58.049 1.00 41.04 392 ALA A C 1
ATOM 2731 O O . ALA A 1 393 ? -51.278 -23.210 -58.620 1.00 41.38 392 ALA A O 1
ATOM 2733 N N . VAL A 1 394 ? -49.373 -21.984 -58.606 1.00 40.40 393 VAL A N 1
ATOM 2734 C CA . VAL A 1 394 ? -49.395 -21.704 -60.023 1.00 39.52 393 VAL A CA 1
ATOM 2735 C C . VAL A 1 394 ? -48.443 -22.674 -60.726 1.00 39.46 393 VAL A C 1
ATOM 2736 O O . VAL A 1 394 ? -47.209 -22.622 -60.550 1.00 39.32 393 VAL A O 1
ATOM 2740 N N . VAL A 1 395 ? -49.046 -23.579 -61.496 1.00 38.89 394 VAL A N 1
ATOM 2741 C CA . VAL A 1 395 ? -48.329 -24.584 -62.267 1.00 38.43 394 VAL A CA 1
ATOM 2742 C C . VAL A 1 395 ? -48.515 -24.286 -63.760 1.00 38.58 394 VAL A C 1
ATOM 2743 O O . VAL A 1 395 ? -49.632 -24.317 -64.263 1.00 39.16 394 VAL A O 1
ATOM 2747 N N . ARG A 1 396 ? -47.427 -23.972 -64.455 1.00 38.44 395 ARG A N 1
ATOM 2748 C CA . ARG A 1 396 ? -47.462 -23.705 -65.893 1.00 38.23 395 ARG A CA 1
ATOM 2749 C C . ARG A 1 396 ? -46.611 -24.710 -66.620 1.00 37.56 395 ARG A C 1
ATOM 2750 O O . ARG A 1 396 ? -45.534 -25.047 -66.145 1.00 37.89 395 ARG A O 1
ATOM 2758 N N . GLU A 1 397 ? -47.080 -25.175 -67.778 1.00 37.26 396 GLU A N 1
ATOM 2759 C CA . GLU A 1 397 ? -46.355 -26.188 -68.555 1.00 37.16 396 GLU A CA 1
ATOM 2760 C C . GLU A 1 397 ? -46.209 -25.854 -70.035 1.00 36.58 396 GLU A C 1
ATOM 2761 O O . GLU A 1 397 ? -47.108 -25.280 -70.623 1.00 36.35 396 GLU A O 1
ATOM 2767 N N . SER A 1 398 ? -45.060 -26.221 -70.606 1.00 36.39 397 SER A N 1
ATOM 2768 C CA . SER A 1 398 ? -44.789 -26.117 -72.044 1.00 36.46 397 SER A CA 1
ATOM 2769 C C . SER A 1 398 ? -44.366 -27.494 -72.561 1.00 37.03 397 SER A C 1
ATOM 2770 O O . SER A 1 398 ? -43.833 -28.299 -71.793 1.00 36.73 397 SER A O 1
ATOM 2773 N N . GLY A 1 399 ? -44.603 -27.758 -73.853 1.00 37.66 398 GLY A N 1
ATOM 2774 C CA . GLY A 1 399 ? -44.340 -29.069 -74.451 1.00 38.54 398 GLY A CA 1
ATOM 2775 C C . GLY A 1 399 ? -45.354 -30.131 -74.070 1.00 39.63 398 GLY A C 1
ATOM 2776 O O . GLY A 1 399 ? -46.540 -29.842 -73.905 1.00 39.69 398 GLY A O 1
ATOM 2777 N N . LYS A 1 400 ? -44.889 -31.366 -73.922 1.00 40.82 399 LYS A N 1
ATOM 2778 C CA . LYS A 1 400 ? -45.782 -32.497 -73.671 1.00 41.98 399 LYS A CA 1
ATOM 2779 C C . LYS A 1 400 ? -45.499 -33.146 -72.328 1.00 42.17 399 LYS A C 1
ATOM 2780 O O . LYS A 1 400 ? -44.741 -34.114 -72.265 1.00 42.40 399 LYS A O 1
ATOM 2786 N N . PRO A 1 401 ? -46.100 -32.624 -71.238 1.00 42.58 400 PRO A N 1
ATOM 2787 C CA . PRO A 1 401 ? -45.940 -33.281 -69.934 1.00 42.58 400 PRO A CA 1
ATOM 2788 C C . PRO A 1 401 ? -46.454 -34.714 -69.991 1.00 43.07 400 PRO A C 1
ATOM 2789 O O . PRO A 1 401 ? -47.494 -34.953 -70.587 1.00 43.52 400 PRO A O 1
ATOM 2793 N N . ARG A 1 402 ? -45.732 -35.660 -69.406 1.00 43.60 401 ARG A N 1
ATOM 2794 C CA . ARG A 1 402 ? -46.259 -37.011 -69.258 1.00 43.88 401 ARG A CA 1
ATOM 2795 C C . ARG A 1 402 ? -47.102 -37.079 -67.986 1.00 43.84 401 ARG A C 1
ATOM 2796 O O . ARG A 1 402 ? -48.174 -37.674 -67.976 1.00 44.09 401 ARG A O 1
ATOM 2804 N N . LEU B 1 3 ? -45.478 16.726 -55.262 1.00 42.60 1 LEU B N 1
ATOM 2805 C CA . LEU B 1 3 ? -46.677 17.369 -55.915 1.00 42.39 1 LEU B CA 1
ATOM 2806 C C . LEU B 1 3 ? -47.612 16.302 -56.542 1.00 41.77 1 LEU B C 1
ATOM 2807 O O . LEU B 1 3 ? -48.306 15.619 -55.783 1.00 42.47 1 LEU B O 1
ATOM 2809 N N . PRO B 1 4 ? -47.679 16.177 -57.898 1.00 40.41 2 PRO B N 1
ATOM 2810 C CA . PRO B 1 4 ? -48.429 15.050 -58.455 1.00 39.31 2 PRO B CA 1
ATOM 2811 C C . PRO B 1 4 ? -47.762 13.689 -58.269 1.00 38.37 2 PRO B C 1
ATOM 2812 O O . PRO B 1 4 ? -46.604 13.504 -58.662 1.00 38.29 2 PRO B O 1
ATOM 2816 N N . ARG B 1 5 ? -48.525 12.742 -57.722 1.00 36.74 3 ARG B N 1
ATOM 2817 C CA . ARG B 1 5 ? -48.035 11.408 -57.422 1.00 36.01 3 ARG B CA 1
ATOM 2818 C C . ARG B 1 5 ? -48.470 10.386 -58.459 1.00 34.77 3 ARG B C 1
ATOM 2819 O O . ARG B 1 5 ? -49.498 10.560 -59.121 1.00 34.91 3 ARG B O 1
ATOM 2827 N N . ILE B 1 6 ? -47.682 9.313 -58.583 1.00 33.49 4 ILE B N 1
ATOM 2828 C CA . ILE B 1 6 ? -47.998 8.189 -59.467 1.00 31.89 4 ILE B CA 1
ATOM 2829 C C . ILE B 1 6 ? -49.194 7.390 -58.939 1.00 31.93 4 ILE B C 1
ATOM 2830 O O . ILE B 1 6 ? -49.243 7.000 -57.775 1.00 31.85 4 ILE B O 1
ATOM 2835 N N . THR B 1 7 ? -50.123 7.111 -59.838 1.00 31.88 5 THR B N 1
ATOM 2836 C CA . THR B 1 7 ? -51.483 6.715 -59.505 1.00 31.61 5 THR B CA 1
ATOM 2837 C C . THR B 1 7 ? -51.827 5.321 -60.022 1.00 31.31 5 THR B C 1
ATOM 2838 O O . THR B 1 7 ? -52.501 4.549 -59.357 1.00 31.76 5 THR B O 1
ATOM 2842 N N . ALA B 1 8 ? -51.335 4.995 -61.205 1.00 31.04 6 ALA B N 1
ATOM 2843 C CA . ALA B 1 8 ? -51.548 3.687 -61.794 1.00 30.79 6 ALA B CA 1
ATOM 2844 C C . ALA B 1 8 ? -50.433 3.358 -62.788 1.00 30.62 6 ALA B C 1
ATOM 2845 O O . ALA B 1 8 ? -49.768 4.262 -63.325 1.00 30.58 6 ALA B O 1
ATOM 2847 N N . LEU B 1 9 ? -50.261 2.068 -63.046 1.00 30.31 7 LEU B N 1
ATOM 2848 C CA . LEU B 1 9 ? -49.327 1.608 -64.047 1.00 30.95 7 LEU B CA 1
ATOM 2849 C C . LEU B 1 9 ? -50.053 0.616 -64.939 1.00 31.01 7 LEU B C 1
ATOM 2850 O O . LEU B 1 9 ? -50.662 -0.344 -64.458 1.00 31.33 7 LEU B O 1
ATOM 2855 N N . ARG B 1 10 ? -49.979 0.840 -66.242 1.00 30.71 8 ARG B N 1
ATOM 2856 C CA . ARG B 1 10 ? -50.653 -0.035 -67.181 1.00 30.20 8 ARG B CA 1
ATOM 2857 C C . ARG B 1 10 ? -49.667 -0.503 -68.242 1.00 29.91 8 ARG B C 1
ATOM 2858 O O . ARG B 1 10 ? -48.862 0.292 -68.737 1.00 30.07 8 ARG B O 1
ATOM 2866 N N . THR B 1 11 ? -49.743 -1.790 -68.576 1.00 29.54 9 THR B N 1
ATOM 2867 C CA . THR B 1 11 ? -49.009 -2.368 -69.696 1.00 29.45 9 THR B CA 1
ATOM 2868 C C . THR B 1 11 ? -49.946 -2.883 -70.783 1.00 30.00 9 THR B C 1
ATOM 2869 O O . THR B 1 11 ? -51.043 -3.379 -70.492 1.00 29.90 9 THR B O 1
ATOM 2873 N N . ILE B 1 12 ? -49.488 -2.766 -72.033 1.00 30.59 10 ILE B N 1
ATOM 2874 C CA . ILE B 1 12 ? -50.199 -3.273 -73.206 1.00 30.93 10 ILE B CA 1
ATOM 2875 C C . ILE B 1 12 ? -49.285 -4.137 -74.078 1.00 31.74 10 ILE B C 1
ATOM 2876 O O . ILE B 1 12 ? -48.209 -3.702 -74.483 1.00 32.11 10 ILE B O 1
ATOM 2881 N N . ARG B 1 13 ? -49.712 -5.361 -74.363 1.00 32.46 11 ARG B N 1
ATOM 2882 C CA . ARG B 1 13 ? -49.035 -6.197 -75.354 1.00 33.31 11 ARG B CA 1
ATOM 2883 C C . ARG B 1 13 ? -50.021 -6.546 -76.465 1.00 34.00 11 ARG B C 1
ATOM 2884 O O . ARG B 1 13 ? -51.219 -6.725 -76.214 1.00 34.02 11 ARG B O 1
ATOM 2892 N N . LEU B 1 14 ? -49.515 -6.621 -77.691 1.00 34.97 12 LEU B N 1
ATOM 2893 C CA . LEU B 1 14 ? -50.337 -6.941 -78.875 1.00 36.04 12 LEU B CA 1
ATOM 2894 C C . LEU B 1 14 ? -49.817 -8.201 -79.539 1.00 36.50 12 LEU B C 1
ATOM 2895 O O . LEU B 1 14 ? -48.634 -8.281 -79.841 1.00 36.31 12 LEU B O 1
ATOM 2900 N N . PRO B 1 15 ? -50.695 -9.190 -79.776 1.00 37.70 13 PRO B N 1
ATOM 2901 C CA . PRO B 1 15 ? -50.217 -10.480 -80.311 1.00 38.75 13 PRO B CA 1
ATOM 2902 C C . PRO B 1 15 ? -49.495 -10.321 -81.653 1.00 40.01 13 PRO B C 1
ATOM 2903 O O . PRO B 1 15 ? -48.558 -11.062 -81.942 1.00 39.85 13 PRO B O 1
ATOM 2907 N N . GLU B 1 16 ? -49.915 -9.327 -82.432 1.00 41.54 14 GLU B N 1
ATOM 2908 C CA . GLU B 1 16 ? -49.287 -8.981 -83.709 1.00 43.23 14 GLU B CA 1
ATOM 2909 C C . GLU B 1 16 ? -47.813 -8.592 -83.560 1.00 42.95 14 GLU B C 1
ATOM 2910 O O . GLU B 1 16 ? -47.013 -8.845 -84.457 1.00 43.61 14 GLU B O 1
ATOM 2916 N N . ARG B 1 17 ? -47.460 -7.977 -82.433 1.00 42.48 15 ARG B N 1
ATOM 2917 C CA . ARG B 1 17 ? -46.070 -7.579 -82.159 1.00 41.79 15 ARG B CA 1
ATOM 2918 C C . ARG B 1 17 ? -45.583 -8.198 -80.846 1.00 40.69 15 ARG B C 1
ATOM 2919 O O . ARG B 1 17 ? -45.538 -7.512 -79.828 1.00 40.63 15 ARG B O 1
ATOM 2927 N N . PRO B 1 18 ? -45.200 -9.487 -80.866 1.00 39.72 16 PRO B N 1
ATOM 2928 C CA . PRO B 1 18 ? -44.948 -10.165 -79.581 1.00 39.05 16 PRO B CA 1
ATOM 2929 C C . PRO B 1 18 ? -43.719 -9.639 -78.820 1.00 38.50 16 PRO B C 1
ATOM 2930 O O . PRO B 1 18 ? -43.643 -9.793 -77.602 1.00 38.49 16 PRO B O 1
ATOM 2934 N N . LYS B 1 19 ? -42.790 -8.994 -79.521 1.00 37.62 17 LYS B N 1
ATOM 2935 C CA . LYS B 1 19 ? -41.583 -8.483 -78.875 1.00 36.88 17 LYS B CA 1
ATOM 2936 C C . LYS B 1 19 ? -41.811 -7.165 -78.130 1.00 35.97 17 LYS B C 1
ATOM 2937 O O . LYS B 1 19 ? -40.994 -6.782 -77.288 1.00 36.40 17 LYS B O 1
ATOM 2943 N N . LEU B 1 20 ? -42.911 -6.475 -78.416 1.00 34.22 18 LEU B N 1
ATOM 2944 C CA . LEU B 1 20 ? -43.119 -5.148 -77.838 1.00 32.98 18 LEU B CA 1
ATOM 2945 C C . LEU B 1 20 ? -43.959 -5.126 -76.573 1.00 31.42 18 LEU B C 1
ATOM 2946 O O . LEU B 1 20 ? -44.743 -6.036 -76.329 1.00 31.53 18 LEU B O 1
ATOM 2951 N N . ILE B 1 21 ? -43.772 -4.077 -75.776 1.00 29.49 19 ILE B N 1
ATOM 2952 C CA . ILE B 1 21 ? -44.628 -3.777 -74.652 1.00 27.65 19 ILE B CA 1
ATOM 2953 C C . ILE B 1 21 ? -44.671 -2.269 -74.428 1.00 27.73 19 ILE B C 1
ATOM 2954 O O . ILE B 1 21 ? -43.657 -1.594 -74.544 1.00 27.43 19 ILE B O 1
ATOM 2959 N N . TRP B 1 22 ? -45.857 -1.749 -74.128 1.00 27.80 20 TRP B N 1
ATOM 2960 C CA . TRP B 1 22 ? -46.040 -0.328 -73.845 1.00 28.33 20 TRP B CA 1
ATOM 2961 C C . TRP B 1 22 ? -46.412 -0.185 -72.385 1.00 28.14 20 TRP B C 1
ATOM 2962 O O . TRP B 1 22 ? -47.124 -1.036 -71.824 1.00 28.20 20 TRP B O 1
ATOM 2973 N N . VAL B 1 23 ? -45.883 0.855 -71.761 1.00 27.68 21 VAL B N 1
ATOM 2974 C CA . VAL B 1 23 ? -46.216 1.135 -70.388 1.00 28.43 21 VAL B CA 1
ATOM 2975 C C . VAL B 1 23 ? -46.746 2.549 -70.302 1.00 28.46 21 VAL B C 1
ATOM 2976 O O . VAL B 1 23 ? -46.155 3.474 -70.864 1.00 28.09 21 VAL B O 1
ATOM 2980 N N . GLU B 1 24 ? -47.886 2.685 -69.632 1.00 28.95 22 GLU B N 1
ATOM 2981 C CA . GLU B 1 24 ? -48.491 3.985 -69.356 1.00 30.16 22 GLU B CA 1
ATOM 2982 C C . GLU B 1 24 ? -48.554 4.201 -67.851 1.00 29.62 22 GLU B C 1
ATOM 2983 O O . GLU B 1 24 ? -49.006 3.327 -67.103 1.00 29.54 22 GLU B O 1
ATOM 2989 N N . VAL B 1 25 ? -48.089 5.367 -67.425 1.00 29.60 23 VAL B N 1
ATOM 2990 C CA . VAL B 1 25 ? -48.052 5.740 -66.027 1.00 29.47 23 VAL B CA 1
ATOM 2991 C C . VAL B 1 25 ? -49.011 6.900 -65.842 1.00 29.95 23 VAL B C 1
ATOM 2992 O O . VAL B 1 25 ? -48.906 7.923 -66.523 1.00 29.44 23 VAL B O 1
ATOM 2996 N N . GLU B 1 26 ? -49.955 6.735 -64.923 1.00 30.43 24 GLU B N 1
ATOM 2997 C CA . GLU B 1 26 ? -50.912 7.788 -64.662 1.00 31.01 24 GLU B CA 1
ATOM 2998 C C . GLU B 1 26 ? -50.466 8.545 -63.419 1.00 31.84 24 GLU B C 1
ATO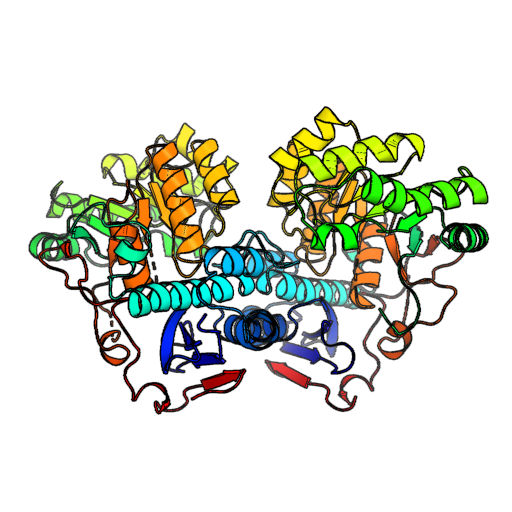M 2999 O O . GLU B 1 26 ? -50.044 7.923 -62.431 1.00 31.73 24 GLU B O 1
ATOM 3005 N N . THR B 1 27 ? -50.520 9.877 -63.491 1.00 32.18 25 THR B N 1
ATOM 3006 C CA . THR B 1 27 ? -50.396 10.711 -62.298 1.00 33.47 25 THR B CA 1
ATOM 3007 C C . THR B 1 27 ? -51.745 11.356 -61.894 1.00 34.05 25 THR B C 1
ATOM 3008 O O . THR B 1 27 ? -52.677 11.432 -62.703 1.00 33.99 25 THR B O 1
ATOM 3012 N N . GLU B 1 28 ? -51.846 11.804 -60.641 1.00 34.83 26 GLU B N 1
ATOM 3013 C CA . GLU B 1 28 ? -53.135 12.247 -60.083 1.00 35.60 26 GLU B CA 1
ATOM 3014 C C . GLU B 1 28 ? -53.680 13.518 -60.720 1.00 35.66 26 GLU B C 1
ATOM 3015 O O . GLU B 1 28 ? -54.867 13.818 -60.580 1.00 35.72 26 GLU B O 1
ATOM 3021 N N . ASP B 1 29 ? -52.814 14.234 -61.436 1.00 35.48 27 ASP B N 1
ATOM 3022 C CA . ASP B 1 29 ? -53.202 15.443 -62.167 1.00 35.22 27 ASP B CA 1
ATOM 3023 C C . ASP B 1 29 ? -53.934 15.150 -63.493 1.00 34.54 27 ASP B C 1
ATOM 3024 O O . ASP B 1 29 ? -54.157 16.050 -64.275 1.00 35.21 27 ASP B O 1
ATOM 3029 N N . GLY B 1 30 ? -54.293 13.898 -63.760 1.00 33.73 28 GLY B N 1
ATOM 3030 C CA . GLY B 1 30 ? -54.984 13.566 -65.007 1.00 32.64 28 GLY B CA 1
ATOM 3031 C C . GLY B 1 30 ? -54.116 13.198 -66.207 1.00 32.08 28 GLY B C 1
ATOM 3032 O O . GLY B 1 30 ? -54.619 12.718 -67.219 1.00 32.16 28 GLY B O 1
ATOM 3033 N N . LEU B 1 31 ? -52.812 13.406 -66.110 1.00 31.12 29 LEU B N 1
ATOM 3034 C CA . LEU B 1 31 ? -51.943 13.139 -67.250 1.00 30.20 29 LEU B CA 1
ATOM 3035 C C . LEU B 1 31 ? -51.529 11.672 -67.285 1.00 30.40 29 LEU B C 1
ATOM 3036 O O . LEU B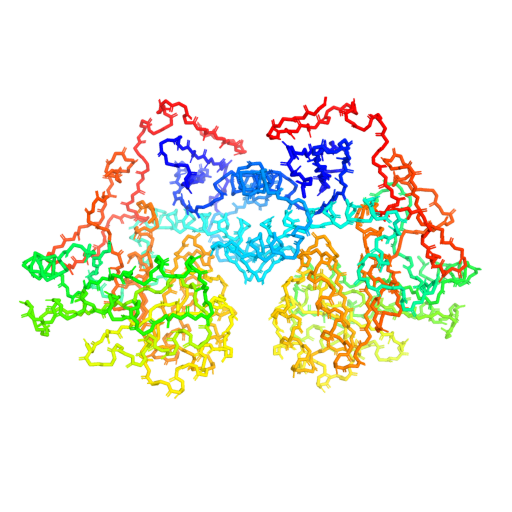 1 31 ? -51.647 10.958 -66.282 1.00 30.69 29 LEU B O 1
ATOM 3041 N N . THR B 1 32 ? -51.091 11.194 -68.443 1.00 30.19 30 THR B N 1
ATOM 3042 C CA . THR B 1 32 ? -50.504 9.860 -68.508 1.00 30.40 30 THR B CA 1
ATOM 3043 C C . THR B 1 32 ? -49.238 9.836 -69.382 1.00 30.16 30 THR B C 1
ATOM 3044 O O . THR B 1 32 ? -49.204 10.424 -70.468 1.00 30.54 30 THR B O 1
ATOM 3048 N N . GLY B 1 33 ? -48.183 9.206 -68.866 1.00 29.59 31 GLY B N 1
ATOM 3049 C CA . GLY B 1 33 ? -46.887 9.141 -69.561 1.00 28.62 31 GLY B CA 1
ATOM 3050 C C . GLY B 1 33 ? -46.728 7.841 -70.324 1.00 28.20 31 GLY B C 1
ATOM 3051 O O . GLY B 1 33 ? -47.197 6.794 -69.884 1.00 27.80 31 GLY B O 1
ATOM 3052 N N . LEU B 1 34 ? -46.068 7.893 -71.473 1.00 28.12 32 LEU B N 1
ATOM 3053 C CA . LEU B 1 34 ? -45.857 6.680 -72.249 1.00 28.09 32 LEU B CA 1
ATOM 3054 C C . LEU B 1 34 ? -44.389 6.223 -72.318 1.00 28.02 32 LEU B C 1
ATOM 3055 O O . LEU B 1 34 ? -43.475 7.013 -72.584 1.00 27.19 32 LEU B O 1
ATOM 3060 N N . GLY B 1 35 ? -44.191 4.927 -72.094 1.00 28.05 33 GLY B N 1
ATOM 3061 C CA . GLY B 1 35 ? -42.892 4.293 -72.280 1.00 27.74 33 GLY B CA 1
ATOM 3062 C C . GLY B 1 35 ? -43.069 2.984 -73.007 1.00 27.86 33 GLY B C 1
ATOM 3063 O O . GLY B 1 35 ? -44.190 2.565 -73.283 1.00 28.50 33 GLY B O 1
ATOM 3064 N N . GLU B 1 36 ? -41.958 2.328 -73.303 1.00 27.67 34 GLU B N 1
ATOM 3065 C CA . GLU B 1 36 ? -41.950 1.171 -74.177 1.00 27.25 34 GLU B CA 1
ATOM 3066 C C . GLU B 1 36 ? -40.634 0.437 -73.963 1.00 26.61 34 GLU B C 1
ATOM 3067 O O . GLU B 1 36 ? -39.647 1.040 -73.519 1.00 26.15 34 GLU B O 1
ATOM 3073 N N . THR B 1 37 ? -40.643 -0.859 -74.257 1.00 25.61 35 THR B N 1
ATOM 3074 C CA . THR B 1 37 ? -39.417 -1.623 -74.398 1.00 26.03 35 THR B CA 1
ATOM 3075 C C . THR B 1 37 ? -39.641 -2.861 -75.271 1.00 26.32 35 THR B C 1
ATOM 3076 O O . THR B 1 37 ? -40.779 -3.139 -75.667 1.00 27.30 35 THR B O 1
ATOM 3080 N N . PHE B 1 38 ? -38.566 -3.588 -75.550 1.00 25.90 36 PHE B N 1
ATOM 3081 C CA . PHE B 1 38 ? -38.531 -4.567 -76.613 1.00 26.77 36 PHE B CA 1
ATOM 3082 C C . PHE B 1 38 ? -37.781 -5.842 -76.181 1.00 26.73 36 PHE B C 1
ATOM 3083 O O . PHE B 1 38 ? -36.716 -5.738 -75.574 1.00 27.33 36 PHE B O 1
ATOM 3091 N N . ARG B 1 39 ? -38.305 -7.015 -76.551 1.00 26.32 37 ARG B N 1
ATOM 3092 C CA . ARG B 1 39 ? -37.804 -8.360 -76.155 1.00 27.08 37 ARG B CA 1
ATOM 3093 C C . ARG B 1 39 ? -38.317 -8.747 -74.790 1.00 27.05 37 ARG B C 1
ATOM 3094 O O . ARG B 1 39 ? -38.428 -7.894 -73.892 1.00 27.14 37 ARG B O 1
ATOM 3102 N N . GLY B 1 40 ? -38.593 -10.045 -74.642 1.00 27.28 38 GLY B N 1
ATOM 3103 C CA . GLY B 1 40 ? -38.997 -10.661 -73.383 1.00 27.40 38 GLY B CA 1
ATOM 3104 C C . GLY B 1 40 ? -40.132 -9.891 -72.762 1.00 27.62 38 GLY B C 1
ATOM 3105 O O . GLY B 1 40 ? -40.097 -9.573 -71.571 1.00 27.63 38 GLY B O 1
ATOM 3106 N N . ALA B 1 41 ? -41.133 -9.594 -73.594 1.00 27.60 39 ALA B N 1
ATOM 3107 C CA . ALA B 1 41 ? -42.235 -8.715 -73.232 1.00 27.76 39 ALA B CA 1
ATOM 3108 C C . ALA B 1 41 ? -43.052 -9.205 -72.037 1.00 27.86 39 ALA B C 1
ATOM 3109 O O . ALA B 1 41 ? -43.505 -8.389 -71.234 1.00 27.82 39 ALA B O 1
ATOM 3111 N N . GLN B 1 42 ? -43.240 -10.520 -71.916 1.00 27.90 40 GLN B N 1
ATOM 3112 C CA . GLN B 1 42 ? -43.978 -11.077 -70.769 1.00 28.78 40 GLN B CA 1
ATOM 3113 C C . GLN B 1 42 ? -43.204 -10.916 -69.470 1.00 27.75 40 GLN B C 1
ATOM 3114 O O . GLN B 1 42 ? -43.777 -10.513 -68.449 1.00 27.68 40 GLN B O 1
ATOM 3120 N N . ALA B 1 43 ? -41.899 -11.190 -69.524 1.00 27.31 41 ALA B N 1
ATOM 3121 C CA . ALA B 1 43 ? -41.020 -11.023 -68.358 1.00 26.62 41 ALA B CA 1
ATOM 3122 C C . ALA B 1 43 ? -41.042 -9.575 -67.886 1.00 26.55 41 ALA B C 1
ATOM 3123 O O . ALA B 1 43 ? -41.165 -9.314 -66.683 1.00 26.00 41 ALA B O 1
ATOM 3125 N N . VAL B 1 44 ? -40.986 -8.642 -68.842 1.00 26.36 42 VAL B N 1
ATOM 3126 C CA . VAL B 1 44 ? -41.024 -7.223 -68.520 1.00 26.71 42 VAL B CA 1
ATOM 3127 C C . VAL B 1 44 ? -42.368 -6.858 -67.885 1.00 27.53 42 VAL B C 1
ATOM 3128 O O . VAL B 1 44 ? -42.403 -6.117 -66.897 1.00 28.03 42 VAL B O 1
ATOM 3132 N N . GLU B 1 45 ? -43.463 -7.384 -68.443 1.00 27.99 43 GLU B N 1
ATOM 3133 C CA . GLU B 1 45 ? -44.814 -7.182 -67.902 1.00 28.85 43 GLU B CA 1
ATOM 3134 C C . GLU B 1 45 ? -44.845 -7.656 -66.466 1.00 28.19 43 GLU B C 1
ATOM 3135 O O . GLU B 1 45 ? -45.355 -6.953 -65.589 1.00 28.47 43 GLU B O 1
ATOM 3141 N N . ALA B 1 46 ? -44.278 -8.841 -66.230 1.00 27.86 44 ALA B N 1
ATOM 3142 C CA . ALA B 1 46 ? -44.225 -9.419 -64.882 1.00 27.34 44 ALA B CA 1
ATOM 3143 C C . ALA B 1 46 ? -43.395 -8.542 -63.942 1.00 27.16 44 ALA B C 1
ATOM 3144 O O . ALA B 1 46 ? -43.811 -8.279 -62.816 1.00 27.62 44 ALA B O 1
ATOM 3146 N N . VAL B 1 47 ? -42.259 -8.032 -64.414 1.00 26.59 45 VAL B N 1
ATOM 3147 C CA . VAL B 1 47 ? -41.462 -7.129 -63.579 1.00 26.04 45 VAL B CA 1
ATOM 3148 C C . VAL B 1 47 ? -42.278 -5.894 -63.209 1.00 26.17 45 VAL B C 1
ATOM 3149 O O . VAL B 1 47 ? -42.394 -5.564 -62.037 1.00 26.04 45 VAL B O 1
ATOM 3153 N N . LEU B 1 48 ? -42.872 -5.243 -64.213 1.00 26.29 46 LEU B N 1
ATOM 3154 C CA . LEU B 1 48 ? -43.608 -3.993 -64.012 1.00 26.42 46 LEU B CA 1
ATOM 3155 C C . LEU B 1 48 ? -44.751 -4.093 -63.019 1.00 26.80 46 LEU B C 1
ATOM 3156 O O . LEU B 1 48 ? -44.961 -3.161 -62.240 1.00 27.25 46 LEU B O 1
ATOM 3161 N N . HIS B 1 49 ? -45.479 -5.205 -63.026 1.00 27.02 47 HIS B N 1
ATOM 3162 C CA . HIS B 1 49 ? -46.606 -5.351 -62.092 1.00 27.92 47 HIS B CA 1
ATOM 3163 C C . HIS B 1 49 ? -46.253 -5.970 -60.745 1.00 28.96 47 HIS B C 1
ATOM 3164 O O . HIS B 1 49 ? -46.792 -5.530 -59.713 1.00 28.72 47 HIS B O 1
ATOM 3171 N N . GLU B 1 50 ? -45.374 -6.983 -60.765 1.00 30.04 48 GLU B N 1
ATOM 3172 C CA . GLU B 1 50 ? -44.958 -7.696 -59.548 1.00 30.87 48 GLU B CA 1
ATOM 3173 C C . GLU B 1 50 ? -44.054 -6.822 -58.667 1.00 30.91 48 GLU B C 1
ATOM 3174 O O . GLU B 1 50 ? -44.251 -6.746 -57.445 1.00 30.62 48 GLU B O 1
ATOM 3180 N N . GLN B 1 51 ? -43.091 -6.140 -59.296 1.00 31.25 49 GLN B N 1
ATOM 3181 C CA . GLN B 1 51 ? -42.041 -5.422 -58.553 1.00 31.20 49 GLN B CA 1
ATOM 3182 C C . GLN B 1 51 ? -41.936 -3.923 -58.755 1.00 30.46 49 GLN B C 1
ATOM 3183 O O . GLN B 1 51 ? -41.681 -3.211 -57.798 1.00 30.84 49 GLN B O 1
ATOM 3189 N N . THR B 1 52 ? -42.160 -3.426 -59.963 1.00 29.76 50 THR B N 1
ATOM 3190 C CA . THR B 1 52 ? -42.065 -1.982 -60.194 1.00 29.41 50 THR B CA 1
ATOM 3191 C C . THR B 1 52 ? -43.246 -1.173 -59.623 1.00 29.35 50 THR B C 1
ATOM 3192 O O . THR B 1 52 ? -43.047 -0.117 -59.016 1.00 29.57 50 THR B O 1
ATOM 3196 N N . ALA B 1 53 ? -44.469 -1.660 -59.814 1.00 29.10 51 ALA B N 1
ATOM 3197 C CA . ALA B 1 53 ? -45.650 -0.909 -59.392 1.00 28.82 51 ALA B CA 1
ATOM 3198 C C . ALA B 1 53 ? -45.717 -0.661 -57.867 1.00 28.80 51 ALA B C 1
ATOM 3199 O O . ALA B 1 53 ? -45.951 0.469 -57.447 1.00 28.71 51 ALA B O 1
ATOM 3201 N N . PRO B 1 54 ? -45.510 -1.706 -57.034 1.00 28.99 52 PRO B N 1
ATOM 3202 C CA . PRO B 1 54 ? -45.449 -1.460 -55.579 1.00 29.18 52 PRO B CA 1
ATOM 3203 C C . PRO B 1 54 ? -44.392 -0.415 -55.185 1.00 29.51 52 PRO B C 1
ATOM 3204 O O . PRO B 1 54 ? -44.592 0.360 -54.246 1.00 30.26 52 PRO B O 1
ATOM 3208 N N . ALA B 1 55 ? -43.285 -0.389 -55.913 1.00 29.64 53 ALA B N 1
ATOM 3209 C CA . ALA B 1 55 ? -42.187 0.512 -55.632 1.00 29.59 53 ALA B CA 1
ATOM 3210 C C . ALA B 1 55 ? -42.463 1.958 -56.046 1.00 30.05 53 ALA B C 1
ATOM 3211 O O . ALA B 1 55 ? -41.883 2.887 -55.482 1.00 30.22 53 ALA B O 1
ATOM 3213 N N . ILE B 1 56 ? -43.319 2.170 -57.042 1.00 30.22 54 ILE B N 1
ATOM 3214 C CA . ILE B 1 56 ? -43.461 3.524 -57.572 1.00 30.36 54 ILE B CA 1
ATOM 3215 C C . ILE B 1 56 ? -44.813 4.195 -57.341 1.00 30.36 54 ILE B C 1
ATOM 3216 O O . ILE B 1 56 ? -44.896 5.426 -57.342 1.00 30.70 54 ILE B O 1
ATOM 3221 N N . ILE B 1 57 ? -45.865 3.407 -57.127 1.00 30.18 55 ILE B N 1
ATOM 3222 C CA . ILE B 1 57 ? -47.203 3.982 -56.931 1.00 30.03 55 ILE B CA 1
ATOM 3223 C C . ILE B 1 57 ? -47.239 4.707 -55.580 1.00 29.93 55 ILE B C 1
ATOM 3224 O O . ILE B 1 57 ? -46.787 4.162 -54.578 1.00 30.13 55 ILE B O 1
ATOM 3229 N N . GLY B 1 58 ? -47.715 5.953 -55.578 1.00 29.95 56 GLY B N 1
ATOM 3230 C CA . GLY B 1 58 ? -47.658 6.832 -54.394 1.00 29.82 56 GLY B CA 1
ATOM 3231 C C . GLY B 1 58 ? -46.450 7.770 -54.352 1.00 30.00 56 GLY B C 1
ATOM 3232 O O . GLY B 1 58 ? -46.402 8.727 -53.574 1.00 29.47 56 GLY B O 1
ATOM 3233 N N . ARG B 1 59 ? -45.461 7.496 -55.192 1.00 30.38 57 ARG B N 1
ATOM 3234 C CA . ARG B 1 59 ? -44.284 8.348 -55.260 1.00 30.60 57 ARG B CA 1
ATOM 3235 C C . ARG B 1 59 ? -44.602 9.593 -56.095 1.00 30.47 57 ARG B C 1
ATOM 3236 O O . ARG B 1 59 ? -45.402 9.531 -57.037 1.00 30.38 57 ARG B O 1
ATOM 3244 N N . ALA B 1 60 ? -43.998 10.716 -55.723 1.00 30.01 58 ALA B N 1
ATOM 3245 C CA . ALA B 1 60 ? -44.086 11.934 -56.502 1.00 30.28 58 ALA B CA 1
ATOM 3246 C C . ALA B 1 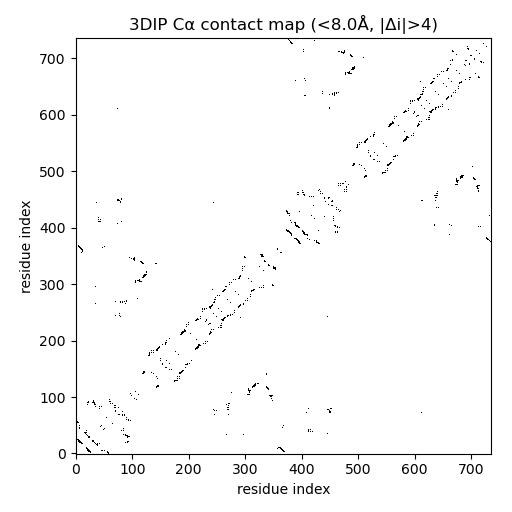60 ? -43.398 11.651 -57.834 1.00 30.47 58 ALA B C 1
ATOM 3247 O O . ALA B 1 60 ? -42.312 11.067 -57.866 1.00 31.15 58 ALA B O 1
ATOM 3249 N N . ALA B 1 61 ? -44.033 12.032 -58.932 1.00 30.05 59 ALA B N 1
ATOM 3250 C CA . ALA B 1 61 ? -43.522 11.651 -60.251 1.00 29.67 59 ALA B CA 1
ATOM 3251 C C . ALA B 1 61 ? -42.338 12.514 -60.652 1.00 29.23 59 ALA B C 1
ATOM 3252 O O . ALA B 1 61 ? -41.539 12.137 -61.504 1.00 29.82 59 ALA B O 1
ATOM 3254 N N . GLU B 1 62 ? -42.228 13.680 -60.036 1.00 28.56 60 GLU B N 1
ATOM 3255 C CA . GLU B 1 62 ? -41.170 14.610 -60.383 1.00 28.35 60 GLU B CA 1
ATOM 3256 C C . GLU B 1 62 ? -39.772 14.103 -60.003 1.00 26.88 60 GLU B C 1
ATOM 3257 O O . GLU B 1 62 ? -38.774 14.604 -60.506 1.00 27.03 60 GLU B O 1
ATOM 3263 N N . ASN B 1 63 ? -39.688 13.114 -59.131 1.00 26.03 61 ASN B N 1
ATOM 3264 C CA . ASN B 1 63 ? -38.367 12.630 -58.721 1.00 25.85 61 ASN B CA 1
ATOM 3265 C C . ASN B 1 63 ? -37.867 11.518 -59.658 1.00 25.99 61 ASN B C 1
ATOM 3266 O O . ASN B 1 63 ? -37.664 10.356 -59.245 1.00 25.84 61 ASN B O 1
ATOM 3271 N N . ILE B 1 64 ? -37.683 11.898 -60.920 1.00 25.33 62 ILE B N 1
ATOM 3272 C CA . ILE B 1 64 ? -37.417 10.955 -61.972 1.00 25.21 62 ILE B CA 1
ATOM 3273 C C . ILE B 1 64 ? -36.076 10.253 -61.742 1.00 25.57 62 ILE B C 1
ATOM 3274 O O . ILE B 1 64 ? -36.015 9.011 -61.717 1.00 25.17 62 ILE B O 1
ATOM 3279 N N . THR B 1 65 ? -35.024 11.050 -61.535 1.00 25.58 63 THR B N 1
ATOM 3280 C CA . THR B 1 65 ? -33.662 10.520 -61.417 1.00 25.82 63 THR B CA 1
ATOM 3281 C C . THR B 1 65 ? -33.552 9.578 -60.214 1.00 25.88 63 THR B C 1
ATOM 3282 O O . THR B 1 65 ? -32.926 8.524 -60.298 1.00 26.47 63 THR B O 1
ATOM 3286 N N . SER B 1 66 ? -34.203 9.940 -59.109 1.00 25.34 64 SER B N 1
ATOM 3287 C CA . SER B 1 66 ? -34.204 9.109 -57.914 1.00 24.52 64 SER B CA 1
ATOM 3288 C C . SER B 1 66 ? -34.959 7.807 -58.139 1.00 24.03 64 SER B C 1
ATOM 3289 O O . SER B 1 66 ? -34.523 6.768 -57.698 1.00 24.09 64 SER B O 1
ATOM 3292 N N . ILE B 1 67 ? -36.094 7.860 -58.822 1.00 24.29 65 ILE B N 1
ATOM 3293 C CA . ILE B 1 67 ? -36.828 6.637 -59.163 1.00 24.13 65 ILE B CA 1
ATOM 3294 C C . ILE B 1 67 ? -35.970 5.756 -60.070 1.00 24.50 65 ILE B C 1
ATOM 3295 O O . ILE B 1 67 ? -35.879 4.552 -59.859 1.00 24.56 65 ILE B O 1
ATOM 3300 N N . SER B 1 68 ? -35.307 6.368 -61.052 1.00 25.16 66 SER B N 1
ATOM 3301 C CA . SER B 1 68 ? -34.425 5.629 -61.948 1.00 25.37 66 SER B CA 1
ATOM 3302 C C . SER B 1 68 ? -33.342 4.896 -61.161 1.00 25.78 66 SER B C 1
ATOM 3303 O O . SER B 1 68 ? -33.188 3.684 -61.328 1.00 25.42 66 SER B O 1
ATOM 3306 N N . SER B 1 69 ? -32.620 5.621 -60.295 1.00 26.23 67 SER B N 1
ATOM 3307 C CA . SER B 1 69 ? -31.591 5.019 -59.409 1.00 27.02 67 SER B CA 1
ATOM 3308 C C . SER B 1 69 ? -32.075 3.779 -58.680 1.00 26.82 67 SER B C 1
ATOM 3309 O O . SER B 1 69 ? -31.335 2.805 -58.579 1.00 27.03 67 SER B O 1
ATOM 3312 N N . GLU B 1 70 ? -33.304 3.813 -58.162 1.00 26.86 68 GLU B N 1
ATOM 3313 C CA . GLU B 1 70 ? -33.841 2.665 -57.424 1.00 27.79 68 GLU B CA 1
ATOM 3314 C C . GLU B 1 70 ? -34.178 1.529 -58.380 1.00 26.95 68 GLU B C 1
ATOM 3315 O O . GLU B 1 70 ? -33.777 0.378 -58.158 1.00 27.11 68 GLU B O 1
ATOM 3321 N N . LEU B 1 71 ? -34.878 1.864 -59.466 1.00 26.23 69 LEU B N 1
ATOM 3322 C CA . LEU B 1 71 ? -35.277 0.868 -60.448 1.00 25.60 69 LEU B CA 1
ATOM 3323 C C . LEU B 1 71 ? -34.105 0.221 -61.200 1.00 25.68 69 LEU B C 1
ATOM 3324 O O . LEU B 1 71 ? -34.181 -0.952 -61.576 1.00 25.36 69 LEU B O 1
ATOM 3329 N N . LEU B 1 72 ? -33.029 0.978 -61.405 1.00 25.72 70 LEU B N 1
ATOM 3330 C CA . LEU B 1 72 ? -31.844 0.460 -62.087 1.00 26.77 70 LEU B CA 1
ATOM 3331 C C . LEU B 1 72 ? -30.963 -0.346 -61.149 1.00 27.16 70 LEU B C 1
ATOM 3332 O O . LEU B 1 72 ? -29.966 -0.933 -61.565 1.00 26.94 70 LEU B O 1
ATOM 3337 N N . ASN B 1 73 ? -31.358 -0.396 -59.888 1.00 27.73 71 ASN B N 1
ATOM 3338 C CA . ASN B 1 73 ? -30.506 -0.955 -58.862 1.00 28.41 71 ASN B CA 1
ATOM 3339 C C . ASN B 1 73 ? -31.159 -2.103 -58.097 1.00 27.76 71 ASN B C 1
ATOM 3340 O O . ASN B 1 73 ? -31.131 -2.125 -56.866 1.00 27.82 71 ASN B O 1
ATOM 3345 N N . PRO B 1 74 ? -31.726 -3.088 -58.817 1.00 27.14 72 PRO B N 1
ATOM 3346 C CA . PRO B 1 74 ? -32.382 -4.151 -58.077 1.00 26.54 72 PRO B CA 1
ATOM 3347 C C . PRO B 1 74 ? -31.303 -5.067 -57.491 1.00 26.54 72 PRO B C 1
ATOM 3348 O O . PRO B 1 74 ? -30.126 -4.997 -57.921 1.00 26.11 72 PRO B O 1
ATOM 3352 N N . TYR B 1 75 ? -31.676 -5.906 -56.519 1.00 25.89 73 TYR B N 1
ATOM 3353 C CA . TYR B 1 75 ? -30.696 -6.815 -55.915 1.00 24.89 73 TYR B CA 1
ATOM 3354 C C . TYR B 1 75 ? -30.052 -7.749 -56.949 1.00 24.37 73 TYR B C 1
ATOM 3355 O O . TYR B 1 75 ? -28.852 -7.999 -56.903 1.00 24.80 73 TYR B O 1
ATOM 3364 N N . VAL B 1 76 ? -30.841 -8.250 -57.890 1.00 23.85 74 VAL B N 1
ATOM 3365 C CA . VAL B 1 76 ? -30.293 -9.066 -58.975 1.00 23.29 74 VAL B CA 1
ATOM 3366 C C . VAL B 1 76 ? -30.624 -8.432 -60.334 1.00 23.51 74 VAL B C 1
ATOM 3367 O O . VAL B 1 76 ? -31.660 -7.768 -60.487 1.00 24.11 74 VAL B O 1
ATOM 3371 N N . GLY B 1 77 ? -29.724 -8.576 -61.296 1.00 23.05 75 GLY B N 1
ATOM 3372 C CA . GLY B 1 77 ? -29.998 -8.148 -62.669 1.00 22.38 75 GLY B CA 1
ATOM 3373 C C . GLY B 1 77 ? -29.625 -6.725 -63.028 1.00 22.11 75 GLY B C 1
ATOM 3374 O O . GLY B 1 77 ? -30.005 -6.240 -64.092 1.00 22.43 75 GLY B O 1
ATOM 3375 N N . PHE B 1 78 ? -28.908 -6.046 -62.136 1.00 21.86 76 PHE B N 1
ATOM 3376 C CA . PHE B 1 78 ? -28.386 -4.692 -62.375 1.00 20.89 76 PHE B CA 1
ATOM 3377 C C . PHE B 1 78 ? -27.213 -4.767 -63.366 1.00 21.50 76 PHE B C 1
ATOM 3378 O O . PHE B 1 78 ? -26.604 -5.829 -63.535 1.00 20.17 76 PHE B O 1
ATOM 3386 N N . GLY B 1 79 ? -26.903 -3.643 -64.012 1.00 22.08 77 GLY B N 1
ATOM 3387 C CA . GLY B 1 79 ? -25.708 -3.540 -64.850 1.00 23.75 77 GLY B CA 1
ATOM 3388 C C . GLY B 1 79 ? -25.755 -4.276 -66.179 1.00 24.57 77 GLY B C 1
ATOM 3389 O O . GLY B 1 79 ? -24.726 -4.563 -66.773 1.00 24.77 77 GLY B O 1
ATOM 3390 N N . SER B 1 80 ? -26.962 -4.549 -66.651 1.00 25.52 78 SER B N 1
ATOM 3391 C CA . SER B 1 80 ? -27.187 -5.256 -67.899 1.00 26.11 78 SER B CA 1
ATOM 3392 C C . SER B 1 80 ? -28.576 -4.912 -68.450 1.00 25.71 78 SER B C 1
ATOM 3393 O O . SER B 1 80 ? -29.422 -4.375 -67.729 1.00 25.56 78 SER B O 1
ATOM 3396 N N . SER B 1 81 ? -28.819 -5.216 -69.718 1.00 25.55 79 SER B N 1
ATOM 3397 C CA . SER B 1 81 ? -30.136 -4.939 -70.328 1.00 25.67 79 SER B CA 1
ATOM 3398 C C . SER B 1 81 ? -31.189 -6.024 -70.014 1.00 25.64 79 SER B C 1
ATOM 3399 O O . SER B 1 81 ? -31.888 -6.513 -70.901 1.00 26.31 79 SER B O 1
ATOM 3402 N N . SER B 1 82 ? -31.294 -6.358 -68.728 1.00 25.07 80 SER B N 1
ATOM 3403 C CA . SER B 1 82 ? -32.163 -7.405 -68.192 1.00 24.34 80 SER B CA 1
ATOM 3404 C C . SER B 1 82 ? -33.646 -7.063 -68.285 1.00 24.58 80 SER B C 1
ATOM 3405 O O . SER B 1 82 ? -34.007 -5.910 -68.509 1.00 25.33 80 SER B O 1
ATOM 3408 N N . ALA B 1 83 ? -34.517 -8.050 -68.085 1.00 24.74 81 ALA B N 1
ATOM 3409 C CA . ALA B 1 83 ? -35.962 -7.768 -68.016 1.00 24.58 81 ALA B CA 1
ATOM 3410 C C . ALA B 1 83 ? -36.206 -6.687 -66.974 1.00 24.30 81 ALA B C 1
ATOM 3411 O O . ALA B 1 83 ? -37.014 -5.779 -67.179 1.00 24.25 81 ALA B O 1
ATOM 3413 N N . GLU B 1 84 ? -35.471 -6.778 -65.863 1.00 23.99 82 GLU B N 1
ATOM 3414 C CA . GLU B 1 84 ? -35.540 -5.791 -64.778 1.00 23.23 82 GLU B CA 1
ATOM 3415 C C . GLU B 1 84 ? -35.188 -4.382 -65.253 1.00 22.60 82 GLU B C 1
ATOM 3416 O O . GLU B 1 84 ? -35.850 -3.414 -64.886 1.00 22.67 82 GLU B O 1
ATOM 342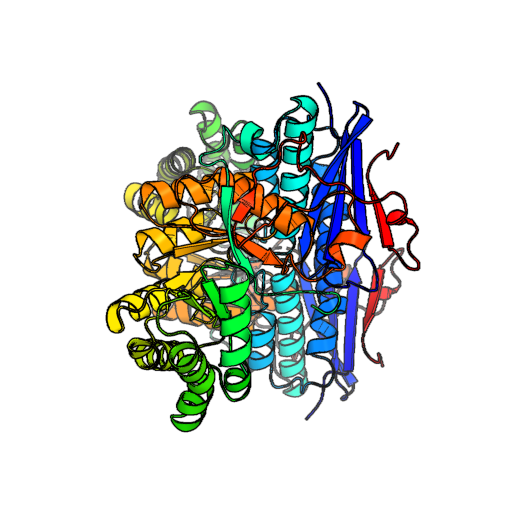2 N N . VAL B 1 85 ? -34.138 -4.271 -66.064 1.00 21.75 83 VAL B N 1
ATOM 3423 C CA . VAL B 1 85 ? -33.655 -2.961 -66.502 1.00 20.74 83 VAL B CA 1
ATOM 3424 C C . VAL B 1 85 ? -34.440 -2.406 -67.726 1.00 20.61 83 VAL B C 1
ATOM 3425 O O . VAL B 1 85 ? -34.615 -1.196 -67.851 1.00 20.05 83 VAL B O 1
ATOM 3429 N N . ARG B 1 86 ? -34.934 -3.286 -68.600 1.00 20.48 84 ARG B N 1
ATOM 3430 C CA . ARG B 1 86 ? -35.870 -2.854 -69.659 1.00 21.04 84 ARG B CA 1
ATOM 3431 C C . ARG B 1 86 ? -37.174 -2.246 -69.074 1.00 21.45 84 ARG B C 1
ATOM 3432 O O . ARG B 1 86 ? -37.662 -1.191 -69.543 1.00 21.34 84 ARG B O 1
ATOM 3440 N N . ALA B 1 87 ? -37.707 -2.893 -68.031 1.00 21.65 85 ALA B N 1
ATOM 3441 C CA . ALA B 1 87 ? -38.844 -2.361 -67.271 1.00 21.62 85 ALA B CA 1
ATOM 3442 C C . ALA B 1 87 ? -38.535 -0.970 -66.723 1.00 21.60 85 ALA B C 1
ATOM 3443 O O . ALA B 1 87 ? -39.321 -0.034 -66.894 1.00 21.63 85 ALA B O 1
ATOM 3445 N N . ALA B 1 88 ? -37.369 -0.822 -66.103 1.00 21.60 86 ALA B N 1
ATOM 3446 C CA . ALA B 1 88 ? -36.956 0.472 -65.560 1.00 22.15 86 ALA B CA 1
ATOM 3447 C C . ALA B 1 88 ? -36.835 1.548 -66.660 1.00 22.21 86 ALA B C 1
ATOM 3448 O O . ALA B 1 88 ? -37.174 2.724 -66.454 1.00 22.23 86 ALA B O 1
ATOM 3450 N N . SER B 1 89 ? -36.354 1.128 -67.821 1.00 22.16 87 SER B N 1
ATOM 3451 C CA . SER B 1 89 ? -36.152 2.034 -68.944 1.00 22.53 87 SER B CA 1
ATOM 3452 C C . SER B 1 89 ? -37.487 2.529 -69.446 1.00 22.78 87 SER B C 1
ATOM 3453 O O . SER B 1 89 ? -37.681 3.733 -69.642 1.00 22.96 87 SER B O 1
ATOM 3456 N N . ALA B 1 90 ? -38.413 1.592 -69.632 1.00 22.68 88 ALA B N 1
ATOM 3457 C CA . ALA B 1 90 ? -39.764 1.924 -70.028 1.00 22.81 88 ALA B CA 1
ATOM 3458 C C . ALA B 1 90 ? -40.384 2.961 -69.088 1.00 23.37 88 ALA B C 1
ATOM 3459 O O . ALA B 1 90 ? -40.939 3.991 -69.541 1.00 23.90 88 ALA B O 1
ATOM 3461 N N . VAL B 1 91 ? -40.272 2.724 -67.784 1.00 23.41 89 VAL B N 1
ATOM 3462 C CA . VAL B 1 91 ? -40.911 3.620 -66.818 1.00 23.03 89 VAL B CA 1
ATOM 3463 C C . VAL B 1 91 ? -40.254 4.990 -66.876 1.00 23.66 89 VAL B C 1
ATOM 3464 O O . VAL B 1 91 ? -40.947 6.015 -66.820 1.00 24.47 89 VAL B O 1
ATOM 3468 N N . ASP B 1 92 ? -38.929 5.021 -67.011 1.00 23.60 90 ASP B N 1
ATOM 3469 C CA . ASP B 1 92 ? -38.201 6.300 -66.965 1.00 23.70 90 ASP B CA 1
ATOM 3470 C C . ASP B 1 92 ? -38.613 7.212 -68.128 1.00 23.54 90 ASP B C 1
ATOM 3471 O O . ASP B 1 92 ? -38.726 8.437 -67.942 1.00 23.11 90 ASP B O 1
ATOM 3476 N N . ILE B 1 93 ? -38.808 6.614 -69.314 1.00 23.34 91 ILE B N 1
ATOM 3477 C CA . ILE B 1 93 ? -39.315 7.352 -70.504 1.00 23.70 91 ILE B CA 1
ATOM 3478 C C . ILE B 1 93 ? -40.708 7.967 -70.253 1.00 23.58 91 ILE B C 1
ATOM 3479 O O . ILE B 1 93 ? -40.934 9.134 -70.571 1.00 23.88 91 ILE B O 1
ATOM 3484 N N . ALA B 1 94 ? -41.612 7.183 -69.668 1.00 23.37 92 ALA B N 1
ATOM 3485 C CA . ALA B 1 94 ? -42.943 7.658 -69.304 1.00 23.72 92 ALA B CA 1
ATOM 3486 C C . ALA B 1 94 ? -42.860 8.828 -68.320 1.00 24.21 92 ALA B C 1
ATOM 3487 O O . ALA B 1 94 ? -43.625 9.793 -68.418 1.00 25.04 92 ALA B O 1
ATOM 3489 N N . LEU B 1 95 ? -41.903 8.761 -67.393 1.00 24.30 93 LEU B N 1
ATOM 3490 C CA . LEU B 1 95 ? -41.749 9.797 -66.382 1.00 23.54 93 LEU B CA 1
ATOM 3491 C C . LEU B 1 95 ? -41.184 11.085 -66.991 1.00 23.48 93 LEU B C 1
ATOM 3492 O O . LEU B 1 95 ? -41.624 12.196 -66.624 1.00 23.22 93 LEU B O 1
ATOM 3497 N N . TRP B 1 96 ? -40.232 10.957 -67.919 1.00 22.89 94 TRP B N 1
ATOM 3498 C CA . TRP B 1 96 ? -39.712 12.161 -68.596 1.00 23.00 94 TRP B CA 1
ATOM 3499 C C . TRP B 1 96 ? -40.788 12.761 -69.502 1.00 23.14 94 TRP B C 1
ATOM 3500 O O . TRP B 1 96 ? -40.958 13.984 -69.549 1.00 22.86 94 TRP B O 1
ATOM 3511 N N . ASP B 1 97 ? -41.535 11.889 -70.182 1.00 23.71 95 ASP B N 1
ATOM 3512 C CA . ASP B 1 97 ? -42.716 12.304 -70.951 1.00 24.15 95 ASP B CA 1
ATOM 3513 C C . ASP B 1 97 ? -43.603 13.201 -70.084 1.00 24.28 95 ASP B C 1
ATOM 3514 O O . ASP B 1 97 ? -43.925 14.333 -70.489 1.00 23.52 95 ASP B O 1
ATOM 3519 N N . LEU B 1 98 ? -43.957 12.704 -68.885 1.00 24.31 96 LEU B N 1
ATOM 3520 C CA . LEU B 1 98 ? -44.754 13.480 -67.918 1.00 24.29 96 LEU B CA 1
ATOM 3521 C C . LEU B 1 98 ? -44.132 14.806 -67.464 1.00 24.43 96 LEU B C 1
ATOM 3522 O O . LEU B 1 98 ? -44.857 15.792 -67.281 1.00 25.01 96 LEU B O 1
ATOM 3527 N N . ALA B 1 99 ? -42.816 14.841 -67.277 1.00 24.23 97 ALA B N 1
ATOM 3528 C CA . ALA B 1 99 ? -42.147 16.102 -66.924 1.00 25.02 97 ALA B CA 1
ATOM 3529 C C . ALA B 1 99 ? -42.269 17.154 -68.041 1.00 25.14 97 ALA B C 1
ATOM 3530 O O . ALA B 1 99 ? -42.472 18.337 -67.766 1.00 24.64 97 ALA B O 1
ATOM 3532 N N . GLY B 1 100 ? -42.116 16.713 -69.290 1.00 25.51 98 GLY B N 1
ATOM 3533 C CA . GLY B 1 100 ? -42.365 17.566 -70.450 1.00 26.49 98 GLY B CA 1
ATOM 3534 C C . GLY B 1 100 ? -43.817 18.060 -70.532 1.00 27.25 98 GLY B C 1
ATOM 3535 O O . GLY B 1 100 ? -44.062 19.255 -70.781 1.00 27.88 98 GLY B O 1
ATOM 3536 N N . GLN B 1 101 ? -44.783 17.167 -70.315 1.00 27.11 99 GLN B N 1
ATOM 3537 C CA . GLN B 1 101 ? -46.189 17.573 -70.298 1.00 27.29 99 GLN B CA 1
ATOM 3538 C C . GLN B 1 101 ? -46.446 18.646 -69.240 1.00 28.16 99 GLN B C 1
ATOM 3539 O O . GLN B 1 101 ? -46.968 19.722 -69.563 1.00 27.66 99 GLN B O 1
ATOM 3545 N N . ARG B 1 102 ? -46.044 18.359 -67.994 1.00 28.94 100 ARG B N 1
ATOM 3546 C CA . ARG B 1 102 ? -46.215 19.296 -66.866 1.00 29.00 100 ARG B CA 1
ATOM 3547 C C . ARG B 1 102 ? -45.610 20.658 -67.126 1.00 29.16 100 ARG B C 1
ATOM 3548 O O . ARG B 1 102 ? -46.239 21.660 -66.831 1.00 29.94 100 ARG B O 1
ATOM 3556 N N . ALA B 1 103 ? -44.399 20.685 -67.685 1.00 29.04 101 ALA B N 1
ATOM 3557 C CA . ALA B 1 103 ? -43.672 21.928 -67.975 1.00 28.90 101 ALA B CA 1
ATOM 3558 C C . ALA B 1 103 ? -44.056 22.560 -69.318 1.00 28.77 101 ALA B C 1
ATOM 3559 O O . ALA B 1 103 ? -43.668 23.680 -69.607 1.00 28.60 101 ALA B O 1
ATOM 3561 N N . GLY B 1 104 ? -44.806 21.832 -70.137 1.00 29.15 102 GLY B N 1
ATOM 3562 C CA . GLY B 1 104 ? -45.225 22.337 -71.445 1.00 29.13 102 GLY B CA 1
ATOM 3563 C C . GLY B 1 104 ? -44.054 22.579 -72.385 1.00 28.95 102 GLY B C 1
ATOM 3564 O O . GLY B 1 104 ? -44.024 23.577 -73.098 1.00 29.03 102 GLY B O 1
ATOM 3565 N N . VAL B 1 105 ? -43.081 21.666 -72.372 1.00 28.43 103 VAL B N 1
ATOM 3566 C CA . VAL B 1 105 ? -41.930 21.738 -73.266 1.00 27.16 103 VAL B CA 1
ATOM 3567 C C . VAL B 1 105 ? -41.632 20.349 -73.847 1.00 27.26 103 VAL B C 1
ATOM 3568 O O . VAL B 1 105 ? -42.022 19.331 -73.257 1.00 26.81 103 VAL B O 1
ATOM 3572 N N . PRO B 1 106 ? -40.968 20.296 -75.022 1.00 27.15 104 PRO B N 1
ATOM 3573 C CA . PRO B 1 106 ? -40.515 18.993 -75.530 1.00 27.05 104 PRO B CA 1
ATOM 3574 C C . PRO B 1 106 ? -39.565 18.276 -74.566 1.00 26.97 104 PRO B C 1
ATOM 3575 O O . PRO B 1 106 ? -38.800 18.918 -73.831 1.00 27.22 104 PRO B O 1
ATOM 3579 N N . LEU B 1 107 ? -39.600 16.950 -74.590 1.00 26.51 105 LEU B N 1
ATOM 3580 C CA . LEU B 1 107 ? -38.796 16.151 -73.680 1.00 26.06 105 LEU B CA 1
ATOM 3581 C C . LEU B 1 107 ? -37.280 16.523 -73.660 1.00 26.47 105 LEU B C 1
ATOM 3582 O O . LEU B 1 107 ? -36.668 16.594 -72.587 1.00 26.09 105 LEU B O 1
ATOM 3587 N N . HIS B 1 108 ? -36.676 16.774 -74.827 1.00 26.27 106 HIS B N 1
ATOM 3588 C CA . HIS B 1 108 ? -35.258 17.178 -74.870 1.00 26.04 106 HIS B CA 1
ATOM 3589 C C . HIS B 1 108 ? -35.013 18.519 -74.170 1.00 25.93 106 HIS B C 1
ATOM 3590 O O . HIS B 1 108 ? -33.935 18.740 -73.627 1.00 26.69 106 HIS B O 1
ATOM 3597 N N . VAL B 1 109 ? -36.004 19.407 -74.173 1.00 25.23 107 VAL B N 1
ATOM 3598 C CA . VAL B 1 109 ? -35.882 20.674 -73.452 1.00 24.67 107 VAL B CA 1
ATOM 3599 C C . VAL B 1 109 ? -35.959 20.424 -71.940 1.00 24.61 107 VAL B C 1
ATOM 3600 O O . VAL B 1 109 ? -35.230 21.042 -71.152 1.00 23.63 107 VAL B O 1
ATOM 3604 N N . ALA B 1 110 ? -36.858 19.527 -71.534 1.00 24.61 108 ALA B N 1
ATOM 3605 C CA . ALA B 1 110 ? -36.969 19.183 -70.114 1.00 24.48 108 ALA B CA 1
ATOM 3606 C C . ALA B 1 110 ? -35.632 18.604 -69.618 1.00 24.48 108 ALA B C 1
ATOM 3607 O O . ALA B 1 110 ? -35.268 18.807 -68.469 1.00 24.19 108 ALA B O 1
ATOM 3609 N N . LEU B 1 111 ? -34.912 17.896 -70.495 1.00 24.27 109 LEU B N 1
ATOM 3610 C CA . LEU B 1 111 ? -33.621 17.296 -70.142 1.00 24.02 109 LEU B CA 1
ATOM 3611 C C . LEU B 1 111 ? -32.571 18.354 -69.839 1.00 24.11 109 LEU B C 1
ATOM 3612 O O . LEU B 1 111 ? -31.601 18.071 -69.142 1.00 24.41 109 LEU B O 1
ATOM 3617 N N . GLY B 1 112 ? -32.754 19.548 -70.401 1.00 23.93 110 GLY B N 1
ATOM 3618 C CA . GLY B 1 112 ? -31.793 20.632 -70.245 1.00 23.88 110 GLY B CA 1
ATOM 3619 C C . GLY B 1 112 ? -31.632 21.487 -71.484 1.00 24.36 110 GLY B C 1
ATOM 3620 O O . GLY B 1 112 ? -30.988 22.541 -71.430 1.00 24.60 110 GLY B O 1
ATOM 3621 N N . GLY B 1 113 ? -32.192 21.027 -72.604 1.00 24.57 111 GLY B N 1
ATOM 3622 C CA . GLY B 1 113 ? -32.315 21.839 -73.809 1.00 25.15 111 GLY B CA 1
ATOM 3623 C C . GLY B 1 113 ? -31.829 21.136 -75.061 1.00 25.81 111 GLY B C 1
ATOM 3624 O O . GLY B 1 113 ? -31.289 20.034 -74.983 1.00 26.10 111 GLY B O 1
ATOM 3625 N N . ALA B 1 114 ? -32.037 21.766 -76.221 1.00 26.30 112 ALA B N 1
ATOM 3626 C CA . ALA B 1 114 ? -31.542 21.239 -77.505 1.00 26.60 112 ALA B CA 1
ATOM 3627 C C . ALA B 1 114 ? -30.101 21.631 -77.691 1.00 26.70 112 ALA B C 1
ATOM 3628 O O . ALA B 1 114 ? -29.724 22.753 -77.357 1.00 26.83 112 ALA B O 1
ATOM 3630 N N . ALA B 1 115 ? -29.288 20.707 -78.198 1.00 27.04 113 ALA B N 1
ATOM 3631 C CA . ALA B 1 115 ? -27.923 21.040 -78.612 1.00 27.40 113 ALA B CA 1
ATOM 3632 C C . ALA B 1 115 ? -27.912 21.335 -80.109 1.00 27.97 113 ALA B C 1
ATOM 3633 O O . ALA B 1 115 ? -26.916 21.802 -80.645 1.00 28.02 113 ALA B O 1
ATOM 3635 N N . ARG B 1 116 ? -29.031 21.033 -80.767 1.00 28.62 114 ARG B N 1
ATOM 3636 C CA . ARG B 1 116 ? -29.211 21.159 -82.206 1.00 29.31 114 ARG B CA 1
ATOM 3637 C C . ARG B 1 116 ? -30.721 21.127 -82.473 1.00 30.40 114 ARG B C 1
ATOM 3638 O O . ARG B 1 116 ? -31.487 20.533 -81.708 1.00 30.80 114 ARG B O 1
ATOM 3646 N N . ASP B 1 117 ? -31.155 21.768 -83.551 1.00 31.16 115 ASP B N 1
ATOM 3647 C CA . ASP B 1 117 ? -32.572 21.782 -83.882 1.00 32.08 115 ASP B CA 1
ATOM 3648 C C . ASP B 1 117 ? -32.954 20.617 -84.824 1.00 32.14 115 ASP B C 1
ATOM 3649 O O . ASP B 1 117 ? -34.125 20.424 -85.118 1.00 31.99 115 ASP B O 1
ATOM 3654 N N . ARG B 1 118 ? -31.963 19.859 -85.297 1.00 32.51 116 ARG B N 1
ATOM 3655 C CA . ARG B 1 118 ? -32.201 18.727 -86.206 1.00 33.19 116 ARG B CA 1
ATOM 3656 C C . ARG B 1 118 ? -30.985 17.796 -86.236 1.00 32.64 116 ARG B C 1
ATOM 3657 O O . ARG B 1 118 ? -29.867 18.221 -85.932 1.00 32.34 116 ARG B O 1
ATOM 3665 N N . VAL B 1 119 ? -31.197 16.540 -86.616 1.00 32.19 117 VAL B N 1
ATOM 3666 C CA . VAL B 1 119 ? -30.122 15.549 -86.595 1.00 32.16 117 VAL B CA 1
ATOM 3667 C C . VAL B 1 119 ? -30.247 14.664 -87.805 1.00 32.40 117 VAL B C 1
ATOM 3668 O O . VAL B 1 119 ? -31.357 14.226 -88.117 1.00 32.88 117 VAL B O 1
ATOM 3672 N N . PRO B 1 120 ? -29.123 14.434 -88.524 1.00 32.54 118 PRO B N 1
ATOM 3673 C CA . PRO B 1 120 ? -29.096 13.473 -89.638 1.00 32.69 118 PRO B CA 1
ATOM 3674 C C . PRO B 1 120 ? -29.609 12.108 -89.204 1.00 33.00 118 PRO B C 1
ATOM 3675 O O . PRO B 1 120 ? -29.410 11.702 -88.064 1.00 32.77 118 PRO B O 1
ATOM 3679 N N . VAL B 1 121 ? -30.302 11.421 -90.100 1.00 33.68 119 VAL B N 1
ATOM 3680 C CA . VAL B 1 121 ? -30.735 10.074 -89.812 1.00 34.51 119 VAL B CA 1
ATOM 3681 C C . VAL B 1 121 ? -30.044 9.120 -90.759 1.00 35.89 119 VAL B C 1
ATOM 3682 O O . VAL B 1 121 ? -29.552 9.533 -91.818 1.00 36.39 119 VAL B O 1
ATOM 3686 N N . TYR B 1 122 ? -29.944 7.861 -90.345 1.00 37.09 120 TYR B N 1
ATOM 3687 C CA . TYR B 1 122 ? -29.452 6.824 -91.222 1.00 38.59 120 TYR B CA 1
ATOM 3688 C C . TYR B 1 122 ? -30.478 5.718 -91.281 1.00 40.15 120 TYR B C 1
ATOM 3689 O O . TYR B 1 122 ? -31.241 5.504 -90.327 1.00 40.09 120 TYR B O 1
ATOM 3698 N N . ALA B 1 123 ? -30.492 5.038 -92.422 1.00 42.14 121 ALA B N 1
ATOM 3699 C CA . ALA B 1 123 ? -31.535 4.086 -92.760 1.00 44.23 121 ALA B CA 1
ATOM 3700 C C . ALA B 1 123 ? -31.121 2.655 -92.394 1.00 45.65 121 ALA B C 1
ATOM 3701 O O . ALA B 1 123 ? -29.975 2.243 -92.637 1.00 45.74 121 ALA B O 1
ATOM 3703 N N . THR B 1 124 ? -32.062 1.906 -91.818 1.00 47.31 122 THR B N 1
ATOM 3704 C CA . THR B 1 124 ? -31.833 0.505 -91.443 1.00 48.92 122 THR B CA 1
ATOM 3705 C C . THR B 1 124 ? -33.089 -0.316 -91.718 1.00 49.16 122 THR B C 1
ATOM 3706 O O . THR B 1 124 ? -33.016 -1.348 -92.384 1.00 50.35 122 THR B O 1
ATOM 3710 N N . PHE B 1 156 ? -30.721 -5.939 -98.829 1.00 69.63 154 PHE B N 1
ATOM 3711 C CA . PHE B 1 156 ? -29.354 -5.566 -99.213 1.00 69.65 154 PHE B CA 1
ATOM 3712 C C . PHE B 1 156 ? -28.541 -6.748 -99.765 1.00 69.73 154 PHE B C 1
ATOM 3713 O O . PHE B 1 156 ? -27.534 -6.543 -100.457 1.00 69.82 154 PHE B O 1
ATOM 3721 N N . MET B 1 157 ? -28.975 -7.974 -99.447 1.00 69.62 155 MET B N 1
ATOM 3722 C CA . MET B 1 157 ? -28.330 -9.207 -99.942 1.00 69.28 155 MET B CA 1
ATOM 3723 C C . MET B 1 157 ? -28.420 -9.337 -101.474 1.00 68.77 155 MET B C 1
ATOM 3724 O O . MET B 1 157 ? -27.506 -9.883 -102.115 1.00 68.67 155 MET B O 1
ATOM 3729 N N . ARG B 1 158 ? -29.524 -8.822 -102.035 1.00 67.79 156 ARG B N 1
ATOM 3730 C CA . ARG B 1 158 ? -29.792 -8.831 -103.480 1.00 66.54 156 ARG B CA 1
ATOM 3731 C C . ARG B 1 158 ? -28.821 -7.910 -104.241 1.00 64.98 156 ARG B C 1
ATOM 3732 O O . ARG B 1 158 ? -27.829 -8.379 -104.825 1.00 64.69 156 ARG B O 1
ATOM 3740 N N . ASP B 1 159 ? -29.130 -6.609 -104.240 1.00 62.83 157 ASP B N 1
ATOM 3741 C CA . ASP B 1 159 ? -28.284 -5.600 -104.868 1.00 60.49 157 ASP B CA 1
ATOM 3742 C C . ASP B 1 159 ? -28.254 -4.354 -103.994 1.00 58.53 157 ASP B C 1
ATOM 3743 O O . ASP B 1 159 ? -29.161 -3.512 -104.042 1.00 58.12 157 ASP B O 1
ATOM 3748 N N . ALA B 1 160 ? -27.192 -4.253 -103.201 1.00 56.04 158 ALA B N 1
ATOM 3749 C CA . ALA B 1 160 ? -27.021 -3.157 -102.260 1.00 53.86 158 ALA B CA 1
ATOM 3750 C C . ALA B 1 160 ? -26.771 -1.830 -102.954 1.00 52.23 158 ALA B C 1
ATOM 3751 O O . ALA B 1 160 ? -27.109 -0.780 -102.413 1.00 51.82 158 ALA B O 1
ATOM 3753 N N . GLY B 1 161 ? -26.181 -1.886 -104.148 1.00 50.77 159 GLY B N 1
ATOM 3754 C CA . GLY B 1 161 ? -25.878 -0.695 -104.935 1.00 49.03 159 GLY B CA 1
ATOM 3755 C C . GLY B 1 161 ? -27.140 0.029 -105.365 1.00 48.06 159 GLY B C 1
ATOM 3756 O O . GLY B 1 161 ? -27.201 1.261 -105.350 1.00 47.79 159 GLY B O 1
ATOM 3757 N N . VAL B 1 162 ? -28.150 -0.749 -105.742 1.00 47.19 160 VAL B N 1
ATOM 3758 C CA . VAL B 1 162 ? -29.464 -0.218 -106.099 1.00 46.63 160 VAL B CA 1
ATOM 3759 C C . VAL B 1 162 ? -30.119 0.449 -104.894 1.00 45.89 160 VAL B C 1
ATOM 3760 O O . VAL B 1 162 ? -30.598 1.579 -104.994 1.00 45.92 160 VAL B O 1
ATOM 3764 N N . LEU B 1 163 ? -30.111 -0.252 -103.762 1.00 45.25 161 LEU B N 1
ATOM 3765 C CA . LEU B 1 163 ? -30.575 0.288 -102.482 1.00 45.06 161 LEU B CA 1
ATOM 3766 C C . LEU B 1 163 ? -29.862 1.593 -102.094 1.00 44.75 161 LEU B C 1
ATOM 3767 O O . LEU B 1 163 ? -30.506 2.561 -101.644 1.00 44.55 161 LEU B O 1
ATOM 3772 N N . ALA B 1 164 ? -28.541 1.612 -102.289 1.00 44.17 162 ALA B N 1
ATOM 3773 C CA . ALA B 1 164 ? -27.738 2.794 -102.051 1.00 44.01 162 ALA B CA 1
ATOM 3774 C C . ALA B 1 164 ? -28.196 3.968 -102.901 1.00 44.32 162 ALA B C 1
ATOM 3775 O O . ALA B 1 164 ? -28.141 5.117 -102.451 1.00 44.45 162 ALA B O 1
ATOM 3777 N N . GLU B 1 165 ? -28.661 3.684 -104.122 1.00 44.73 163 GLU B N 1
ATOM 3778 C CA . GLU B 1 165 ? -29.072 4.751 -105.051 1.00 44.59 163 GLU B CA 1
ATOM 3779 C C . GLU B 1 165 ? -30.329 5.444 -104.558 1.00 43.86 163 GLU B C 1
ATOM 3780 O O . GLU B 1 165 ? -30.396 6.674 -104.547 1.00 43.74 163 GLU B O 1
ATOM 3786 N N . SER B 1 166 ? -31.313 4.659 -104.125 1.00 43.16 164 SER B N 1
ATOM 3787 C CA . SER B 1 166 ? -32.566 5.240 -103.654 1.00 43.08 164 SER B CA 1
ATOM 3788 C C . SER B 1 166 ? -32.393 6.019 -102.342 1.00 42.95 164 SER B C 1
ATOM 3789 O O . SER B 1 166 ? -33.014 7.072 -102.158 1.00 42.97 164 SER B O 1
ATOM 3792 N N . LEU B 1 167 ? -31.537 5.508 -101.452 1.00 42.68 165 LEU B N 1
ATOM 3793 C CA . LEU B 1 167 ? -31.271 6.154 -100.165 1.00 41.97 165 LEU B CA 1
ATOM 3794 C C . LEU B 1 167 ? -30.536 7.470 -100.347 1.00 42.39 165 LEU B C 1
ATOM 3795 O O . LEU B 1 167 ? -30.865 8.451 -99.672 1.00 42.45 165 LEU B O 1
ATOM 3800 N N . VAL B 1 168 ? -29.552 7.490 -101.254 1.00 42.54 166 VAL B N 1
ATOM 3801 C CA . VAL B 1 168 ? -28.860 8.726 -101.627 1.00 42.76 166 VAL B CA 1
ATOM 3802 C C . VAL B 1 168 ? -29.865 9.719 -102.208 1.00 43.54 166 VAL B C 1
ATOM 3803 O O . VAL B 1 168 ? -29.899 10.887 -101.800 1.00 43.73 166 VAL B O 1
ATOM 3807 N N . ALA B 1 169 ? -30.689 9.243 -103.148 1.00 44.09 167 ALA B N 1
ATOM 3808 C CA . ALA B 1 169 ? -31.718 10.070 -103.781 1.00 44.39 167 ALA B CA 1
ATOM 3809 C C . ALA B 1 169 ? -32.655 10.678 -102.734 1.00 44.59 167 ALA B C 1
ATOM 3810 O O . ALA B 1 169 ? -32.929 11.877 -102.770 1.00 44.44 167 ALA B O 1
ATOM 3812 N N . GLU B 1 170 ? -33.125 9.855 -101.794 1.00 44.90 168 GLU B N 1
ATOM 3813 C CA . GLU B 1 170 ? -33.955 10.340 -100.669 1.00 45.65 168 GLU B CA 1
ATOM 3814 C C . GLU B 1 170 ? -33.222 11.262 -99.677 1.00 44.63 168 GLU B C 1
ATOM 3815 O O . GLU B 1 170 ? -33.855 11.862 -98.813 1.00 45.12 168 GLU B O 1
ATOM 3821 N N . GLY B 1 171 ? -31.900 11.376 -99.809 1.00 43.85 169 GLY B N 1
ATOM 3822 C CA . GLY B 1 171 ? -31.101 12.305 -98.989 1.00 42.55 169 GLY B CA 1
ATOM 3823 C C . GLY B 1 171 ? -30.462 11.739 -97.718 1.00 41.34 169 GLY B C 1
ATOM 3824 O O . GLY B 1 171 ? -29.978 12.501 -96.877 1.00 40.52 169 GLY B O 1
ATOM 3825 N N . TYR B 1 172 ? -30.472 10.410 -97.583 1.00 40.47 170 TYR B N 1
ATOM 3826 C CA . TYR B 1 172 ? -29.842 9.718 -96.459 1.00 39.76 170 TYR B CA 1
ATOM 3827 C C . TYR B 1 172 ? -28.331 9.820 -96.532 1.00 38.87 170 TYR B C 1
ATOM 3828 O O . TYR B 1 172 ? -27.730 9.510 -97.565 1.00 38.62 170 TYR B O 1
ATOM 3837 N N . ALA B 1 173 ? -27.725 10.292 -95.444 1.00 37.36 171 ALA B N 1
ATOM 3838 C CA . ALA B 1 173 ? -26.282 10.435 -95.396 1.00 36.24 171 ALA B CA 1
ATOM 3839 C C . ALA B 1 173 ? -25.587 9.089 -95.164 1.00 35.19 171 ALA B C 1
ATOM 3840 O O . ALA B 1 173 ? -24.474 8.883 -95.639 1.00 35.46 171 ALA B O 1
ATOM 3842 N N . ALA B 1 174 ? -26.246 8.167 -94.463 1.00 33.69 172 ALA B N 1
ATOM 3843 C CA . ALA B 1 174 ? -25.638 6.865 -94.165 1.00 32.50 172 ALA B CA 1
ATOM 3844 C C . ALA B 1 174 ? -26.628 5.714 -94.298 1.00 31.26 172 ALA B C 1
ATOM 3845 O O . ALA B 1 174 ? -27.835 5.935 -94.287 1.00 31.04 172 ALA B O 1
ATOM 3847 N N . MET B 1 175 ? -26.104 4.493 -94.419 1.00 29.90 173 MET B N 1
ATOM 3848 C CA . MET B 1 175 ? -26.923 3.281 -94.454 1.00 28.40 173 MET B CA 1
ATOM 3849 C C . MET B 1 175 ? -26.230 2.176 -93.655 1.00 29.93 173 MET B C 1
ATOM 3850 O O . MET B 1 175 ? -24.996 2.142 -93.603 1.00 30.11 173 MET B O 1
ATOM 3855 N N . LYS B 1 176 ? -27.004 1.286 -93.033 1.00 30.04 174 LYS B N 1
ATOM 3856 C CA . LYS B 1 176 ? -26.421 0.166 -92.299 1.00 30.89 174 LYS B CA 1
ATOM 3857 C C . LYS B 1 176 ? -26.864 -1.200 -92.839 1.00 30.97 174 LYS B C 1
ATOM 3858 O O . LYS B 1 176 ? -28.047 -1.436 -93.011 1.00 31.10 174 LYS B O 1
ATOM 3864 N N . ILE B 1 177 ? -25.917 -2.111 -93.055 1.00 31.04 175 ILE B N 1
ATOM 3865 C CA . ILE B 1 177 ? -26.238 -3.465 -93.522 1.00 31.48 175 ILE B CA 1
ATOM 3866 C C . ILE B 1 177 ? -25.523 -4.553 -92.701 1.00 31.70 175 ILE B C 1
ATOM 3867 O O . ILE B 1 177 ? -24.467 -4.312 -92.112 1.00 31.67 175 ILE B O 1
ATOM 3872 N N . TRP B 1 178 ? -26.095 -5.751 -92.673 1.00 31.90 176 TRP B N 1
ATOM 3873 C CA . TRP B 1 178 ? -25.526 -6.835 -91.882 1.00 32.49 176 TRP B CA 1
ATOM 3874 C C . TRP B 1 178 ? -25.434 -8.148 -92.642 1.00 32.35 176 TRP B C 1
ATOM 3875 O O . TRP B 1 178 ? -26.122 -9.109 -92.289 1.00 32.41 176 TRP B O 1
ATOM 3886 N N . PRO B 1 179 ? -24.566 -8.203 -93.679 1.00 32.21 177 PRO B N 1
ATOM 3887 C CA . PRO B 1 179 ? -24.567 -9.352 -94.599 1.00 32.00 177 PRO B CA 1
ATOM 3888 C C . PRO B 1 179 ? -23.744 -10.536 -94.125 1.00 32.14 177 PRO B C 1
ATOM 3889 O O . PRO B 1 179 ? -23.644 -11.532 -94.839 1.00 33.11 177 PRO B O 1
ATOM 3893 N N . PHE B 1 180 ? -23.140 -10.429 -92.947 1.00 32.24 178 PHE B N 1
ATOM 3894 C CA . PHE B 1 180 ? -22.284 -11.490 -92.418 1.00 31.39 178 PHE B CA 1
ATOM 3895 C C . PHE B 1 180 ? -23.020 -12.372 -91.424 1.00 31.90 178 PHE B C 1
ATOM 3896 O O . PHE B 1 180 ? -22.487 -13.395 -90.995 1.00 32.23 178 PHE B O 1
ATOM 3904 N N . ASP B 1 181 ? -24.242 -11.981 -91.064 1.00 32.26 179 ASP B N 1
ATOM 3905 C CA . ASP B 1 181 ? -24.977 -12.639 -89.985 1.00 33.07 179 ASP B CA 1
ATOM 3906 C C . ASP B 1 181 ? -25.146 -14.132 -90.158 1.00 33.91 179 ASP B C 1
ATOM 3907 O O . ASP B 1 181 ? -24.876 -14.905 -89.229 1.00 34.44 179 ASP B O 1
ATOM 3912 N N . ASP B 1 182 ? -25.585 -14.537 -91.348 1.00 34.56 180 ASP B N 1
ATOM 3913 C CA . ASP B 1 182 ? -25.883 -15.937 -91.618 1.00 35.17 180 ASP B CA 1
ATOM 3914 C C . ASP B 1 182 ? -24.681 -16.833 -91.432 1.00 34.44 180 ASP B C 1
ATOM 3915 O O . ASP B 1 182 ? -24.825 -17.975 -91.000 1.00 34.55 180 ASP B O 1
ATOM 3920 N N . PHE B 1 183 ? -23.495 -16.310 -91.712 1.00 33.95 181 PHE B N 1
ATOM 3921 C CA . PHE B 1 183 ? -22.274 -17.107 -91.575 1.00 33.68 181 PHE B CA 1
ATOM 3922 C C . PHE B 1 183 ? -21.968 -17.515 -90.136 1.00 33.21 181 PHE B C 1
ATOM 3923 O O . PHE B 1 183 ? -21.400 -18.585 -89.910 1.00 33.19 181 PHE B O 1
ATOM 3931 N N . ALA B 1 184 ? -22.383 -16.700 -89.168 1.00 32.86 182 ALA B N 1
ATOM 3932 C CA . ALA B 1 184 ? -22.162 -17.030 -87.748 1.00 33.08 182 ALA B CA 1
ATOM 3933 C C . ALA B 1 184 ? -22.955 -18.238 -87.269 1.00 33.43 182 ALA B C 1
ATOM 3934 O O . ALA B 1 184 ? -22.638 -18.813 -86.231 1.00 33.82 182 ALA B O 1
ATOM 3936 N N . SER B 1 185 ? -23.974 -18.646 -88.023 1.00 33.91 183 SER B N 1
ATOM 3937 C CA . SER B 1 185 ? -24.725 -19.847 -87.638 1.00 34.27 183 SER B CA 1
ATOM 3938 C C . SER B 1 185 ? -23.984 -21.152 -87.987 1.00 34.28 183 SER B C 1
ATOM 3939 O O . SER B 1 185 ? -24.217 -22.188 -87.361 1.00 34.46 183 SER B O 1
ATOM 3942 N N . ILE B 1 186 ? -23.089 -21.107 -88.972 1.00 34.36 184 ILE B N 1
ATOM 3943 C CA . ILE B 1 186 ? -22.154 -22.217 -89.179 1.00 34.71 184 ILE B CA 1
ATOM 3944 C C . ILE B 1 186 ? -21.257 -22.346 -87.939 1.00 34.63 184 ILE B C 1
ATOM 3945 O O . ILE B 1 186 ? -21.210 -23.394 -87.292 1.00 34.97 184 ILE B O 1
ATOM 3950 N N . THR B 1 187 ? -20.553 -21.266 -87.624 1.00 34.30 185 THR B N 1
ATOM 3951 C CA . THR B 1 187 ? -19.781 -21.147 -86.398 1.00 33.93 185 THR B CA 1
ATOM 3952 C C . THR B 1 187 ? -19.453 -19.675 -86.145 1.00 33.33 185 THR B C 1
ATOM 3953 O O . THR B 1 187 ? -19.126 -18.932 -87.084 1.00 33.49 185 THR B O 1
ATOM 3957 N N . PRO B 1 188 ? -19.599 -19.222 -84.891 1.00 32.42 186 PRO B N 1
ATOM 3958 C CA . PRO B 1 188 ? -19.245 -17.825 -84.610 1.00 31.42 186 PRO B CA 1
ATOM 3959 C C . PRO B 1 188 ? -17.737 -17.575 -84.429 1.00 30.58 186 PRO B C 1
ATOM 3960 O O . PRO B 1 188 ? -17.304 -16.425 -84.337 1.00 30.23 186 PRO B O 1
ATOM 3964 N N . HIS B 1 189 ? -16.933 -18.627 -84.432 1.00 29.83 187 HIS B N 1
ATOM 3965 C CA . HIS B 1 189 ? -15.512 -18.453 -84.079 1.00 29.62 187 HIS B CA 1
ATOM 3966 C C . HIS B 1 189 ? -14.546 -18.494 -85.266 1.00 29.24 187 HIS B C 1
ATOM 3967 O O . HIS B 1 189 ? -13.346 -18.309 -85.110 1.00 28.53 187 HIS B O 1
ATOM 3974 N N . HIS B 1 190 ? -15.114 -18.680 -86.452 1.00 29.50 188 HIS B N 1
ATOM 3975 C CA . HIS B 1 190 ? -14.378 -18.675 -87.709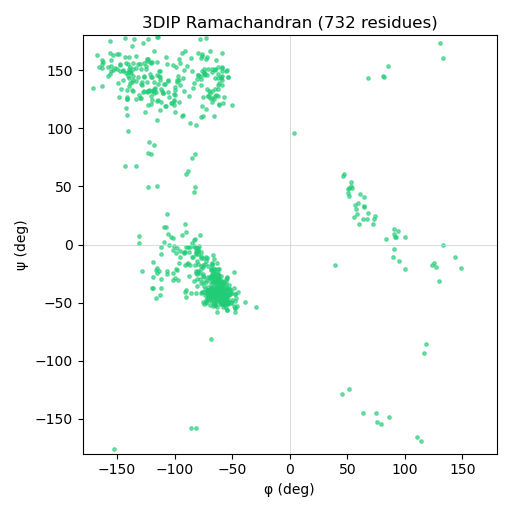 1.00 30.31 188 HIS B CA 1
ATOM 3976 C C . HIS B 1 190 ? -15.299 -18.324 -88.905 1.00 30.69 188 HIS B C 1
ATOM 3977 O O . HIS B 1 190 ? -16.491 -18.646 -88.915 1.00 30.61 188 HIS B O 1
ATOM 3984 N N . ILE B 1 191 ? -14.731 -17.641 -89.891 1.00 31.21 189 ILE B N 1
ATOM 3985 C CA . ILE B 1 191 ? -15.416 -17.356 -91.151 1.00 31.69 189 ILE B CA 1
ATOM 3986 C C . ILE B 1 191 ? -14.466 -17.679 -92.312 1.00 32.46 189 ILE B C 1
ATOM 3987 O O . ILE B 1 191 ? -13.314 -17.195 -92.353 1.00 31.94 189 ILE B O 1
ATOM 3992 N N . SER B 1 192 ? -14.946 -18.526 -93.229 1.00 33.24 190 SER B N 1
ATOM 3993 C CA . SER B 1 192 ? -14.151 -18.969 -94.378 1.00 34.24 190 SER B CA 1
ATOM 3994 C C . SER B 1 192 ? -13.826 -17.810 -95.297 1.00 34.46 190 SER B C 1
ATOM 3995 O O . SER B 1 192 ? -14.585 -16.850 -95.378 1.00 34.27 190 SER B O 1
ATOM 3998 N N . LEU B 1 193 ? -12.695 -17.908 -95.989 1.00 35.37 191 LEU B N 1
ATOM 3999 C CA . LEU B 1 193 ? -12.290 -16.879 -96.947 1.00 36.06 191 LEU B CA 1
ATOM 4000 C C . LEU B 1 193 ? -13.319 -16.723 -98.058 1.00 36.72 191 LEU B C 1
ATOM 4001 O O . LEU B 1 193 ? -13.506 -15.623 -98.596 1.00 36.88 191 LEU B O 1
ATOM 4006 N N . THR B 1 194 ? -14.002 -17.821 -98.371 1.00 37.32 192 THR B N 1
ATOM 4007 C CA . THR B 1 194 ? -15.038 -17.815 -99.399 1.00 38.12 192 THR B CA 1
ATOM 4008 C C . THR B 1 194 ? -16.336 -17.167 -98.877 1.00 38.17 192 THR B C 1
ATOM 4009 O O . THR B 1 194 ? -16.970 -16.363 -99.579 1.00 38.30 192 THR B O 1
ATOM 4013 N N . ASP B 1 195 ? -16.700 -17.474 -97.633 1.00 38.12 193 ASP B N 1
ATOM 4014 C CA . ASP B 1 195 ? -17.835 -16.800 -96.990 1.00 38.27 193 ASP B CA 1
ATOM 4015 C C . ASP B 1 195 ? -17.583 -15.309 -96.716 1.00 37.71 193 ASP B C 1
ATOM 4016 O O . ASP B 1 195 ? -18.491 -14.486 -96.845 1.00 37.61 193 ASP B O 1
ATOM 4021 N N . LEU B 1 196 ? -16.350 -14.973 -96.349 1.00 37.25 194 LEU B N 1
ATOM 4022 C CA . LEU B 1 196 ? -15.931 -13.581 -96.201 1.00 36.97 194 LEU B CA 1
ATOM 4023 C C . LEU B 1 196 ? -16.177 -12.791 -97.491 1.00 37.53 194 LEU B C 1
ATOM 4024 O O . LEU B 1 196 ? -16.797 -11.729 -97.463 1.00 37.07 194 LEU B O 1
ATOM 4029 N N . LYS B 1 197 ? -15.690 -13.332 -98.612 1.00 38.25 195 LYS B N 1
ATOM 4030 C CA . LYS B 1 197 ? -15.857 -12.737 -99.943 1.00 39.07 195 LYS B CA 1
ATOM 4031 C C . LYS B 1 197 ? -17.319 -12.458 -100.335 1.00 38.33 195 LYS B C 1
ATOM 4032 O O . LYS B 1 197 ? -17.614 -11.396 -100.878 1.00 38.67 195 LYS B O 1
ATOM 4038 N N . ASP B 1 198 ? -18.222 -13.400 -100.060 1.00 37.80 196 ASP B N 1
ATOM 4039 C CA . ASP B 1 198 ? -19.655 -13.181 -100.277 1.00 37.47 196 ASP B CA 1
ATOM 4040 C C . ASP B 1 198 ? -20.188 -12.043 -99.427 1.00 36.90 196 ASP B C 1
ATOM 4041 O O . ASP B 1 198 ? -20.987 -11.230 -99.898 1.00 37.27 196 ASP B O 1
ATOM 4046 N N . GLY B 1 199 ? -19.759 -11.989 -98.168 1.00 36.07 197 GLY B N 1
ATOM 4047 C CA . GLY B 1 199 ? -20.193 -10.942 -97.256 1.00 34.71 197 GLY B CA 1
ATOM 4048 C C . GLY B 1 199 ? -19.777 -9.553 -97.698 1.00 34.16 197 GLY B C 1
ATOM 4049 O O . GLY B 1 199 ? -20.491 -8.585 -97.429 1.00 34.38 197 GLY B O 1
ATOM 4050 N N . LEU B 1 200 ? -18.639 -9.458 -98.393 1.00 33.66 198 LEU B N 1
ATOM 4051 C CA . LEU B 1 200 ? -18.087 -8.180 -98.868 1.00 33.30 198 LEU B CA 1
ATOM 4052 C C . LEU B 1 200 ? -18.740 -7.618 -100.135 1.00 33.85 198 LEU B C 1
ATOM 4053 O O . LEU B 1 200 ? -18.675 -6.409 -100.379 1.00 33.42 198 LEU B O 1
ATOM 4058 N N . GLU B 1 201 ? -19.363 -8.491 -100.937 1.00 34.69 199 GLU B N 1
ATOM 4059 C CA . GLU B 1 201 ? -20.047 -8.083 -102.183 1.00 35.13 199 GLU B CA 1
ATOM 4060 C C . GLU B 1 201 ? -20.936 -6.841 -102.048 1.00 34.55 199 GLU B C 1
ATOM 4061 O O . GLU B 1 201 ? -20.781 -5.888 -102.826 1.00 34.15 199 GLU B O 1
ATOM 4067 N N . PRO B 1 202 ? -21.870 -6.839 -101.073 1.00 34.25 200 PRO B N 1
ATOM 4068 C CA . PRO B 1 202 ? -22.714 -5.645 -100.884 1.00 34.36 200 PRO B CA 1
ATOM 4069 C C . PRO B 1 202 ? -21.941 -4.325 -100.718 1.00 35.03 200 PRO B C 1
ATOM 4070 O O . PRO B 1 202 ? -22.403 -3.278 -101.192 1.00 35.22 200 PRO B O 1
ATOM 4074 N N . PHE B 1 203 ? -20.775 -4.372 -100.076 1.00 35.05 201 PHE B N 1
ATOM 4075 C CA . PHE B 1 203 ? -19.947 -3.177 -99.932 1.00 35.41 201 PHE B CA 1
ATOM 4076 C C . PHE B 1 203 ? -19.320 -2.768 -101.269 1.00 35.98 201 PHE B C 1
ATOM 4077 O O . PHE B 1 203 ? -19.216 -1.569 -101.570 1.00 36.19 201 PHE B O 1
ATOM 4085 N N . ARG B 1 204 ? -18.893 -3.760 -102.057 1.00 36.59 202 ARG B N 1
ATOM 4086 C CA . ARG B 1 204 ? -18.344 -3.510 -103.402 1.00 37.61 202 ARG B CA 1
ATOM 4087 C C . ARG B 1 204 ? -19.415 -2.882 -104.318 1.00 37.32 202 ARG B C 1
ATOM 4088 O O . ARG B 1 204 ? -19.150 -1.921 -105.051 1.00 37.18 202 ARG B O 1
ATOM 4096 N N . LYS B 1 205 ? -20.626 -3.418 -104.223 1.00 37.22 203 LYS B N 1
ATOM 4097 C CA . LYS B 1 205 ? -21.747 -2.950 -105.009 1.00 37.50 203 LYS B CA 1
ATOM 4098 C C . LYS B 1 205 ? -22.125 -1.533 -104.656 1.00 37.46 203 LYS B C 1
ATOM 4099 O O . LYS B 1 205 ? -22.333 -0.707 -105.563 1.00 38.61 203 LYS B O 1
ATOM 4105 N N . ILE B 1 206 ? -22.188 -1.231 -103.360 1.00 36.53 204 ILE B N 1
ATOM 4106 C CA . ILE B 1 206 ? -22.470 0.139 -102.916 1.00 35.53 204 ILE B CA 1
ATOM 4107 C C . ILE B 1 206 ? -21.438 1.121 -103.483 1.00 35.35 204 ILE B C 1
ATOM 4108 O O . ILE B 1 206 ? -21.818 2.130 -104.071 1.00 35.23 204 ILE B O 1
ATOM 4113 N N . ARG B 1 207 ? -20.149 0.824 -103.324 1.00 35.07 205 ARG B N 1
ATOM 4114 C CA . ARG B 1 207 ? -19.108 1.768 -103.746 1.00 35.57 205 ARG B CA 1
ATOM 4115 C C . ARG B 1 207 ? -19.034 1.916 -105.268 1.00 35.74 205 ARG B C 1
ATOM 4116 O O . ARG B 1 207 ? -18.696 2.987 -105.785 1.00 35.72 205 ARG B O 1
ATOM 4124 N N . ALA B 1 208 ? -19.358 0.838 -105.979 1.00 36.08 206 ALA B N 1
ATOM 4125 C CA . ALA B 1 208 ? -19.370 0.870 -107.438 1.00 36.40 206 ALA B CA 1
ATOM 4126 C C . ALA B 1 208 ? -20.534 1.759 -107.896 1.00 36.37 206 ALA B C 1
ATOM 4127 O O . ALA B 1 208 ? -20.380 2.602 -108.784 1.00 36.77 206 ALA B O 1
ATOM 4129 N N . ALA B 1 209 ? -21.671 1.617 -107.225 1.00 35.97 207 ALA B N 1
ATOM 4130 C CA . ALA B 1 209 ? -22.873 2.328 -107.612 1.00 35.63 207 ALA B CA 1
ATOM 4131 C C . ALA B 1 209 ? -22.925 3.787 -107.136 1.00 35.56 207 ALA B C 1
ATOM 4132 O O . ALA B 1 209 ? -23.462 4.634 -107.841 1.00 35.92 207 ALA B O 1
ATOM 4134 N N . VAL B 1 210 ? -22.394 4.095 -105.954 1.00 35.19 208 VAL B N 1
ATOM 4135 C CA . VAL B 1 210 ? -22.509 5.470 -105.439 1.00 34.81 208 VAL B CA 1
ATOM 4136 C C . VAL B 1 210 ? -21.226 6.117 -104.920 1.00 34.64 208 VAL B C 1
ATOM 4137 O O . VAL B 1 210 ? -21.283 7.205 -104.355 1.00 34.69 208 VAL B O 1
ATOM 4141 N N . GLY B 1 211 ? -20.083 5.462 -105.098 1.00 34.58 209 GLY B N 1
ATOM 4142 C CA . GLY B 1 211 ? -18.828 5.957 -104.543 1.00 35.14 209 GLY B CA 1
ATOM 4143 C C . GLY B 1 211 ? -18.958 6.423 -103.095 1.00 35.89 209 GLY B C 1
ATOM 4144 O O . GLY B 1 211 ? -19.493 5.710 -102.242 1.00 35.98 209 GLY B O 1
ATOM 4145 N N . GLN B 1 212 ? -18.497 7.642 -102.840 1.00 36.09 210 GLN B N 1
ATOM 4146 C CA . GLN B 1 212 ? -18.448 8.236 -101.506 1.00 36.67 210 GLN B CA 1
ATOM 4147 C C . GLN B 1 212 ? -19.705 9.034 -101.149 1.00 36.86 210 GLN B C 1
ATOM 4148 O O . GLN B 1 212 ? -19.675 9.857 -100.234 1.00 37.06 210 GLN B O 1
ATOM 4154 N N . ARG B 1 213 ? -20.799 8.812 -101.870 1.00 37.03 211 ARG B N 1
ATOM 4155 C CA . ARG B 1 213 ? -21.995 9.649 -101.717 1.00 37.52 211 ARG B CA 1
ATOM 4156 C C . ARG B 1 213 ? -22.852 9.245 -100.508 1.00 36.14 211 ARG B C 1
ATOM 4157 O O . ARG B 1 213 ? -23.725 10.004 -100.071 1.00 36.33 211 ARG B O 1
ATOM 4165 N N . ILE B 1 214 ? -22.576 8.064 -99.957 1.00 34.53 212 ILE B N 1
ATOM 4166 C CA . ILE B 1 214 ? -23.225 7.615 -98.739 1.00 33.07 212 ILE B CA 1
ATOM 4167 C C . ILE B 1 214 ? -22.207 6.951 -97.817 1.00 33.02 212 ILE B C 1
ATOM 4168 O O . ILE B 1 214 ? -21.244 6.344 -98.293 1.00 33.54 212 ILE B O 1
ATOM 4173 N N . GLU B 1 215 ? -22.403 7.087 -96.509 1.00 32.10 213 GLU B N 1
ATOM 4174 C CA . GLU B 1 215 ? -21.612 6.339 -95.531 1.00 31.61 213 GLU B CA 1
ATOM 4175 C C . GLU B 1 215 ? -22.114 4.915 -95.423 1.00 30.87 213 GLU B C 1
ATOM 4176 O O . GLU B 1 215 ? -23.318 4.671 -95.521 1.00 31.62 213 GLU B O 1
ATOM 4182 N N . ILE B 1 216 ? -21.210 3.971 -95.202 1.00 29.91 214 ILE B N 1
ATOM 4183 C CA . ILE B 1 216 ? -21.629 2.611 -94.848 1.00 29.10 214 ILE B CA 1
ATOM 4184 C C . ILE B 1 216 ? -21.222 2.203 -93.423 1.00 28.85 214 ILE B C 1
ATOM 4185 O O . ILE B 1 216 ? -20.109 2.477 -92.957 1.00 27.96 214 ILE B O 1
ATOM 4190 N N . MET B 1 217 ? -22.155 1.536 -92.760 1.00 28.46 215 MET B N 1
ATOM 4191 C CA . MET B 1 217 ? -21.946 0.907 -91.473 1.00 28.00 215 MET B CA 1
ATOM 4192 C C . MET B 1 217 ? -22.167 -0.566 -91.646 1.00 27.90 215 MET B C 1
ATOM 4193 O O . MET B 1 217 ? -23.146 -0.990 -92.267 1.00 27.85 215 MET B O 1
ATOM 4198 N N . CYS B 1 218 ? -21.241 -1.338 -91.097 1.00 27.49 216 CYS B N 1
ATOM 4199 C CA . CYS B 1 218 ? -21.369 -2.761 -91.058 1.00 27.31 216 CYS B CA 1
ATOM 4200 C C . CYS B 1 218 ? -21.839 -3.168 -89.663 1.00 27.80 216 CYS B C 1
ATOM 4201 O O . CYS B 1 218 ? -21.187 -2.839 -88.652 1.00 27.68 216 CYS B O 1
ATOM 4204 N N . GLU B 1 219 ? -22.965 -3.881 -89.612 1.00 27.70 217 GLU B N 1
ATOM 4205 C CA . GLU B 1 219 ? -23.511 -4.373 -88.358 1.00 27.41 217 GLU B CA 1
ATOM 4206 C C . GLU B 1 219 ? -23.164 -5.843 -88.175 1.00 26.90 217 GLU B C 1
ATOM 4207 O O . GLU B 1 219 ? -23.532 -6.690 -89.001 1.00 26.70 217 GLU B O 1
ATOM 4213 N N . LEU B 1 220 ? -22.451 -6.148 -87.090 1.00 26.29 218 LEU B N 1
ATOM 4214 C CA . LEU B 1 220 ? -22.053 -7.532 -86.823 1.00 25.34 218 LEU B CA 1
ATOM 4215 C C . LEU B 1 220 ? -22.918 -8.241 -85.771 1.00 25.34 218 LEU B C 1
ATOM 4216 O O . LEU B 1 220 ? -22.744 -9.437 -85.533 1.00 24.90 218 LEU B O 1
ATOM 4221 N N . HIS B 1 221 ? -23.854 -7.497 -85.169 1.00 25.28 219 HIS B N 1
ATOM 4222 C CA . HIS B 1 221 ? -24.879 -8.041 -84.253 1.00 25.82 219 HIS B CA 1
ATOM 4223 C C . HIS B 1 221 ? -24.357 -8.835 -83.047 1.00 25.51 219 HIS B C 1
ATOM 4224 O O . HIS B 1 221 ? -25.079 -9.668 -82.493 1.00 25.81 219 HIS B O 1
ATOM 4231 N N . SER B 1 222 ? -23.115 -8.576 -82.640 1.00 25.33 220 SER B N 1
ATOM 4232 C CA . SER B 1 222 ? -22.513 -9.255 -81.498 1.00 24.91 220 SER B CA 1
ATOM 4233 C C . SER B 1 222 ? -22.360 -10.742 -81.753 1.00 24.94 220 SER B C 1
ATOM 4234 O O . SER B 1 222 ? -22.467 -11.534 -80.840 1.00 24.82 220 SER B O 1
ATOM 4237 N N . LEU B 1 223 ? -22.105 -11.128 -82.996 1.00 25.27 221 LEU B N 1
ATOM 4238 C CA . LEU B 1 223 ? -22.163 -12.540 -83.338 1.00 25.59 221 LEU B CA 1
ATOM 4239 C C . LEU B 1 223 ? -20.838 -13.277 -83.323 1.00 25.95 221 LEU B C 1
ATOM 4240 O O . LEU B 1 223 ? -20.824 -14.503 -83.287 1.00 26.75 221 LEU B O 1
ATOM 4245 N N . TRP B 1 224 ? -19.727 -12.553 -83.330 1.00 25.81 222 TRP B N 1
ATOM 4246 C CA . TRP B 1 224 ? -18.450 -13.182 -83.628 1.00 25.47 222 TRP B CA 1
ATOM 4247 C C . TRP B 1 224 ? -17.433 -13.237 -82.496 1.00 25.21 222 TRP B C 1
ATOM 4248 O O . TRP B 1 224 ? -17.370 -12.359 -81.629 1.00 24.90 222 TRP B O 1
ATOM 4259 N N . GLY B 1 225 ? -16.617 -14.275 -82.529 1.00 24.63 223 GLY B N 1
ATOM 4260 C CA . GLY B 1 225 ? -15.409 -14.298 -81.747 1.00 24.19 223 GLY B CA 1
ATOM 4261 C C . GLY B 1 225 ? -14.344 -13.372 -82.318 1.00 24.13 223 GLY B C 1
ATOM 4262 O O . GLY B 1 225 ? -14.526 -12.764 -83.374 1.00 24.25 223 GLY B O 1
ATOM 4263 N N . THR B 1 226 ? -13.214 -13.302 -81.614 1.00 24.01 224 THR B N 1
ATOM 4264 C CA . THR B 1 226 ? -12.147 -12.332 -81.867 1.00 23.53 224 THR B CA 1
ATOM 4265 C C . THR B 1 226 ? -11.493 -12.456 -83.233 1.00 23.78 224 THR B C 1
ATOM 4266 O O . THR B 1 226 ? -11.171 -11.452 -83.859 1.00 23.33 224 THR B O 1
ATOM 4270 N N . HIS B 1 227 ? -11.275 -13.689 -83.667 1.00 23.94 225 HIS B N 1
ATOM 4271 C CA . HIS B 1 227 ? -10.571 -13.929 -84.897 1.00 25.28 225 HIS B CA 1
ATOM 4272 C C . HIS B 1 227 ? -11.458 -13.572 -86.113 1.00 25.68 225 HIS B C 1
ATOM 4273 O O . HIS B 1 227 ? -11.025 -12.837 -87.013 1.00 25.73 225 HIS B O 1
ATOM 4280 N N . ALA B 1 228 ? -12.688 -14.085 -86.120 1.00 25.40 226 ALA B N 1
ATOM 4281 C CA . ALA B 1 228 ? -13.640 -13.781 -87.174 1.00 25.30 226 ALA B CA 1
ATOM 4282 C C . ALA B 1 228 ? -13.882 -12.285 -87.247 1.00 25.19 226 ALA B C 1
ATOM 4283 O O . ALA B 1 228 ? -13.905 -11.718 -88.343 1.00 25.47 226 ALA B O 1
ATOM 4285 N N . ALA B 1 229 ? -14.052 -11.648 -86.084 1.00 24.78 227 ALA B N 1
ATOM 4286 C CA . ALA B 1 229 ? -14.302 -10.211 -86.029 1.00 24.24 227 ALA B CA 1
ATOM 4287 C C . ALA B 1 229 ? -13.144 -9.442 -86.667 1.00 24.37 227 ALA B C 1
ATOM 4288 O O . ALA B 1 229 ? -13.370 -8.546 -87.477 1.00 24.90 227 ALA B O 1
ATOM 4290 N N . ALA B 1 230 ? -11.912 -9.811 -86.323 1.00 24.14 228 ALA B N 1
ATOM 4291 C CA . ALA B 1 230 ? -10.728 -9.154 -86.865 1.00 24.60 228 ALA B CA 1
ATOM 4292 C C . ALA B 1 230 ? -10.565 -9.405 -88.354 1.00 24.93 228 ALA B C 1
ATOM 4293 O O . ALA B 1 230 ? -10.018 -8.553 -89.076 1.00 24.99 228 ALA B O 1
ATOM 4295 N N . ARG B 1 231 ? -11.016 -10.574 -88.808 1.00 25.15 229 ARG B N 1
ATOM 4296 C CA . ARG B 1 231 ? -10.873 -10.926 -90.211 1.00 25.75 229 ARG B CA 1
ATOM 4297 C C . ARG B 1 231 ? -11.803 -10.036 -91.032 1.00 26.39 229 ARG B C 1
ATOM 4298 O O . ARG B 1 231 ? -11.361 -9.361 -91.980 1.00 26.88 229 ARG B O 1
ATOM 4306 N N . ILE B 1 232 ? -13.075 -10.009 -90.630 1.00 26.28 230 ILE B N 1
ATOM 4307 C CA . ILE B 1 232 ? -14.061 -9.111 -91.208 1.00 26.21 230 ILE B CA 1
ATOM 4308 C C . ILE B 1 232 ? -13.608 -7.652 -91.169 1.00 26.61 230 ILE B C 1
ATOM 4309 O O . ILE B 1 232 ? -13.608 -6.984 -92.209 1.00 27.11 230 ILE B O 1
ATOM 4314 N N . CYS B 1 233 ? -13.181 -7.176 -89.998 1.00 26.48 231 CYS B N 1
ATOM 4315 C CA . CYS B 1 233 ? -12.747 -5.781 -89.846 1.00 26.06 231 CYS B CA 1
ATOM 4316 C C . CYS B 1 233 ? -11.626 -5.411 -90.786 1.00 26.64 231 CYS B C 1
ATOM 4317 O O . CYS B 1 233 ? -11.712 -4.387 -91.452 1.00 27.47 231 CYS B O 1
ATOM 4320 N N . ASN B 1 234 ? -10.578 -6.229 -90.851 1.00 26.68 232 ASN B N 1
ATOM 4321 C CA . ASN B 1 234 ? -9.499 -5.986 -91.812 1.00 27.06 232 ASN B CA 1
ATOM 4322 C C . ASN B 1 234 ? -9.940 -5.952 -93.276 1.00 27.79 232 ASN B C 1
ATOM 4323 O O . ASN B 1 234 ? -9.484 -5.091 -94.025 1.00 28.14 232 ASN B O 1
ATOM 4328 N N . ALA B 1 235 ? -10.816 -6.887 -93.670 1.00 28.30 233 ALA B N 1
ATOM 4329 C CA . ALA B 1 235 ? -11.282 -7.004 -95.056 1.00 29.03 233 ALA B CA 1
ATOM 4330 C C . ALA B 1 235 ? -12.160 -5.833 -95.475 1.00 29.75 233 ALA B C 1
ATOM 4331 O O . ALA B 1 235 ? -12.320 -5.568 -96.661 1.00 30.05 233 ALA B O 1
ATOM 4333 N N . LEU B 1 236 ? -12.728 -5.140 -94.491 1.00 30.70 234 LEU B N 1
ATOM 4334 C CA . LEU B 1 236 ? -13.592 -4.000 -94.744 1.00 31.39 234 LEU B CA 1
ATOM 4335 C C . LEU B 1 236 ? -12.830 -2.707 -95.004 1.00 32.24 234 LEU B C 1
ATOM 4336 O O . LEU B 1 236 ? -13.449 -1.695 -95.357 1.00 33.15 234 LEU B O 1
ATOM 4341 N N . ALA B 1 237 ? -11.514 -2.724 -94.821 1.00 32.60 235 ALA B N 1
ATOM 4342 C CA . ALA B 1 237 ? -10.718 -1.492 -94.909 1.00 33.65 235 ALA B CA 1
ATOM 4343 C C . ALA B 1 237 ? -10.925 -0.741 -96.236 1.00 34.31 235 ALA B C 1
ATOM 4344 O O . ALA B 1 237 ? -11.165 0.475 -96.238 1.00 33.78 235 ALA B O 1
ATOM 4346 N N . ASP B 1 238 ? -10.862 -1.483 -97.349 1.00 35.22 236 ASP B N 1
ATOM 4347 C CA . ASP B 1 238 ? -10.948 -0.898 -98.695 1.00 36.21 236 ASP B CA 1
ATOM 4348 C C . ASP B 1 238 ? -12.272 -0.210 -98.947 1.00 35.80 236 ASP B C 1
ATOM 4349 O O . ASP B 1 238 ? -12.344 0.693 -99.765 1.00 36.55 236 ASP B O 1
ATOM 4354 N N . TYR B 1 239 ? -13.312 -0.618 -98.228 1.00 35.09 237 TYR B N 1
ATOM 4355 C CA . TYR B 1 239 ? -14.650 -0.077 -98.461 1.00 33.90 237 TYR B CA 1
ATOM 4356 C C . TYR B 1 239 ? -14.947 1.183 -97.652 1.00 32.50 237 TYR B C 1
ATOM 4357 O O . TYR B 1 239 ? -16.003 1.792 -97.818 1.00 32.47 237 TYR B O 1
ATOM 4366 N N . GLY B 1 240 ? -13.987 1.591 -96.817 1.00 31.32 238 GLY B N 1
ATOM 4367 C CA . GLY B 1 240 ? -14.081 2.809 -96.002 1.00 29.51 238 GLY B CA 1
ATOM 4368 C C . GLY B 1 240 ? -15.343 2.946 -95.168 1.00 28.88 238 GLY B C 1
ATOM 4369 O O . GLY B 1 240 ? -15.987 3.992 -95.169 1.00 28.39 238 GLY B O 1
ATOM 4370 N N . VAL B 1 241 ? -15.713 1.892 -94.439 1.00 28.44 239 VAL B N 1
ATOM 4371 C CA . VAL B 1 241 ? -16.929 1.963 -93.605 1.00 27.60 239 VAL B CA 1
ATOM 4372 C C . VAL B 1 241 ? -16.826 3.027 -92.518 1.00 27.30 239 VAL B C 1
ATOM 4373 O O . VAL B 1 241 ? -15.721 3.389 -92.095 1.00 26.82 239 VAL B O 1
ATOM 4377 N N . LEU B 1 242 ? -17.982 3.564 -92.108 1.00 27.30 240 LEU B N 1
ATOM 4378 C CA . LEU B 1 242 ? -18.010 4.599 -91.079 1.00 26.39 240 LEU B CA 1
ATOM 4379 C C . LEU B 1 242 ? -17.735 3.936 -89.735 1.00 26.69 240 LEU B C 1
ATOM 4380 O O . LEU B 1 242 ? -16.847 4.370 -88.976 1.00 26.42 240 LEU B O 1
ATOM 4385 N N . TRP B 1 243 ? -18.490 2.878 -89.453 1.00 26.19 241 TRP B N 1
ATOM 4386 C CA . TRP B 1 243 ? -18.193 2.053 -88.291 1.00 26.00 241 TRP B CA 1
ATOM 4387 C C . TRP B 1 243 ? -18.544 0.605 -88.503 1.00 26.10 241 TRP B C 1
ATOM 4388 O O . TRP B 1 243 ? -19.383 0.273 -89.352 1.00 26.76 241 TRP B O 1
ATOM 4399 N N . VAL B 1 244 ? -17.859 -0.247 -87.753 1.00 25.93 242 VAL B N 1
ATOM 4400 C CA . VAL B 1 244 ? -18.280 -1.621 -87.561 1.00 26.27 242 VAL B CA 1
ATOM 4401 C C . VAL B 1 244 ? -18.919 -1.706 -86.179 1.00 26.29 242 VAL B C 1
ATOM 4402 O O . VAL B 1 244 ? -18.307 -1.360 -85.157 1.00 26.37 242 VAL B O 1
ATOM 4406 N N . GLU B 1 245 ? -20.171 -2.134 -86.168 1.00 26.17 243 GLU B N 1
ATOM 4407 C CA . GLU B 1 245 ? -20.970 -2.123 -84.970 1.00 25.85 243 GLU B CA 1
ATOM 4408 C C . GLU B 1 245 ? -21.025 -3.514 -84.314 1.00 25.66 243 GLU B C 1
ATOM 4409 O O . GLU B 1 245 ? -21.250 -4.527 -84.998 1.00 25.09 243 GLU B O 1
ATOM 4415 N N . ASP B 1 246 ? -20.814 -3.537 -82.990 1.00 25.19 244 ASP B N 1
ATOM 4416 C CA . ASP B 1 246 ? -20.947 -4.749 -82.160 1.00 25.46 244 ASP B CA 1
ATOM 4417 C C . ASP B 1 246 ? -20.263 -6.002 -82.744 1.00 25.12 244 ASP B C 1
ATOM 4418 O O . ASP B 1 246 ? -20.916 -7.018 -82.983 1.00 24.92 244 ASP B O 1
ATOM 4423 N N . PRO B 1 247 ? -18.941 -5.931 -82.970 1.00 24.94 245 PRO B N 1
ATOM 4424 C CA . PRO B 1 247 ? -18.208 -7.024 -83.609 1.00 25.24 245 PRO B CA 1
ATOM 4425 C C . PRO B 1 247 ? -18.061 -8.305 -82.784 1.00 25.81 245 PRO B C 1
ATOM 4426 O O . PRO B 1 247 ? -17.973 -9.397 -83.368 1.00 26.33 245 PRO B O 1
ATOM 4430 N N . ILE B 1 248 ? -18.051 -8.176 -81.453 1.00 25.46 246 ILE B N 1
ATOM 4431 C CA . ILE B 1 248 ? -17.742 -9.281 -80.558 1.00 24.63 246 ILE B CA 1
ATOM 4432 C C . ILE B 1 248 ? -18.955 -9.798 -79.792 1.00 24.82 246 ILE B C 1
ATOM 4433 O O . ILE B 1 248 ? -19.765 -9.018 -79.309 1.00 24.80 246 ILE B O 1
ATOM 4438 N N . ALA B 1 249 ? -19.038 -11.126 -79.686 1.00 24.93 247 ALA B N 1
ATOM 4439 C CA . ALA B 1 249 ? -19.956 -11.844 -78.799 1.00 24.92 247 ALA B CA 1
ATOM 4440 C C . ALA B 1 249 ? -19.384 -12.046 -77.374 1.00 24.88 247 ALA B C 1
ATOM 4441 O O . ALA B 1 249 ? -18.528 -12.891 -77.183 1.00 25.24 247 ALA B O 1
ATOM 4443 N N . LYS B 1 250 ? -19.830 -11.301 -76.369 1.00 24.75 248 LYS B N 1
ATOM 4444 C CA . LYS B 1 250 ? -20.737 -10.172 -76.494 1.00 24.74 248 LYS B CA 1
ATOM 4445 C C . LYS B 1 250 ? -19.993 -8.884 -76.073 1.00 23.86 248 LYS B C 1
ATOM 4446 O O . LYS B 1 250 ? -18.814 -8.932 -75.713 1.00 22.77 248 LYS B O 1
ATOM 4452 N N . MET B 1 251 ? -20.660 -7.737 -76.149 1.00 23.49 249 MET B N 1
ATOM 4453 C CA . MET B 1 251 ? -19.931 -6.467 -76.071 1.00 23.09 249 MET B CA 1
ATOM 4454 C C . MET B 1 251 ? -19.633 -6.033 -74.626 1.00 23.46 249 MET B C 1
ATOM 4455 O O . MET B 1 251 ? -19.059 -4.981 -74.383 1.00 23.41 249 MET B O 1
ATOM 4460 N N . ASP B 1 252 ? -19.992 -6.889 -73.673 1.00 24.08 250 ASP B N 1
ATOM 4461 C CA . ASP B 1 252 ? -19.471 -6.766 -72.321 1.00 24.40 250 ASP B CA 1
ATOM 4462 C C . ASP B 1 252 ? -17.995 -7.196 -72.289 1.00 24.28 250 ASP B C 1
ATOM 4463 O O . ASP B 1 252 ? -17.300 -6.953 -71.297 1.00 24.43 250 ASP B O 1
ATOM 4468 N N . ASN B 1 253 ? -17.505 -7.806 -73.378 1.00 24.18 251 ASN B N 1
ATOM 4469 C CA . ASN B 1 253 ? -16.099 -8.216 -73.443 1.00 23.96 251 ASN B CA 1
ATOM 4470 C C . ASN B 1 253 ? -15.203 -7.084 -73.896 1.00 24.31 251 ASN B C 1
ATOM 4471 O O . ASN B 1 253 ? -14.682 -7.076 -75.019 1.00 24.53 251 ASN B O 1
ATOM 4476 N N . ILE B 1 254 ? -14.988 -6.149 -72.984 1.00 23.86 252 ILE B N 1
ATOM 4477 C CA . ILE B 1 254 ? -14.237 -4.948 -73.270 1.00 23.51 252 ILE B CA 1
ATOM 4478 C C . ILE B 1 254 ? -12.755 -5.212 -73.645 1.00 23.77 252 ILE B C 1
ATOM 4479 O O . ILE B 1 254 ? -12.235 -4.593 -74.592 1.00 23.52 252 ILE B O 1
ATOM 4484 N N . PRO B 1 255 ? -12.054 -6.111 -72.911 1.00 23.45 253 PRO B N 1
ATOM 4485 C CA . PRO B 1 255 ? -10.697 -6.417 -73.388 1.00 23.22 253 PRO B CA 1
ATOM 4486 C C . PRO B 1 255 ? -10.632 -6.976 -74.821 1.00 22.79 253 PRO B C 1
ATOM 4487 O O . PRO B 1 255 ? -9.706 -6.642 -75.554 1.00 22.43 253 PRO B O 1
ATOM 4491 N N . ALA B 1 256 ? -11.601 -7.796 -75.217 1.00 22.63 254 ALA B N 1
ATOM 4492 C CA . ALA B 1 256 ? -11.579 -8.377 -76.570 1.00 22.86 254 ALA B CA 1
ATOM 4493 C C . ALA B 1 256 ? -11.814 -7.290 -77.640 1.00 22.48 254 ALA B C 1
ATOM 4494 O O . ALA B 1 256 ? -11.098 -7.243 -78.640 1.00 22.37 254 ALA B O 1
ATOM 4496 N N . VAL B 1 257 ? -12.783 -6.408 -77.394 1.00 21.89 255 VAL B N 1
ATOM 4497 C CA . VAL B 1 257 ? -13.055 -5.285 -78.277 1.00 21.69 255 VAL B CA 1
ATOM 4498 C C . VAL B 1 257 ? -11.868 -4.333 -78.349 1.00 22.28 255 VAL B C 1
ATOM 4499 O O . VAL B 1 257 ? -11.510 -3.895 -79.435 1.00 22.37 255 VAL B O 1
ATOM 4503 N N . ALA B 1 258 ? -11.235 -4.031 -77.212 1.00 22.49 256 ALA B N 1
ATOM 4504 C CA . ALA B 1 258 ? -10.083 -3.106 -77.212 1.00 22.47 256 ALA B CA 1
ATOM 4505 C C . ALA B 1 258 ? -8.886 -3.643 -78.017 1.00 22.83 256 ALA B C 1
ATOM 4506 O O . ALA B 1 258 ? -8.197 -2.893 -78.720 1.00 22.94 256 ALA B O 1
ATOM 4508 N N . ASP B 1 259 ? -8.641 -4.944 -77.915 1.00 23.36 257 ASP B N 1
ATOM 4509 C CA . ASP B 1 259 ? -7.556 -5.569 -78.656 1.00 24.04 257 ASP B CA 1
ATOM 4510 C C . ASP B 1 259 ? -7.837 -5.551 -80.172 1.00 24.72 257 ASP B C 1
ATOM 4511 O O . ASP B 1 259 ? -6.925 -5.319 -80.989 1.00 25.26 257 ASP B O 1
ATOM 4516 N N . LEU B 1 260 ? -9.095 -5.801 -80.536 1.00 24.86 258 LEU B N 1
ATOM 4517 C CA . LEU B 1 260 ? -9.536 -5.772 -81.927 1.00 25.15 258 LEU B CA 1
ATOM 4518 C C . LEU B 1 260 ? -9.312 -4.381 -82.528 1.00 25.19 258 LEU B C 1
ATOM 4519 O O . LEU B 1 260 ? -8.786 -4.238 -83.637 1.00 24.86 258 LEU B O 1
ATOM 4524 N N . ARG B 1 261 ? -9.716 -3.367 -81.769 1.00 25.36 259 ARG B N 1
ATOM 4525 C CA . ARG B 1 261 ? -9.572 -1.981 -82.171 1.00 25.47 259 ARG B CA 1
ATOM 4526 C C . ARG B 1 261 ? -8.107 -1.605 -82.354 1.00 25.78 259 ARG B C 1
ATOM 4527 O O . ARG B 1 261 ? -7.743 -0.997 -83.358 1.00 25.95 259 ARG B O 1
ATOM 4535 N N . ARG B 1 262 ? -7.290 -1.977 -81.379 1.00 26.42 260 ARG B N 1
ATOM 4536 C CA . ARG B 1 262 ? -5.842 -1.786 -81.423 1.00 28.26 260 ARG B CA 1
ATOM 4537 C C . ARG B 1 262 ? -5.184 -2.507 -82.621 1.00 27.04 260 ARG B C 1
ATOM 4538 O O . ARG B 1 262 ? -4.406 -1.903 -83.336 1.00 26.85 260 ARG B O 1
ATOM 4546 N N . GLN B 1 263 ? -5.520 -3.776 -82.855 1.00 26.63 261 GLN B N 1
ATOM 4547 C CA . GLN B 1 263 ? -4.841 -4.551 -83.903 1.00 26.66 261 GLN B CA 1
ATOM 4548 C C . GLN B 1 263 ? -5.250 -4.153 -85.320 1.00 26.82 261 GLN B C 1
ATOM 4549 O O . GLN B 1 263 ? -4.411 -4.120 -86.230 1.00 26.84 261 GLN B O 1
ATOM 4555 N N . THR B 1 264 ? -6.530 -3.853 -85.504 1.00 26.80 262 THR B N 1
ATOM 4556 C CA . THR B 1 264 ? -7.058 -3.615 -86.837 1.00 26.98 262 THR B CA 1
ATOM 4557 C C . THR B 1 264 ? -7.171 -2.127 -87.157 1.00 27.84 262 THR B C 1
ATOM 4558 O O . THR B 1 264 ? -7.220 -1.753 -88.332 1.00 27.79 262 THR B O 1
ATOM 4562 N N . ARG B 1 265 ? -7.217 -1.284 -86.121 1.00 28.44 263 ARG B N 1
ATOM 4563 C CA . ARG B 1 265 ? -7.439 0.166 -86.289 1.00 29.58 263 ARG B CA 1
ATOM 4564 C C . ARG B 1 265 ? -8.781 0.496 -86.964 1.00 29.29 263 ARG B C 1
ATOM 4565 O O . ARG B 1 265 ? -8.974 1.610 -87.444 1.00 29.56 263 ARG B O 1
ATOM 4573 N N . ALA B 1 266 ? -9.698 -0.473 -86.976 1.00 29.14 264 ALA B N 1
ATOM 4574 C CA . ALA B 1 266 ? -11.044 -0.296 -87.541 1.00 29.15 264 ALA B CA 1
ATOM 4575 C C . ALA B 1 266 ? -11.927 0.555 -86.644 1.00 29.06 264 ALA B C 1
ATOM 4576 O O . ALA B 1 266 ? -11.807 0.501 -85.421 1.00 29.07 264 ALA B O 1
ATOM 4578 N N . PRO B 1 267 ? -12.827 1.346 -87.255 1.00 28.91 265 PRO B N 1
ATOM 4579 C CA . PRO B 1 267 ? -13.741 2.149 -86.449 1.00 28.32 265 PRO B CA 1
ATOM 4580 C C . PRO B 1 267 ? -14.817 1.277 -85.778 1.00 27.99 265 PRO B C 1
ATOM 4581 O O . PRO B 1 267 ? -15.604 0.618 -86.458 1.00 28.13 265 PRO B O 1
ATOM 4585 N N . ILE B 1 268 ? -14.824 1.247 -84.445 1.00 27.31 266 ILE B N 1
ATOM 4586 C CA . ILE B 1 268 ? -15.767 0.393 -83.729 1.00 26.16 266 ILE B CA 1
ATOM 4587 C C . ILE B 1 268 ? -16.918 1.175 -83.091 1.00 25.79 266 ILE B C 1
ATOM 4588 O O . ILE B 1 268 ? -16.708 2.190 -82.424 1.00 25.06 266 ILE B O 1
ATOM 4593 N N . CYS B 1 269 ? -18.136 0.698 -83.331 1.00 25.65 267 CYS B N 1
ATOM 4594 C CA . CYS B 1 269 ? -19.322 1.185 -82.632 1.00 25.50 267 CYS B CA 1
ATOM 4595 C C . CYS B 1 269 ? -19.731 0.105 -81.634 1.00 25.45 267 CYS B C 1
ATOM 4596 O O . CYS B 1 269 ? -19.647 -1.088 -81.947 1.00 25.30 267 CYS B O 1
ATOM 4599 N N . GLY B 1 270 ? -20.159 0.531 -80.440 1.00 25.57 268 GLY B N 1
ATOM 4600 C CA . GLY B 1 270 ? -20.568 -0.383 -79.367 1.00 25.10 268 GLY B CA 1
ATOM 4601 C C . GLY B 1 270 ? -21.596 0.232 -78.437 1.00 25.34 268 GLY B C 1
ATOM 4602 O O . GLY B 1 270 ? -21.650 1.463 -78.281 1.00 23.69 268 GLY B O 1
ATOM 4603 N N . GLY B 1 271 ? -22.432 -0.630 -77.844 1.00 25.89 269 GLY B N 1
ATOM 4604 C CA . GLY B 1 271 ? -23.407 -0.180 -76.848 1.00 27.16 269 GLY B CA 1
ATOM 4605 C C . GLY B 1 271 ? -24.883 -0.562 -76.944 1.00 27.69 269 GLY B C 1
ATOM 4606 O O . GLY B 1 271 ? -25.556 -0.684 -75.917 1.00 27.97 269 GLY B O 1
ATOM 4607 N N . GLU B 1 272 ? -25.400 -0.722 -78.160 1.00 28.30 270 GLU B N 1
ATOM 4608 C CA . GLU B 1 272 ? -26.821 -1.064 -78.390 1.00 28.36 270 GLU B CA 1
ATOM 4609 C C . GLU B 1 272 ? -27.505 -1.890 -77.291 1.00 27.74 270 GLU B C 1
ATOM 4610 O O . GLU B 1 272 ? -28.575 -1.519 -76.794 1.00 27.65 270 GLU B O 1
ATOM 4616 N N . ASN B 1 273 ? -26.911 -3.019 -76.932 1.00 26.99 271 ASN B N 1
ATOM 4617 C CA . ASN B 1 273 ? -27.567 -3.906 -75.967 1.00 27.18 271 ASN B CA 1
ATOM 4618 C C . ASN B 1 273 ? -26.938 -3.914 -74.569 1.00 26.71 271 ASN B C 1
ATOM 4619 O O . ASN B 1 273 ? -27.075 -4.895 -73.826 1.00 26.79 271 ASN B O 1
ATOM 4624 N N . LEU B 1 274 ? -26.281 -2.802 -74.228 1.00 25.67 272 LEU B N 1
ATOM 4625 C CA . LEU B 1 274 ? -25.627 -2.616 -72.944 1.00 25.38 272 LEU B CA 1
ATOM 4626 C C . LEU B 1 274 ? -26.447 -1.635 -72.095 1.00 25.09 272 LEU B C 1
ATOM 4627 O O . LEU B 1 274 ? -27.199 -0.820 -72.629 1.00 25.69 272 LEU B O 1
ATOM 4632 N N . ALA B 1 275 ? -26.325 -1.720 -70.780 1.00 23.81 273 ALA B N 1
ATOM 4633 C CA . ALA B 1 275 ? -27.118 -0.876 -69.913 1.00 23.19 273 ALA B CA 1
ATOM 4634 C C . ALA B 1 275 ? -26.262 -0.393 -68.758 1.00 23.66 273 ALA B C 1
ATOM 4635 O O . ALA B 1 275 ? -25.308 -1.088 -68.336 1.00 23.51 273 ALA B O 1
ATOM 4637 N N . GLY B 1 276 ? -26.616 0.795 -68.258 1.00 23.38 274 GLY B N 1
ATOM 4638 C CA . GLY B 1 276 ? -25.935 1.422 -67.138 1.00 23.08 274 GLY B CA 1
ATOM 4639 C C . GLY B 1 276 ? -24.659 2.136 -67.523 1.00 23.20 274 GLY B C 1
ATOM 4640 O O . GLY B 1 276 ? -23.921 1.698 -68.423 1.00 22.15 274 GLY B O 1
ATOM 4641 N N . THR B 1 277 ? -24.398 3.242 -66.828 1.00 23.93 275 THR B N 1
ATOM 4642 C CA . THR B 1 277 ? -23.179 4.035 -67.055 1.00 25.30 275 THR B CA 1
ATOM 4643 C C . THR B 1 277 ? -21.883 3.252 -66.883 1.00 25.42 275 THR B C 1
ATOM 4644 O O . THR B 1 277 ? -20.901 3.540 -67.564 1.00 25.86 275 THR B O 1
ATOM 4648 N N . ARG B 1 278 ? -21.885 2.280 -65.968 1.00 25.85 276 ARG B N 1
ATOM 4649 C CA . ARG B 1 278 ? -20.700 1.469 -65.656 1.00 26.23 276 ARG B CA 1
ATOM 4650 C C . ARG B 1 278 ? -20.039 0.760 -66.853 1.00 26.30 276 ARG B C 1
ATOM 4651 O O . ARG B 1 278 ? -18.847 0.967 -67.086 1.00 26.63 276 ARG B O 1
ATOM 4659 N N . ARG B 1 279 ? -20.800 -0.060 -67.590 1.00 25.75 277 ARG B N 1
ATOM 4660 C CA . ARG B 1 279 ? -20.291 -0.714 -68.797 1.00 25.85 277 ARG B CA 1
ATOM 4661 C C . ARG B 1 279 ? -19.901 0.287 -69.879 1.00 25.80 277 ARG B C 1
ATOM 4662 O O . ARG B 1 279 ? -18.919 0.070 -70.583 1.00 26.54 277 ARG B O 1
ATOM 4670 N N . PHE B 1 280 ? -20.644 1.385 -70.005 1.00 25.73 278 PHE B N 1
ATOM 4671 C CA . PHE B 1 280 ? -20.286 2.444 -70.964 1.00 25.37 278 PHE B CA 1
ATOM 4672 C C . PHE B 1 280 ? -18.985 3.143 -70.597 1.00 25.59 278 PHE B C 1
ATOM 4673 O O . PHE B 1 280 ? -18.087 3.258 -71.434 1.00 25.75 278 PHE B O 1
ATOM 4681 N N . HIS B 1 281 ? -18.891 3.580 -69.337 1.00 25.77 279 HIS B N 1
ATOM 4682 C CA . HIS B 1 281 ? -17.664 4.151 -68.736 1.00 25.29 279 HIS B CA 1
ATOM 4683 C C . HIS B 1 281 ? -16.438 3.250 -68.940 1.00 25.01 279 HIS B C 1
ATOM 4684 O O . HIS B 1 281 ? -15.377 3.707 -69.407 1.00 25.52 279 HIS B O 1
ATOM 4691 N N . GLU B 1 282 ? -16.584 1.966 -68.626 1.00 24.54 280 GLU B N 1
ATOM 4692 C CA . GLU B 1 282 ? -15.516 1.002 -68.901 1.00 24.26 280 GLU B CA 1
ATOM 4693 C C . GLU B 1 282 ? -15.120 0.905 -70.383 1.00 23.38 280 GLU B C 1
ATOM 4694 O O . GLU B 1 282 ? -13.942 0.869 -70.660 1.00 23.58 280 GLU B O 1
ATOM 4700 N N . MET B 1 283 ? -16.080 0.845 -71.324 1.00 22.81 281 MET B N 1
ATOM 4701 C CA . MET B 1 283 ? -15.746 0.754 -72.774 1.00 21.87 281 MET B CA 1
ATOM 4702 C C . MET B 1 283 ? -14.915 1.966 -73.168 1.00 23.10 281 MET B C 1
ATOM 4703 O O . MET B 1 283 ? -13.850 1.842 -73.798 1.00 22.61 281 MET B O 1
ATOM 4708 N N . LEU B 1 284 ? -15.415 3.137 -72.771 1.00 23.90 282 LEU B N 1
ATOM 4709 C CA . LEU B 1 284 ? -14.831 4.405 -73.148 1.00 25.04 282 LEU B CA 1
ATOM 4710 C C . LEU B 1 284 ? -13.425 4.556 -72.601 1.00 25.69 282 LEU B C 1
ATOM 4711 O O . LEU B 1 284 ? -12.546 5.033 -73.308 1.00 26.03 282 LEU B O 1
ATOM 4716 N N . CYS B 1 285 ? -13.220 4.144 -71.350 1.00 26.48 283 CYS B N 1
ATOM 4717 C CA . CYS B 1 285 ? -11.898 4.229 -70.697 1.00 27.23 283 CYS B CA 1
ATOM 4718 C C . CYS B 1 285 ? -10.883 3.266 -71.240 1.00 25.49 283 CYS B C 1
ATOM 4719 O O . CYS B 1 285 ? -9.691 3.529 -71.177 1.00 25.90 283 CYS B O 1
ATOM 4722 N N . ALA B 1 286 ? -11.352 2.144 -71.753 1.00 23.91 284 ALA B N 1
ATOM 4723 C CA . ALA B 1 286 ? -10.471 1.162 -72.353 1.00 23.48 284 ALA B CA 1
ATOM 4724 C C . ALA B 1 286 ? -10.066 1.554 -73.786 1.00 23.12 284 ALA B C 1
ATOM 4725 O O . ALA B 1 286 ? -9.265 0.855 -74.414 1.00 22.22 284 ALA B O 1
ATOM 4727 N N . ASP B 1 287 ? -10.607 2.673 -74.288 1.00 23.13 285 ASP B N 1
ATOM 4728 C CA . ASP B 1 287 ? -10.478 3.049 -75.712 1.00 23.44 285 ASP B CA 1
ATOM 4729 C C . ASP B 1 287 ? -10.903 1.885 -76.624 1.00 22.78 285 ASP B C 1
ATOM 4730 O O . ASP B 1 287 ? -10.259 1.596 -77.633 1.00 22.28 285 ASP B O 1
ATOM 4735 N N . ALA B 1 288 ? -11.992 1.216 -76.247 1.00 22.45 286 ALA B N 1
ATOM 4736 C CA . ALA B 1 288 ? -12.490 0.076 -76.998 1.00 22.00 286 ALA B CA 1
ATOM 4737 C C . ALA B 1 288 ? -13.299 0.527 -78.216 1.00 21.94 286 ALA B C 1
ATOM 4738 O O . ALA B 1 288 ? -13.389 -0.201 -79.198 1.00 22.07 286 ALA B O 1
ATOM 4740 N N . ILE B 1 289 ? -13.876 1.726 -78.155 1.00 21.78 287 ILE B N 1
ATOM 4741 C CA . ILE B 1 289 ? -14.802 2.183 -79.199 1.00 21.71 287 ILE B CA 1
ATOM 4742 C C . ILE B 1 289 ? -14.533 3.577 -79.783 1.00 22.42 287 ILE B C 1
ATOM 4743 O O . ILE B 1 289 ? -13.921 4.452 -79.144 1.00 22.80 287 ILE B O 1
ATOM 4748 N N . ASP B 1 290 ? -15.016 3.757 -81.008 1.00 22.42 288 ASP B N 1
ATOM 4749 C CA . ASP B 1 290 ? -14.977 5.025 -81.714 1.00 22.45 288 ASP B CA 1
ATOM 4750 C C . ASP B 1 290 ? -16.321 5.753 -81.636 1.00 22.36 288 ASP B C 1
ATOM 4751 O O . ASP B 1 290 ? -16.355 6.969 -81.645 1.00 22.94 288 ASP B O 1
ATOM 4756 N N . PHE B 1 291 ? -17.416 5.005 -81.519 1.00 22.26 289 PHE B N 1
ATOM 4757 C CA . PHE B 1 291 ? -18.767 5.582 -81.459 1.00 22.12 289 PHE B CA 1
ATOM 4758 C C . PHE B 1 291 ? -19.528 4.884 -80.378 1.00 22.47 289 PHE B C 1
ATOM 4759 O O . PHE B 1 291 ? -19.405 3.666 -80.231 1.00 22.80 289 PHE B O 1
ATOM 4767 N N . VAL B 1 292 ? -20.329 5.654 -79.651 1.00 23.08 290 VAL B N 1
ATOM 4768 C CA . VAL B 1 292 ? -21.269 5.163 -78.636 1.00 23.43 290 VAL B CA 1
ATOM 4769 C C . VAL B 1 292 ? -22.681 5.003 -79.234 1.00 24.48 290 VAL B C 1
ATOM 4770 O O . VAL B 1 292 ? -23.263 5.961 -79.758 1.00 24.81 290 VAL B O 1
ATOM 4774 N N . MET B 1 293 ? -23.230 3.799 -79.154 1.00 25.35 291 MET B N 1
ATOM 4775 C CA . MET B 1 293 ? -24.620 3.539 -79.529 1.00 25.96 291 MET B CA 1
ATOM 4776 C C . MET B 1 293 ? -25.365 3.149 -78.253 1.00 26.27 291 MET B C 1
ATOM 4777 O O . MET B 1 293 ? -24.793 2.501 -77.371 1.00 26.71 291 MET B O 1
ATOM 4782 N N . LEU B 1 294 ? -26.630 3.541 -78.140 1.00 25.88 292 LEU B N 1
ATOM 4783 C CA . LEU B 1 294 ? -27.448 3.110 -77.018 1.00 25.49 292 LEU B CA 1
ATOM 4784 C C . LEU B 1 294 ? -28.936 3.096 -77.394 1.00 25.82 292 LEU B C 1
ATOM 4785 O O . LEU B 1 294 ? -29.408 3.862 -78.260 1.00 25.74 292 LEU B O 1
ATOM 4790 N N . ASP B 1 295 ? -29.663 2.197 -76.749 1.00 25.37 293 ASP B N 1
ATOM 4791 C CA . ASP B 1 295 ? -31.076 2.066 -76.978 1.00 25.46 293 ASP B CA 1
ATOM 4792 C C . ASP B 1 295 ? -31.760 2.519 -75.698 1.00 24.99 293 ASP B C 1
ATOM 4793 O O . ASP B 1 295 ? -31.506 1.993 -74.621 1.00 25.40 293 ASP B O 1
ATOM 4798 N N . LEU B 1 296 ? -32.622 3.508 -75.810 1.00 24.57 294 LEU B N 1
ATOM 4799 C CA . LEU B 1 296 ? -33.123 4.184 -74.628 1.00 24.44 294 LEU B CA 1
ATOM 4800 C C . LEU B 1 296 ? -34.096 3.316 -73.876 1.00 24.29 294 LEU B C 1
ATOM 4801 O O . LEU B 1 296 ? -34.408 3.585 -72.718 1.00 24.66 294 LEU B O 1
ATOM 4806 N N . THR B 1 297 ? -34.556 2.255 -74.523 1.00 24.12 295 THR B N 1
ATOM 4807 C CA . THR B 1 297 ? -35.470 1.340 -73.868 1.00 24.29 295 THR B CA 1
ATOM 4808 C C . THR B 1 297 ? -34.719 0.155 -73.270 1.00 23.97 295 THR B C 1
ATOM 4809 O O . THR B 1 297 ? -35.306 -0.670 -72.580 1.00 24.09 295 THR B O 1
ATOM 4813 N N . TRP B 1 298 ? -33.417 0.080 -73.528 1.00 23.80 296 TRP B N 1
ATOM 4814 C CA . TRP B 1 298 ? -32.612 -1.021 -73.026 1.00 23.72 296 TRP B CA 1
ATOM 4815 C C . TRP B 1 298 ? -31.554 -0.562 -72.042 1.00 23.33 296 TRP B C 1
ATOM 4816 O O . TRP B 1 298 ? -31.100 -1.342 -71.229 1.00 23.13 296 TRP B O 1
ATOM 4827 N N . CYS B 1 299 ? -31.152 0.698 -72.121 1.00 23.09 297 CYS B N 1
ATOM 4828 C CA . CYS B 1 299 ? -29.922 1.110 -71.473 1.00 23.13 297 CYS B CA 1
ATOM 4829 C C . CYS B 1 299 ? -30.147 1.600 -70.040 1.00 23.12 297 CYS B C 1
ATOM 4830 O O . CYS B 1 299 ? -29.183 1.880 -69.313 1.00 23.09 297 CYS B O 1
ATOM 4833 N N . GLY B 1 300 ? -31.417 1.710 -69.657 1.00 23.04 298 GLY B N 1
ATOM 4834 C CA . GLY B 1 300 ? -31.815 2.266 -68.372 1.00 23.09 298 GLY B CA 1
ATOM 4835 C C . GLY B 1 300 ? -32.828 3.388 -68.499 1.00 23.26 298 GLY B C 1
ATOM 4836 O O . GLY B 1 300 ? -33.520 3.717 -67.524 1.00 23.07 298 GLY B O 1
ATOM 4837 N N . GLY B 1 301 ? -32.909 3.979 -69.699 1.00 23.27 299 GLY B N 1
ATOM 4838 C CA . GLY B 1 301 ? -33.884 5.019 -70.007 1.00 22.71 299 GLY B CA 1
ATOM 4839 C C . GLY B 1 301 ? -33.234 6.358 -70.270 1.00 23.33 299 GLY B C 1
ATOM 4840 O O . GLY B 1 301 ? -32.002 6.452 -70.413 1.00 22.68 299 GLY B O 1
ATOM 4841 N N . LEU B 1 302 ? -34.068 7.403 -70.341 1.00 23.30 300 LEU B N 1
ATOM 4842 C CA . LEU B 1 302 ? -33.584 8.746 -70.642 1.00 23.15 300 LEU B CA 1
ATOM 4843 C C . LEU B 1 302 ? -32.635 9.295 -69.560 1.00 22.77 300 LEU B C 1
ATOM 4844 O O . LEU B 1 302 ? -31.632 9.906 -69.902 1.00 22.43 300 LEU B O 1
ATOM 4849 N N . SER B 1 303 ? -32.936 9.068 -68.279 1.00 22.54 301 SER B N 1
ATOM 4850 C CA . SER B 1 303 ? -32.071 9.562 -67.195 1.00 22.99 301 SER B CA 1
ATOM 4851 C C . SER B 1 303 ? -30.688 8.924 -67.289 1.00 22.98 301 SER B C 1
ATOM 4852 O O . SER B 1 303 ? -29.666 9.606 -67.135 1.00 22.69 301 SER B O 1
ATOM 4855 N N . GLU B 1 304 ? -30.662 7.618 -67.547 1.00 23.07 302 GLU B N 1
ATOM 4856 C CA . GLU B 1 304 ? -29.400 6.912 -67.702 1.00 23.45 302 GLU B CA 1
ATOM 4857 C C . GLU B 1 304 ? -28.698 7.333 -68.982 1.00 23.28 302 GLU B C 1
ATOM 4858 O O . GLU B 1 304 ? -27.497 7.619 -68.960 1.00 23.03 302 GLU B O 1
ATOM 4864 N N . GLY B 1 305 ? -29.466 7.418 -70.074 1.00 23.34 303 GLY B N 1
ATOM 4865 C CA . GLY B 1 305 ? -28.944 7.796 -71.392 1.00 22.65 303 GLY B CA 1
ATOM 4866 C C . GLY B 1 305 ? -28.341 9.184 -71.396 1.00 22.95 303 GLY B C 1
ATOM 4867 O O . GLY B 1 305 ? -27.336 9.429 -72.066 1.00 22.58 303 GLY B O 1
ATOM 4868 N N . ARG B 1 306 ? -28.952 10.098 -70.641 1.00 23.08 304 ARG B N 1
ATOM 4869 C CA . ARG B 1 306 ? -28.399 11.436 -70.453 1.00 23.14 304 ARG B CA 1
ATOM 4870 C C . ARG B 1 306 ? -27.002 11.341 -69.788 1.00 23.07 304 ARG B C 1
ATOM 4871 O O . ARG B 1 306 ? -26.055 11.980 -70.236 1.00 23.01 304 ARG B O 1
ATOM 4879 N N . LYS B 1 307 ? -26.874 10.515 -68.747 1.00 22.96 305 LYS B N 1
ATOM 4880 C CA . LYS B 1 307 ? -25.564 10.286 -68.113 1.00 23.31 305 LYS B CA 1
ATOM 4881 C C . LYS B 1 307 ? -24.542 9.663 -69.080 1.00 23.19 305 LYS B C 1
ATOM 4882 O O . LYS B 1 307 ? -23.353 10.030 -69.054 1.00 23.02 305 LYS B O 1
ATOM 4888 N N . ILE B 1 308 ? -25.003 8.753 -69.946 1.00 22.98 306 ILE B N 1
ATOM 4889 C CA . ILE B 1 308 ? -24.115 8.153 -70.933 1.00 22.84 306 ILE B CA 1
ATOM 4890 C C . ILE B 1 308 ? -23.679 9.188 -71.965 1.00 23.29 306 ILE B C 1
ATOM 4891 O O . ILE B 1 308 ? -22.536 9.151 -72.444 1.00 23.14 306 ILE B O 1
ATOM 4896 N N . ALA B 1 309 ? -24.575 10.128 -72.278 1.00 23.53 307 ALA B N 1
ATOM 4897 C CA . ALA B 1 309 ? -24.250 11.211 -73.219 1.00 23.74 307 ALA B CA 1
ATOM 4898 C C . ALA B 1 309 ? -23.158 12.082 -72.626 1.00 23.70 307 ALA B C 1
ATOM 4899 O O . ALA B 1 309 ? -22.207 12.432 -73.314 1.00 24.41 307 ALA B O 1
ATOM 4901 N N . ALA B 1 310 ? -23.275 12.385 -71.336 1.00 23.80 308 ALA B N 1
ATOM 4902 C CA . ALA B 1 310 ? -22.223 13.117 -70.615 1.00 24.10 308 ALA B CA 1
ATOM 4903 C C . ALA B 1 310 ? -20.850 12.382 -70.584 1.00 24.45 308 ALA B C 1
ATOM 4904 O O . ALA B 1 310 ? -19.807 13.017 -70.747 1.00 24.82 308 ALA B O 1
ATOM 4906 N N . LEU B 1 311 ? -20.852 11.058 -70.416 1.00 24.61 309 LEU B N 1
ATOM 4907 C CA . LEU B 1 311 ? -19.629 10.269 -70.575 1.00 25.38 309 LEU B CA 1
ATOM 4908 C C . LEU B 1 311 ? -19.024 10.384 -71.984 1.00 25.70 309 LEU B C 1
ATOM 4909 O O . LEU B 1 311 ? -17.807 10.531 -72.148 1.00 26.29 309 LEU B O 1
ATOM 4914 N N . ALA B 1 312 ? -19.884 10.283 -72.997 1.00 25.72 310 ALA B N 1
ATOM 4915 C CA . ALA B 1 312 ? -19.453 10.393 -74.371 1.00 25.35 310 ALA B CA 1
ATOM 4916 C C . ALA B 1 312 ? -18.834 11.767 -74.594 1.00 25.16 310 ALA B C 1
ATOM 4917 O O . ALA B 1 312 ? -17.758 11.855 -75.197 1.00 25.20 310 ALA B O 1
ATOM 4919 N N . GLU B 1 313 ? -19.499 12.814 -74.096 1.00 24.48 311 GLU B N 1
ATOM 4920 C CA . GLU B 1 313 ? -18.983 14.178 -74.185 1.00 24.98 311 GLU B CA 1
ATOM 4921 C C . GLU B 1 313 ? -17.617 14.339 -73.507 1.00 25.20 311 GLU B C 1
ATOM 4922 O O . GLU B 1 313 ? -16.739 14.981 -74.066 1.00 25.29 311 GLU B O 1
ATOM 4928 N N . THR B 1 314 ? -17.444 13.767 -72.309 1.00 25.36 312 THR B N 1
ATOM 4929 C CA . THR B 1 314 ? -16.174 13.858 -71.588 1.00 25.29 312 THR B CA 1
ATOM 4930 C C . THR B 1 314 ? -15.051 13.206 -72.393 1.00 24.45 312 THR B C 1
ATOM 4931 O O . THR B 1 314 ? -13.948 13.731 -72.461 1.00 24.17 312 THR B O 1
ATOM 4935 N N . HIS B 1 315 ? -15.341 12.070 -73.014 1.00 23.78 313 HIS B N 1
ATOM 4936 C CA . HIS B 1 315 ? -14.357 11.426 -73.891 1.00 23.87 313 HIS B CA 1
ATOM 4937 C C . HIS B 1 315 ? -14.282 12.015 -75.317 1.00 23.53 313 HIS B C 1
ATOM 4938 O O . HIS B 1 315 ? -13.428 11.605 -76.110 1.00 23.39 313 HIS B O 1
ATOM 4945 N N . ALA B 1 316 ? -15.175 12.953 -75.640 1.00 22.78 314 ALA B N 1
ATOM 4946 C CA . ALA B 1 316 ? -15.185 13.593 -76.954 1.00 22.96 314 ALA B CA 1
ATOM 4947 C C . ALA B 1 316 ? -15.554 12.629 -78.082 1.00 23.19 314 ALA B C 1
ATOM 4948 O O . ALA B 1 316 ? -15.215 12.876 -79.245 1.00 22.85 314 ALA B O 1
ATOM 4950 N N . ARG B 1 317 ? -16.236 11.538 -77.714 1.00 23.34 315 ARG B N 1
ATOM 4951 C CA . ARG B 1 317 ? -16.660 10.481 -78.630 1.00 23.59 315 ARG B CA 1
ATOM 4952 C C . ARG B 1 317 ? -18.057 10.773 -79.124 1.00 23.89 315 ARG B C 1
ATOM 4953 O O . ARG B 1 317 ? -18.887 11.251 -78.349 1.00 24.75 315 ARG B O 1
ATOM 4961 N N . PRO B 1 318 ? -18.333 10.459 -80.401 1.00 23.93 316 PRO B N 1
ATOM 4962 C CA . PRO B 1 318 ? -19.670 10.632 -80.967 1.00 23.79 316 PRO B CA 1
ATOM 4963 C C . PRO B 1 318 ? -20.651 9.532 -80.546 1.00 24.00 316 PRO B C 1
ATOM 4964 O O . PRO B 1 318 ? -20.261 8.443 -80.137 1.00 24.02 316 PRO B O 1
ATOM 4968 N N . LEU B 1 319 ? -21.932 9.830 -80.682 1.00 24.35 317 LEU B N 1
ATOM 4969 C CA . LEU B 1 319 ? -22.993 8.998 -80.153 1.00 24.25 317 LEU B CA 1
ATOM 4970 C C . LEU B 1 319 ? -24.160 8.954 -81.162 1.00 24.15 317 LEU B C 1
ATOM 4971 O O . LEU B 1 319 ? -24.424 9.933 -81.844 1.00 23.39 317 LEU B O 1
ATOM 4976 N N . ALA B 1 320 ? -24.834 7.810 -81.243 1.00 24.70 318 ALA B N 1
ATOM 4977 C CA . ALA B 1 320 ? -26.061 7.660 -82.018 1.00 25.43 318 ALA B CA 1
ATOM 4978 C C . ALA B 1 320 ? -27.074 6.758 -81.287 1.00 25.63 318 ALA B C 1
ATOM 4979 O O . ALA B 1 320 ? -26.752 5.651 -80.894 1.00 25.98 318 ALA B O 1
ATOM 4981 N N . PRO B 1 321 ? -28.307 7.227 -81.098 1.00 26.42 319 PRO B N 1
ATOM 4982 C CA . PRO B 1 321 ? -29.297 6.312 -80.507 1.00 26.80 319 PRO B CA 1
ATOM 4983 C C . PRO B 1 321 ? -29.834 5.264 -81.488 1.00 27.44 319 PRO B C 1
ATOM 4984 O O . PRO B 1 321 ? -29.922 5.515 -82.682 1.00 26.92 319 PRO B O 1
ATOM 4988 N N . HIS B 1 322 ? -30.182 4.102 -80.945 1.00 28.63 320 HIS B N 1
ATOM 4989 C CA . HIS B 1 322 ? -30.661 2.946 -81.684 1.00 29.57 320 HIS B CA 1
ATOM 4990 C C . HIS B 1 322 ? -32.171 3.022 -81.921 1.00 31.12 320 HIS B C 1
ATOM 4991 O O . HIS B 1 322 ? -32.857 3.858 -81.325 1.00 30.63 320 HIS B O 1
ATOM 5011 N N . THR B 1 324 ? -37.161 -0.769 -83.207 1.00 35.72 323 THR B N 1
ATOM 5012 C CA . THR B 1 324 ? -38.006 -1.521 -82.297 1.00 33.76 323 THR B CA 1
ATOM 5013 C C . THR B 1 324 ? -39.441 -0.988 -82.386 1.00 33.39 323 THR B C 1
ATOM 5014 O O . THR B 1 324 ? -40.195 -1.409 -83.250 1.00 33.47 323 THR B O 1
ATOM 5018 N N . GLY B 1 325 ? -39.818 -0.047 -81.534 1.00 32.54 324 GLY B N 1
ATOM 5019 C CA . GLY B 1 325 ? -41.155 0.515 -81.623 1.00 31.15 324 GLY B CA 1
ATOM 5020 C C . GLY B 1 325 ? -41.098 2.006 -81.802 1.00 30.20 324 GLY B C 1
ATOM 5021 O O . GLY B 1 325 ? -40.013 2.586 -81.775 1.00 30.22 324 GLY B O 1
ATOM 5022 N N . PRO B 1 326 ? -42.268 2.645 -81.956 1.00 29.61 325 PRO B N 1
ATOM 5023 C CA . PRO B 1 326 ? -42.312 4.079 -82.199 1.00 29.19 325 PRO B CA 1
ATOM 5024 C C . PRO B 1 326 ? -41.814 4.884 -81.013 1.00 29.53 325 PRO B C 1
ATOM 5025 O O . PRO B 1 326 ? -41.265 5.971 -81.202 1.00 29.62 325 PRO B O 1
ATOM 5029 N N . VAL B 1 327 ? -42.013 4.374 -79.793 1.00 29.95 326 VAL B N 1
ATOM 5030 C CA . VAL B 1 327 ? -41.586 5.119 -78.588 1.00 29.77 326 VAL B CA 1
ATOM 5031 C C . VAL B 1 327 ? -40.061 5.152 -78.461 1.00 29.27 326 VAL B C 1
ATOM 5032 O O . VAL B 1 327 ? -39.485 6.209 -78.210 1.00 29.38 326 VAL B O 1
ATOM 5036 N N . ALA B 1 328 ? -39.416 4.005 -78.660 1.00 28.73 327 ALA B N 1
ATOM 5037 C CA . ALA B 1 328 ? -37.956 3.941 -78.668 1.00 28.53 327 ALA B CA 1
ATOM 5038 C C . ALA B 1 328 ? -37.377 4.990 -79.610 1.00 28.73 327 ALA B C 1
ATOM 5039 O O . ALA B 1 328 ? -36.356 5.639 -79.301 1.00 28.56 327 ALA B O 1
ATOM 5041 N N . LEU B 1 329 ? -38.039 5.149 -80.760 1.00 28.87 328 LEU B N 1
ATOM 5042 C CA . LEU B 1 329 ? -37.583 6.071 -81.785 1.00 28.53 328 LEU B CA 1
ATOM 5043 C C . LEU B 1 329 ? -37.750 7.507 -81.299 1.00 28.31 328 LEU B C 1
ATOM 5044 O O . LEU B 1 329 ? -36.810 8.311 -81.402 1.00 28.75 328 LEU B O 1
ATOM 5049 N N . MET B 1 330 ? -38.913 7.835 -80.746 1.00 27.74 329 MET B N 1
ATOM 5050 C CA . MET B 1 330 ? -39.120 9.210 -80.284 1.00 27.87 329 MET B CA 1
ATOM 5051 C C . MET B 1 330 ? -38.192 9.564 -79.083 1.00 27.18 329 MET B C 1
ATOM 5052 O O . MET B 1 330 ? -37.643 10.662 -79.019 1.00 26.82 329 MET B O 1
ATOM 5057 N N . ALA B 1 331 ? -37.988 8.609 -78.173 1.00 26.53 330 ALA B N 1
ATOM 5058 C CA . ALA B 1 331 ? -37.103 8.791 -77.028 1.00 25.67 330 ALA B CA 1
ATOM 5059 C C . ALA B 1 331 ? -35.675 8.988 -77.506 1.00 25.41 330 ALA B C 1
ATOM 5060 O O . ALA B 1 331 ? -34.984 9.924 -77.070 1.00 25.36 330 ALA B O 1
ATOM 5062 N N . GLY B 1 332 ? -35.249 8.130 -78.432 1.00 25.18 331 GLY B N 1
ATOM 5063 C CA . GLY B 1 332 ? -33.924 8.243 -79.049 1.00 25.55 331 GLY B CA 1
ATOM 5064 C C . GLY B 1 332 ? -33.685 9.622 -79.651 1.00 25.74 331 GLY B C 1
ATOM 5065 O O . GLY B 1 332 ? -32.673 10.260 -79.370 1.00 25.90 331 GLY B O 1
ATOM 5066 N N . LEU B 1 333 ? -34.641 10.091 -80.460 1.00 25.84 332 LEU B N 1
ATOM 5067 C CA . LEU B 1 333 ? -34.517 11.369 -81.144 1.00 25.54 332 LEU B CA 1
ATOM 5068 C C . LEU B 1 333 ? -34.394 12.510 -80.152 1.00 25.22 332 LEU B C 1
ATOM 5069 O O . LEU B 1 333 ? -33.590 13.416 -80.349 1.00 24.74 332 LEU B O 1
ATOM 5074 N N . HIS B 1 334 ? -35.195 12.469 -79.092 1.00 25.24 333 HIS B N 1
ATOM 5075 C CA . HIS B 1 334 ? -35.028 13.428 -78.003 1.00 25.63 333 HIS B CA 1
ATOM 5076 C C . HIS B 1 334 ? -33.607 13.441 -77.425 1.00 25.28 333 HIS B C 1
ATOM 5077 O O . HIS B 1 334 ? -33.048 14.513 -77.188 1.00 25.28 333 HIS B O 1
ATOM 5084 N N . LEU B 1 335 ? -33.020 12.263 -77.229 1.00 24.88 334 LEU B N 1
ATOM 5085 C CA . LEU B 1 335 ? -31.652 12.186 -76.729 1.00 24.99 334 LEU B CA 1
ATOM 5086 C C . LEU B 1 335 ? -30.653 12.745 -77.759 1.00 24.93 334 LEU B C 1
ATOM 5087 O O . LEU B 1 335 ? -29.689 13.449 -77.376 1.00 24.08 334 LEU B O 1
ATOM 5092 N N . ALA B 1 336 ? -30.887 12.415 -79.040 1.00 24.27 335 ALA B N 1
ATOM 5093 C CA . ALA B 1 336 ? -30.016 12.830 -80.150 1.00 24.19 335 ALA B CA 1
ATOM 5094 C C . ALA B 1 336 ? -30.000 14.337 -80.339 1.00 24.16 335 ALA B C 1
ATOM 5095 O O . ALA B 1 336 ? -29.041 14.890 -80.872 1.00 24.48 335 ALA B O 1
ATOM 5097 N N . LEU B 1 337 ? -31.064 14.999 -79.900 1.00 23.78 336 LEU B N 1
ATOM 5098 C CA . LEU B 1 337 ? -31.136 16.452 -79.941 1.00 23.63 336 LEU B CA 1
ATOM 5099 C C . LEU B 1 337 ? -30.525 17.081 -78.691 1.00 23.92 336 LEU B C 1
ATOM 5100 O O . LEU B 1 337 ? -30.048 18.218 -78.725 1.00 25.16 336 LEU B O 1
ATOM 5105 N N . HIS B 1 338 ? -30.533 16.362 -77.580 1.00 24.26 337 HIS B N 1
ATOM 5106 C CA . HIS B 1 338 ? -29.915 16.874 -76.346 1.00 24.78 337 HIS B CA 1
ATOM 5107 C C . HIS B 1 338 ? -28.395 16.588 -76.260 1.00 24.94 337 HIS B C 1
ATOM 5108 O O . HIS B 1 338 ? -27.616 17.463 -75.886 1.00 25.11 337 HIS B O 1
ATOM 5115 N N . ALA B 1 339 ? -27.979 15.381 -76.647 1.00 25.12 338 ALA B N 1
ATOM 5116 C CA . ALA B 1 339 ? -26.611 14.922 -76.428 1.00 25.47 338 ALA B CA 1
ATOM 5117 C C . ALA B 1 339 ? -25.598 15.803 -77.147 1.00 26.06 338 ALA B C 1
ATOM 5118 O O . ALA B 1 339 ? -25.636 15.920 -78.370 1.00 26.56 338 ALA B O 1
ATOM 5120 N N . PRO B 1 340 ? -24.668 16.420 -76.391 1.00 26.27 339 PRO B N 1
ATOM 5121 C CA . PRO B 1 340 ? -23.661 17.289 -77.029 1.00 25.63 339 PRO B CA 1
ATOM 5122 C C . PRO B 1 340 ? -22.981 16.644 -78.236 1.00 25.22 339 PRO B C 1
ATOM 5123 O O . PRO B 1 340 ? -22.721 17.341 -79.230 1.00 25.28 339 PRO B O 1
ATOM 5127 N N . THR B 1 341 ? -22.710 15.340 -78.176 1.00 24.50 340 THR B N 1
ATOM 5128 C CA . THR B 1 341 ? -21.943 14.696 -79.260 1.00 24.28 340 THR B CA 1
ATOM 5129 C C . THR B 1 341 ? -22.720 13.793 -80.234 1.00 24.44 340 THR B C 1
ATOM 5130 O O . THR B 1 341 ? -22.095 13.104 -81.036 1.00 25.42 340 THR B O 1
ATOM 5134 N N . ALA B 1 342 ? -24.052 13.775 -80.185 1.00 24.46 341 ALA B N 1
ATOM 5135 C CA . ALA B 1 342 ? -24.843 12.965 -81.128 1.00 24.55 341 ALA B CA 1
ATOM 5136 C C . ALA B 1 342 ? -24.644 13.403 -82.580 1.00 25.45 341 ALA B C 1
ATOM 5137 O O . ALA B 1 342 ? -24.604 14.617 -82.881 1.00 25.19 341 ALA B O 1
ATOM 5139 N N . ILE B 1 343 ? -24.506 12.414 -83.469 1.00 25.62 342 ILE B N 1
ATOM 5140 C CA . ILE B 1 343 ? -24.296 12.667 -84.891 1.00 25.97 342 ILE B CA 1
ATOM 5141 C C . ILE B 1 343 ? -25.397 12.096 -85.803 1.00 27.95 342 ILE B C 1
ATOM 5142 O O . ILE B 1 343 ? -25.655 12.637 -86.897 1.00 28.78 342 ILE B O 1
ATOM 5147 N N . PHE B 1 344 ? -26.043 11.020 -85.353 1.00 28.82 343 PHE B N 1
ATOM 5148 C CA . PHE B 1 344 ? -27.072 10.355 -86.122 1.00 30.14 343 PHE B CA 1
ATOM 5149 C C . PHE B 1 344 ? -28.184 9.862 -85.214 1.00 31.32 343 PHE B C 1
ATOM 5150 O O . PHE B 1 344 ? -27.989 9.740 -84.003 1.00 31.90 343 PHE B O 1
ATOM 5158 N N . GLN B 1 345 ? -29.343 9.598 -85.818 1.00 32.38 344 GLN B N 1
ATOM 5159 C CA . GLN B 1 345 ? -30.430 8.848 -85.209 1.00 33.68 344 GLN B CA 1
ATOM 5160 C C . GLN B 1 345 ? -30.780 7.737 -86.199 1.00 35.06 344 GLN B C 1
ATOM 5161 O O . GLN B 1 345 ? -30.930 7.991 -87.396 1.00 34.68 344 GLN B O 1
ATOM 5167 N N . GLU B 1 346 ? -30.874 6.507 -85.704 1.00 36.59 345 GLU B N 1
ATOM 5168 C CA . GLU B 1 346 ? -31.278 5.393 -86.526 1.00 38.64 345 GLU B CA 1
ATOM 5169 C C . GLU B 1 346 ? -32.772 5.493 -86.750 1.00 40.02 345 GLU B C 1
ATOM 5170 O O . GLU B 1 346 ? -33.541 5.630 -85.810 1.00 39.55 345 GLU B O 1
ATOM 5176 N N . VAL B 1 347 ? -33.174 5.459 -88.012 1.00 42.60 346 VAL B N 1
ATOM 5177 C CA . VAL B 1 347 ? -34.582 5.309 -88.339 1.00 45.24 346 VAL B CA 1
ATOM 5178 C C . VAL B 1 347 ? -34.786 4.080 -89.188 1.00 46.79 346 VAL B C 1
ATOM 5179 O O . VAL B 1 347 ? -33.873 3.583 -89.844 1.00 46.57 346 VAL B O 1
ATOM 5183 N N . VAL B 1 348 ? -36.004 3.583 -89.140 1.00 49.77 347 VAL B N 1
ATOM 5184 C CA . VAL B 1 348 ? -36.443 2.564 -90.064 1.00 52.60 347 VAL B CA 1
ATOM 5185 C C . VAL B 1 348 ? -37.079 3.280 -91.276 1.00 54.09 347 VAL B C 1
ATOM 5186 O O . VAL B 1 348 ? -37.345 4.493 -91.232 1.00 54.06 347 VAL B O 1
ATOM 5190 N N . ARG B 1 349 ? -37.301 2.538 -92.355 1.00 56.14 348 ARG B N 1
ATOM 5191 C CA . ARG B 1 349 ? -38.015 3.084 -93.511 1.00 58.07 348 ARG B CA 1
ATOM 5192 C C . ARG B 1 349 ? -39.385 2.376 -93.662 1.00 59.09 348 ARG B C 1
ATOM 5193 O O . ARG B 1 349 ? -40.419 3.038 -93.855 1.00 59.23 348 ARG B O 1
ATOM 5201 N N . ALA B 1 350 ? -39.368 1.042 -93.507 1.00 60.20 349 ALA B N 1
ATOM 5202 C CA . ALA B 1 350 ? -40.541 0.153 -93.652 1.00 60.90 349 ALA B CA 1
ATOM 5203 C C . ALA B 1 350 ? -41.642 0.307 -92.581 1.00 61.42 349 ALA B C 1
ATOM 5204 O O . ALA B 1 350 ? -42.819 0.020 -92.847 1.00 61.82 349 ALA B O 1
ATOM 5206 N N . SER B 1 351 ? -41.259 0.730 -91.374 1.00 61.94 350 SER B N 1
ATOM 5207 C CA . SER B 1 351 ? -42.222 0.972 -90.281 1.00 62.05 350 SER B CA 1
ATOM 5208 C C . SER B 1 351 ? -42.683 2.442 -90.278 1.00 61.90 350 SER B C 1
ATOM 5209 O O . SER B 1 351 ? -43.776 2.771 -89.803 1.00 61.51 350 SER B O 1
ATOM 5212 N N . TRP B 1 355 ? -46.283 0.937 -89.960 1.00 49.92 354 TRP B N 1
ATOM 5213 C CA . TRP B 1 355 ? -47.146 0.371 -88.910 1.00 50.43 354 TRP B CA 1
ATOM 5214 C C . TRP B 1 355 ? -47.076 1.077 -87.550 1.00 49.92 354 TRP B C 1
ATOM 5215 O O . TRP B 1 355 ? -47.964 0.892 -86.716 1.00 49.90 354 TRP B O 1
ATOM 5226 N N . TYR B 1 356 ? -46.026 1.869 -87.324 1.00 49.17 355 TYR B N 1
ATOM 5227 C CA . TYR B 1 356 ? -45.963 2.739 -86.151 1.00 48.43 355 TYR B CA 1
ATOM 5228 C C . TYR B 1 356 ? -47.195 3.622 -86.141 1.00 48.26 355 TYR B C 1
ATOM 5229 O O . TYR B 1 356 ? -47.795 3.841 -85.093 1.00 48.15 355 TYR B O 1
ATOM 5238 N N . ALA B 1 357 ? -47.570 4.102 -87.331 1.00 48.14 356 ALA B N 1
ATOM 5239 C CA . ALA B 1 357 ? -48.668 5.058 -87.520 1.00 47.80 356 ALA B CA 1
ATOM 5240 C C . ALA B 1 357 ? -50.046 4.528 -87.108 1.00 47.54 356 ALA B C 1
ATOM 5241 O O . ALA B 1 357 ? -50.985 5.301 -86.926 1.00 47.19 356 ALA B O 1
ATOM 5243 N N . ASP B 1 358 ? -50.153 3.212 -86.952 1.00 47.65 357 ASP B N 1
ATOM 5244 C CA . ASP B 1 358 ? -51.381 2.579 -86.470 1.00 47.97 357 ASP B CA 1
ATOM 5245 C C . ASP B 1 358 ? -51.483 2.573 -84.949 1.00 47.31 357 ASP B C 1
ATOM 5246 O O . ASP B 1 358 ? -52.534 2.240 -84.394 1.00 47.74 357 ASP B O 1
ATOM 5251 N N . LEU B 1 359 ? -50.400 2.920 -84.268 1.00 46.34 358 LEU B N 1
ATOM 5252 C CA . LEU B 1 359 ? -50.361 2.750 -82.829 1.00 45.73 358 LEU B CA 1
ATOM 5253 C C . LEU B 1 359 ? -50.342 4.065 -82.080 1.00 45.00 358 LEU B C 1
ATOM 5254 O O . LEU B 1 359 ? -50.964 4.194 -81.024 1.00 44.68 358 LEU B O 1
ATOM 5259 N N . VAL B 1 360 ? -49.632 5.041 -82.632 1.00 44.34 359 VAL B N 1
ATOM 5260 C CA . VAL B 1 360 ? -49.447 6.328 -81.961 1.00 43.72 359 VAL B CA 1
ATOM 5261 C C . VAL B 1 360 ? -49.916 7.491 -82.833 1.00 43.31 359 VAL B C 1
ATOM 5262 O O . VAL B 1 360 ? -50.030 7.344 -84.045 1.00 43.15 359 VAL B O 1
ATOM 5266 N N . ASP B 1 361 ? -50.194 8.631 -82.205 1.00 42.91 360 ASP B N 1
ATOM 5267 C CA . ASP B 1 361 ? -50.694 9.817 -82.908 1.00 42.91 360 ASP B CA 1
ATOM 5268 C C . ASP B 1 361 ? -49.637 10.615 -83.682 1.00 42.91 360 ASP B C 1
ATOM 5269 O O . ASP B 1 361 ? -49.957 11.204 -84.708 1.00 43.04 360 ASP B O 1
ATOM 5274 N N . HIS B 1 362 ? -48.395 10.666 -83.196 1.00 42.90 361 HIS B N 1
ATOM 5275 C CA . HIS B 1 362 ? -47.354 11.435 -83.895 1.00 43.02 361 HIS B CA 1
ATOM 5276 C C . HIS B 1 362 ? -46.043 10.695 -84.051 1.00 42.64 361 HIS B C 1
ATOM 5277 O O . HIS B 1 362 ? -45.612 9.981 -83.153 1.00 42.88 361 HIS B O 1
ATOM 5284 N N . LEU B 1 363 ? -45.420 10.860 -85.210 1.00 42.20 362 LEU B N 1
ATOM 5285 C CA . LEU B 1 363 ? -44.078 10.335 -85.437 1.00 41.96 362 LEU B CA 1
ATOM 5286 C C . LEU B 1 363 ? -43.171 11.520 -85.720 1.00 42.05 362 LEU B C 1
ATOM 5287 O O . LEU B 1 363 ? -43.664 12.626 -85.934 1.00 41.96 362 LEU B O 1
ATOM 5292 N N . PRO B 1 364 ? -41.844 11.321 -85.688 1.00 42.33 363 PRO B N 1
ATOM 5293 C CA . PRO B 1 364 ? -41.035 12.502 -85.963 1.00 42.53 363 PRO B CA 1
ATOM 5294 C C . PRO B 1 364 ? -41.042 12.866 -87.452 1.00 42.84 363 PRO B C 1
ATOM 5295 O O . PRO B 1 364 ? -41.149 11.983 -88.310 1.00 42.54 363 PRO B O 1
ATOM 5299 N N . VAL B 1 365 ? -40.949 14.164 -87.729 1.00 43.07 364 VAL B N 1
ATOM 5300 C CA . VAL B 1 365 ? -40.848 14.695 -89.079 1.00 43.82 364 VAL B CA 1
ATOM 5301 C C . VAL B 1 365 ? -39.422 14.515 -89.657 1.00 44.19 364 VAL B C 1
ATOM 5302 O O . VAL B 1 365 ? -38.482 15.171 -89.216 1.00 44.04 364 VAL B O 1
ATOM 5306 N N . ILE B 1 366 ? -39.279 13.623 -90.637 1.00 44.82 365 ILE B N 1
ATOM 5307 C CA . ILE B 1 366 ? -38.011 13.401 -91.351 1.00 45.59 365 ILE B CA 1
ATOM 5308 C C . ILE B 1 366 ? -38.023 14.062 -92.752 1.00 45.94 365 ILE B C 1
ATOM 5309 O O . ILE B 1 366 ? -38.874 13.760 -93.585 1.00 46.24 365 ILE B O 1
ATOM 5314 N N . GLN B 1 367 ? -37.082 14.966 -93.006 1.00 46.19 366 GLN B N 1
ATOM 5315 C CA . GLN B 1 367 ? -37.003 15.674 -94.286 1.00 46.52 366 GLN B CA 1
ATOM 5316 C C . GLN B 1 367 ? -35.637 15.511 -94.899 1.00 46.13 366 GLN B C 1
ATOM 5317 O O . GLN B 1 367 ? -34.655 16.038 -94.361 1.00 46.03 366 GLN B O 1
ATOM 5323 N N . GLU B 1 368 ? -35.572 14.816 -96.034 1.00 45.85 367 GLU B N 1
ATOM 5324 C CA . GLU B 1 368 ? -34.321 14.673 -96.768 1.00 45.62 367 GLU B CA 1
ATOM 5325 C C . GLU B 1 368 ? -33.232 14.149 -95.832 1.00 44.64 367 GLU B C 1
ATOM 5326 O O . GLU B 1 368 ? -32.165 14.756 -95.688 1.00 44.27 367 GLU B O 1
ATOM 5332 N N . GLY B 1 369 ? -33.536 13.034 -95.174 1.00 43.85 368 GLY B N 1
ATOM 5333 C CA . GLY B 1 369 ? -32.593 12.349 -94.291 1.00 42.55 368 GLY B CA 1
ATOM 5334 C C . GLY B 1 369 ? -32.196 13.146 -93.068 1.00 41.65 368 GLY B C 1
ATOM 5335 O O . GLY B 1 369 ? -31.067 13.033 -92.582 1.00 41.54 368 GLY B O 1
ATOM 5336 N N . ILE B 1 370 ? -33.128 13.958 -92.578 1.00 40.77 369 ILE B N 1
ATOM 5337 C CA . ILE B 1 370 ? -32.877 14.817 -91.439 1.00 40.17 369 ILE B CA 1
ATOM 5338 C C . ILE B 1 370 ? -34.124 14.881 -90.575 1.00 39.70 369 ILE B C 1
ATOM 5339 O O . ILE B 1 370 ? -35.174 15.337 -91.027 1.00 40.10 369 ILE B O 1
ATOM 5344 N N . ALA B 1 371 ? -34.012 14.403 -89.338 1.00 38.69 370 ALA B N 1
ATOM 5345 C CA . ALA B 1 371 ? -35.126 14.471 -88.400 1.00 37.59 370 ALA B CA 1
ATOM 5346 C C . ALA B 1 371 ? -35.099 15.837 -87.757 1.00 36.97 370 ALA B C 1
ATOM 5347 O O . ALA B 1 371 ? -34.042 16.303 -87.368 1.00 37.32 370 ALA B O 1
ATOM 5349 N N . LEU B 1 372 ? -36.249 16.488 -87.660 1.00 36.73 371 LEU B N 1
ATOM 5350 C CA . LEU B 1 372 ? -36.322 17.817 -87.045 1.00 36.75 371 LEU B CA 1
ATOM 5351 C C . LEU B 1 372 ? -36.730 17.708 -85.592 1.00 36.20 371 LEU B C 1
ATOM 5352 O O . LEU B 1 372 ? -37.327 16.706 -85.175 1.00 35.68 371 LEU B O 1
ATOM 5357 N N . ALA B 1 373 ? -36.426 18.758 -84.835 1.00 35.71 372 ALA B N 1
ATOM 5358 C CA . ALA B 1 373 ? -36.760 18.823 -83.419 1.00 35.65 372 ALA B CA 1
ATOM 5359 C C . ALA B 1 373 ? -38.265 18.902 -83.211 1.00 35.78 372 ALA B C 1
ATOM 5360 O O . ALA B 1 373 ? -38.913 19.801 -83.754 1.00 36.05 372 ALA B O 1
ATOM 5362 N N . PRO B 1 374 ? -38.836 17.947 -82.451 1.00 35.66 373 PRO B N 1
ATOM 5363 C CA . PRO B 1 374 ? -40.229 18.049 -82.021 1.00 35.50 373 PRO B CA 1
ATOM 5364 C C . PRO B 1 374 ? -40.520 19.358 -81.290 1.00 35.61 373 PRO B C 1
ATOM 5365 O O . PRO B 1 374 ? -39.629 19.923 -80.656 1.00 35.48 373 PRO B O 1
ATOM 5369 N N . THR B 1 375 ? -41.757 19.847 -81.396 1.00 35.89 374 THR B N 1
ATOM 5370 C CA . THR B 1 375 ? -42.161 21.042 -80.643 1.00 35.92 374 THR B CA 1
ATOM 5371 C C . THR B 1 375 ? -43.309 20.779 -79.664 1.00 35.80 374 THR B C 1
ATOM 5372 O O . THR B 1 375 ? -43.563 21.585 -78.778 1.00 36.31 374 THR B O 1
ATOM 5376 N N . ARG B 1 376 ? -43.991 19.653 -79.810 1.00 35.52 375 ARG B N 1
ATOM 5377 C CA . ARG B 1 376 ? -45.044 19.285 -78.864 1.00 35.91 375 ARG B CA 1
ATOM 5378 C C . ARG B 1 376 ? -44.468 19.040 -77.461 1.00 35.10 375 ARG B C 1
ATOM 5379 O O . ARG B 1 376 ? -43.308 18.629 -77.336 1.00 35.07 375 ARG B O 1
ATOM 5387 N N . PRO B 1 377 ? -45.265 19.307 -76.402 1.00 34.16 376 PRO B N 1
ATOM 5388 C CA . PRO B 1 377 ? -44.750 19.032 -75.061 1.00 33.13 376 PRO B CA 1
ATOM 5389 C C . PRO B 1 377 ? -44.569 17.536 -74.799 1.00 32.37 376 PRO B C 1
ATOM 5390 O O . PRO B 1 377 ? -45.310 16.708 -75.342 1.00 31.95 376 PRO B O 1
ATOM 5394 N N . GLY B 1 378 ? -43.575 17.202 -73.980 1.00 31.65 377 GLY B N 1
ATOM 5395 C CA . GLY B 1 378 ? -43.416 15.839 -73.493 1.00 30.52 377 GLY B CA 1
ATOM 5396 C C . GLY B 1 378 ? -42.764 14.988 -74.543 1.00 29.74 377 GLY B C 1
ATOM 5397 O O . GLY B 1 378 ? -42.041 15.500 -75.397 1.00 29.10 377 GLY B O 1
ATOM 5398 N N . LEU B 1 379 ? -43.015 13.685 -74.486 1.00 29.12 378 LEU B N 1
ATOM 5399 C CA . LEU B 1 379 ? -42.460 12.795 -75.486 1.00 29.05 378 LEU B CA 1
ATOM 5400 C C . LEU B 1 379 ? -42.886 13.236 -76.898 1.00 29.73 378 LEU B C 1
ATOM 5401 O O . LEU B 1 379 ? -42.096 13.120 -77.847 1.00 30.06 378 LEU B O 1
ATOM 5406 N N . GLY B 1 380 ? -44.114 13.753 -77.031 1.00 29.78 379 GLY B N 1
ATOM 5407 C CA . GLY B 1 380 ? -44.615 14.219 -78.325 1.00 30.22 379 GLY B CA 1
ATOM 5408 C C . GLY B 1 380 ? -45.336 13.118 -79.086 1.00 31.02 379 GLY B C 1
ATOM 5409 O O . GLY B 1 380 ? -45.613 13.240 -80.271 1.00 31.04 379 GLY B O 1
ATOM 5410 N N . THR B 1 381 ? -45.650 12.033 -78.393 1.00 31.51 380 THR B N 1
ATOM 5411 C CA . THR B 1 381 ? -46.423 10.975 -78.982 1.00 31.87 380 THR B CA 1
ATOM 5412 C C . THR B 1 381 ? -47.142 10.210 -77.887 1.00 32.05 380 THR B C 1
ATOM 5413 O O . THR B 1 381 ? -46.668 10.132 -76.748 1.00 32.23 380 THR B O 1
ATOM 5417 N N . ALA B 1 382 ? -48.306 9.680 -78.244 1.00 31.98 381 ALA B N 1
ATOM 5418 C CA . ALA B 1 382 ? -49.194 9.003 -77.310 1.00 31.76 381 ALA B CA 1
ATOM 5419 C C . ALA B 1 382 ? -49.863 7.851 -78.059 1.00 31.58 381 ALA B C 1
ATOM 5420 O O . ALA B 1 382 ? -50.073 7.931 -79.267 1.00 32.02 381 ALA B O 1
ATOM 5422 N N . LEU B 1 383 ? -50.192 6.779 -77.358 1.00 31.44 382 LEU B N 1
ATOM 5423 C CA . LEU B 1 383 ? -50.991 5.731 -77.967 1.00 31.41 382 LEU B CA 1
ATOM 5424 C C . LEU B 1 383 ? -52.340 6.272 -78.438 1.00 31.86 382 LEU B C 1
ATOM 5425 O O . LEU B 1 383 ? -52.929 7.167 -77.812 1.00 31.66 382 LEU B O 1
ATOM 5430 N N . LEU B 1 384 ? -52.798 5.736 -79.565 1.00 32.31 383 LEU B N 1
ATOM 5431 C CA . LEU B 1 384 ? -54.108 6.046 -80.095 1.00 32.98 383 LEU B CA 1
ATOM 5432 C C . LEU B 1 384 ? -55.154 5.374 -79.201 1.00 33.81 383 LEU B C 1
ATOM 5433 O O . LEU B 1 384 ? -54.908 4.297 -78.661 1.00 33.64 383 LEU B O 1
ATOM 5438 N N . PRO B 1 385 ? -56.327 6.012 -79.031 1.00 34.80 384 PRO B N 1
ATOM 5439 C CA . PRO B 1 385 ? -57.366 5.491 -78.104 1.00 35.05 384 PRO B CA 1
ATOM 5440 C C . PRO B 1 385 ? -57.809 4.039 -78.362 1.00 35.01 384 PRO B C 1
ATOM 5441 O O . PRO B 1 385 ? -58.162 3.322 -77.424 1.00 35.46 384 PRO B O 1
ATOM 5445 N N . HIS B 1 386 ? -57.750 3.594 -79.609 1.00 34.81 385 HIS B N 1
ATOM 5446 C CA . HIS B 1 386 ? -58.239 2.261 -79.959 1.00 34.43 385 HIS B CA 1
ATOM 5447 C C . HIS B 1 386 ? -57.317 1.085 -79.544 1.00 34.73 385 HIS B C 1
ATOM 5448 O O . HIS B 1 386 ? -57.762 -0.076 -79.479 1.00 34.13 385 HIS B O 1
ATOM 5455 N N . VAL B 1 387 ? -56.046 1.386 -79.284 1.00 35.13 386 VAL B N 1
ATOM 5456 C CA . VAL B 1 387 ? -55.009 0.352 -79.076 1.00 35.95 386 VAL B CA 1
ATOM 5457 C C . VAL B 1 387 ? -55.386 -0.716 -78.005 1.00 36.62 386 VAL B C 1
ATOM 5458 O O . VAL B 1 387 ? -55.125 -1.907 -78.200 1.00 36.47 386 VAL B O 1
ATOM 5462 N N . ARG B 1 388 ? -56.040 -0.291 -76.921 1.00 37.51 387 ARG B N 1
ATOM 5463 C CA . ARG B 1 388 ? -56.530 -1.203 -75.871 1.00 38.92 387 ARG B CA 1
ATOM 5464 C C . ARG B 1 388 ? -57.621 -2.161 -76.331 1.00 39.20 387 ARG B C 1
ATOM 5465 O O . ARG B 1 388 ? -57.850 -3.204 -75.698 1.00 39.60 387 ARG B O 1
ATOM 5473 N N . LYS B 1 389 ? -58.323 -1.795 -77.406 1.00 39.65 388 LYS B N 1
ATOM 5474 C CA . LYS B 1 389 ? -59.454 -2.591 -77.898 1.00 39.37 388 LYS B CA 1
ATOM 5475 C C . LYS B 1 389 ? -59.077 -3.448 -79.106 1.00 39.25 388 LYS B C 1
ATOM 5476 O O . LYS B 1 389 ? -59.939 -4.114 -79.691 1.00 40.21 388 LYS B O 1
ATOM 5478 N N . ILE B 1 390 ? -57.793 -3.455 -79.468 1.00 38.58 389 ILE B N 1
ATOM 5479 C CA . ILE B 1 390 ? -57.302 -4.345 -80.522 1.00 37.89 389 ILE B CA 1
ATOM 5480 C C . ILE B 1 390 ? -57.510 -5.808 -80.112 1.00 38.51 389 ILE B C 1
ATOM 5481 O O . ILE B 1 390 ? -57.390 -6.151 -78.926 1.00 38.74 389 ILE B O 1
ATOM 5486 N N . ALA B 1 391 ? -57.843 -6.655 -81.093 1.00 38.83 390 ALA B N 1
ATOM 5487 C CA . ALA B 1 391 ? -58.077 -8.093 -80.870 1.00 38.70 390 ALA B CA 1
ATOM 5488 C C . ALA B 1 391 ? -56.948 -8.752 -80.092 1.00 38.40 390 ALA B C 1
ATOM 5489 O O . ALA B 1 391 ? -55.788 -8.748 -80.537 1.00 38.13 390 ALA B O 1
ATOM 5491 N N . GLY B 1 392 ? -57.294 -9.311 -78.936 1.00 37.85 391 GLY B N 1
ATOM 5492 C CA . GLY B 1 392 ? -56.353 -10.129 -78.172 1.00 37.23 391 GLY B CA 1
ATOM 5493 C C . GLY B 1 392 ? -55.242 -9.349 -77.482 1.00 36.78 391 GLY B C 1
ATOM 5494 O O . GLY B 1 392 ? -54.233 -9.928 -77.094 1.00 36.06 391 GLY B O 1
ATOM 5495 N N . ALA B 1 393 ? -55.431 -8.035 -77.340 1.00 36.22 392 ALA B N 1
ATOM 5496 C CA . ALA B 1 393 ? -54.501 -7.194 -76.596 1.00 35.60 392 ALA B CA 1
ATOM 5497 C C . ALA B 1 393 ? -54.458 -7.651 -75.143 1.00 35.41 392 ALA B C 1
ATOM 5498 O O . ALA B 1 393 ? -55.512 -7.879 -74.526 1.00 35.52 392 ALA B O 1
ATOM 5500 N N . VAL B 1 394 ? -53.251 -7.786 -74.593 1.00 34.72 393 VAL B N 1
ATOM 5501 C CA . VAL B 1 394 ? -53.124 -8.094 -73.168 1.00 33.75 393 VAL B CA 1
ATOM 5502 C C . VAL B 1 394 ? -52.813 -6.812 -72.410 1.00 33.92 393 VAL B C 1
ATOM 5503 O O . VAL B 1 394 ? -51.753 -6.202 -72.600 1.00 33.88 393 VAL B O 1
ATOM 5507 N N . VAL B 1 395 ? -53.769 -6.411 -71.572 1.00 33.32 394 VAL B N 1
ATOM 5508 C CA . VAL B 1 395 ? -53.752 -5.133 -70.898 1.00 33.11 394 VAL B CA 1
ATOM 5509 C C . VAL B 1 395 ? -53.834 -5.441 -69.419 1.00 33.72 394 VAL B C 1
ATOM 5510 O O . VAL B 1 395 ? -54.802 -6.060 -68.962 1.00 34.00 394 VAL B O 1
ATOM 5514 N N . ARG B 1 396 ? -52.811 -5.015 -68.678 1.00 33.86 395 ARG B N 1
ATOM 5515 C CA . ARG B 1 396 ? -52.741 -5.242 -67.238 1.00 33.61 395 ARG B CA 1
ATOM 5516 C C . ARG B 1 396 ? -52.509 -3.951 -66.504 1.00 33.23 395 ARG B C 1
ATOM 5517 O O . ARG B 1 396 ? -51.794 -3.089 -66.988 1.00 32.80 395 ARG B O 1
ATOM 5525 N N . GLU B 1 397 ? -53.119 -3.822 -65.333 1.00 33.57 396 GLU B N 1
ATOM 5526 C CA . GLU B 1 397 ? -53.073 -2.574 -64.574 1.00 34.45 396 GLU B CA 1
ATOM 5527 C C . GLU B 1 397 ? -52.813 -2.761 -63.082 1.00 34.66 396 GLU B C 1
ATOM 5528 O O . GLU B 1 397 ? -53.263 -3.728 -62.475 1.00 34.80 396 GLU B O 1
ATOM 5534 N N . SER B 1 398 ? -52.073 -1.823 -62.499 1.00 34.92 397 SER B N 1
ATOM 5535 C CA . SER B 1 398 ? -51.797 -1.827 -61.068 1.00 34.62 397 SER B CA 1
ATOM 5536 C C . SER B 1 398 ? -52.141 -0.449 -60.578 1.00 35.26 397 SER B C 1
ATOM 5537 O O . SER B 1 398 ? -52.047 0.518 -61.342 1.00 35.27 397 SER B O 1
ATOM 5540 N N . GLY B 1 399 ? -52.538 -0.356 -59.310 1.00 35.43 398 GLY B N 1
ATOM 5541 C CA . GLY B 1 399 ? -52.898 0.926 -58.714 1.00 35.48 398 GLY B CA 1
ATOM 5542 C C . GLY B 1 399 ? -54.346 1.243 -58.997 1.00 35.76 398 GLY B C 1
ATOM 5543 O O . GLY B 1 399 ? -55.167 0.326 -59.104 1.00 35.42 398 GLY B O 1
ATOM 5544 N N . LYS B 1 400 ? -54.663 2.534 -59.130 1.00 36.12 399 LYS B N 1
ATOM 5545 C CA . LYS B 1 400 ? -56.050 2.947 -59.396 1.00 36.64 399 LYS B CA 1
ATOM 5546 C C . LYS B 1 400 ? -56.191 3.770 -60.691 1.00 36.60 399 LYS B C 1
ATOM 5547 O O . LYS B 1 400 ? -56.122 5.001 -60.652 1.00 36.51 399 LYS B O 1
ATOM 5549 N N . PRO B 1 401 ? -56.392 3.082 -61.839 1.00 36.84 400 PRO B N 1
ATOM 5550 C CA . PRO B 1 401 ? -56.615 3.737 -63.143 1.00 37.37 400 PRO B CA 1
ATOM 5551 C C . PRO B 1 401 ? -57.797 4.726 -63.126 1.00 38.05 400 PRO B C 1
ATOM 5552 O O . PRO B 1 401 ? -58.763 4.541 -62.382 1.00 38.22 400 PRO B O 1
ATOM 5556 N N . ARG B 1 402 ? -57.694 5.757 -63.956 1.00 38.52 401 ARG B N 1
ATOM 5557 C CA . ARG B 1 402 ? -58.578 6.915 -63.971 1.00 38.69 401 ARG B CA 1
ATOM 5558 C C . ARG B 1 402 ? -60.042 6.538 -64.231 1.00 39.02 401 ARG B C 1
ATOM 5559 O O . ARG B 1 402 ? -60.341 5.834 -65.199 1.00 39.22 401 ARG B O 1
#

Radius of gyration: 26.5 Å; Cα contacts (8 Å, |Δi|>4): 1765; chains: 2; bounding box: 55×65×82 Å

Secondary structure (DSSP, 8-state):
-PBEEEEEEEEETTEEEEEEEEEEETTS-EEEEEEES-HHHHHHIIIIIIHHHHTTSBTT-HHHHHHHHT--SSS-SS--HHHHHHHHHHHHHHHHHHHHHTSBHHHHTT--S-SEEEEEEEE-TTT--HHHHHHHHHHTT-SEEEE-TTHHHHTT-TT---HHHHHHHHHHHHHHHHHHTTSSEEEEE-TT-B-HHHHHHHHHHGGGGT-SEEE--BS-TT-HHHHHHHHHHH---EEE-TT--SHHHHHHHHHTT--SEEEE-TTTSS-HHHHHHHHHHHHHTT--EEE---HHHHHHHHHHHHH-TTB--EEEE-TTS--THHHHBS----EETTEEEPP-SSBTS--B-TTGGGSTT-EEEEEE---/-PBEEEEEEEEETTEEEEEEEEEEETTS-EEEEEEESSHHHHHHHIIIIIHHHHTTSBTT-HHHHHHHHT--SSSTTS--HHHHHHHHHHHHHHHHHHHHHTSBHHHHHT--S-SEEEEEE--TTTHHHHHHHHHHTT-SEEEE-TTGGGGGT-SS---HHHHHHHHHHHHHHHHHHGGGSEEEEE-TT-B-HHHHHHHHHHTGGGT-SEEE--BS-TT-HHHHHHHHHHH---EEE-TT--HHHHHHHHHHTT--SEEEE-TTTSS-HHHHHHHHHHHHHHT--EEE---HHHHHHHHHHHHH-TTB--EEE-S---GGGTBS----B-SSEEEPP-SSBTS--B-GGGGGSTT-EEEEEE---

Sequence (736 aa):
LPRITALRTIRLPERPKLIWVEVETEDGLTGLGETFRGAQAVEAVLHEQTAPAIIGRAAENITSISSELLNPYVGFGSSSAEVRAASAVDIALWDLAGQRAGVPLHVALGGAARDRVPVYATCAGYDFDAGVLAESLVAEGYAAMKIWPFDDFASITPHHISLTDLKDGLEPFRKIRAAVGQRIEIMCELHSLWGTHAAARICNALADYGVLWVEDPIAKMDNIPAVADLRRQTRAPICGGENLAGTRRFHEMLCADAIDFVMLDLTWCGGLSEGRKIAALAETHARPLAPHTGPVALMAGLHLALHAPTAIFQEVVRASLATWYADLVDHLPVIQEGIALAPTRPGLGTALLPHVRKIAGAVVRESGKPRLPRITALRTIRLPERPKLIWVEVETEDGLTGLGETFRGAQAVEAVLHEQTAPAIIGRAAENITSISSELLNPYVGFGSSSAEVRAASAVDIALWDLAGQRAGVPLHVALGGAARDRVPVYATFMRDAGVLAESLVAEGYAAMKIWPFDDFASITPHHISLTDLKDGLEPFRKIRAAVGQRIEIMCELHSLWGTHAAARICNALADYGVLWVEDPIAKMDNIPAVADLRRQTRAPICGGENLAGTRRFHEMLCADAIDFVMLDLTWCGGLSEGRKIAALAETHARPLAPHTGPVALMAGLHLALHAPTAIFQEVVRASWYADLVDHLPVIQEGIALAPTRPGLGTALLPHVRKIAGAVVRESGKPR